Protein AF-A0A183CXJ6-F1 (afdb_monomer_lite)

Secondary structure (DSSP, 8-state):
--SSTTS-GGGGGGT--TT-PPPHHHHHHHHHTTHHHHHHHHHHHHH---HHHHHHHHHHHHHHHHTT--HHHH-TTSHHHHHHHHHHHHHHHS-----TTHHHHHHHHHHHHHHHHT-EETTEESS-HHHHHHHHHHHHHHTTT-GGGHHHHHHHHHHHHHIIIIIS----HHHHHHHHHGGGGGGT-HHHHHHHHHHHHHHHHHHHSTTTT-TT------HHHHHHHHHHHHTT---TT--HHHHHHHHHHHHHS-GGGGSSHHHHHHHHHHHHS--S-HHHHHHHHHHHHHHHHHTS-HHHHHHHHHHHSTTHHHHHHHHHHHHHHHHHHHHHT--SS-HHHHHHHHHHHHHHHHHHHHHHHHT-SHHHHTTHHHH--GGG--HHHHHHH-HHHHHHHHHHHHHHT-TTSGGGTTTS--

InterPro domains:
  IPR024613 Huntingtin, N-terminal, HEAT repeats 2 [PF12372] (23-142)
  IPR028426 Huntingtin family [PTHR10170] (24-145)

Foldseek 3Di:
DPPPVVLPCVVVPPDDPVPDDPDDPVVVVVVVVCLVVLVVLLVCLLVDPDLVSVLVNLVVVLVCLVVVNAVCSNPVPCPSVVSLLVVLVCVLPDPPPCDPRPLVSLLSSLSSLLSQQPGDHPNHRRHPVVVLLVSLLSLLVSCVVPVVSLSSSLSSLQSSLCCCLPPVLFDAPSNLVSLLSSLVNCVPVVLSSLVSLQSNLVSLVVSLVVPPPDPPDPGHDHSQVSLLSVLVSLLVHDLQPFFLSNLVSLLSNNVSGDPCNCVVVVSLVVSLLCLLPDPDQLLSSLSSNNSSLLCQQPPDAQPVNVVVVVVVDPPSLLSVLQSLQVSLLRLLVCLLVDDPPDPVRNVRSLVSSLSSLVSLLNSLVVVGNVSNNLCNLVNHDCPSHPLVSCCVPPVSSSVSVVSSCVSNVVVPDCVPPPPPDD

pLDDT: mean 81.3, std 17.07, range [23.38, 96.5]

Structure (mmCIF, N/CA/C/O backbone):
data_AF-A0A183CXJ6-F1
#
_entry.id   AF-A0A183CXJ6-F1
#
loop_
_atom_site.group_PDB
_atom_site.id
_atom_site.type_symbol
_atom_site.label_atom_id
_atom_site.label_alt_id
_atom_site.label_comp_id
_atom_site.label_asym_id
_atom_site.label_entity_id
_atom_site.label_seq_id
_atom_site.pdbx_PDB_ins_code
_atom_site.Cartn_x
_atom_site.Cartn_y
_atom_site.Cartn_z
_atom_site.occupancy
_atom_site.B_iso_or_equiv
_atom_site.auth_seq_id
_atom_site.auth_comp_id
_atom_site.auth_asym_id
_atom_site.auth_atom_id
_atom_site.pdbx_PDB_model_num
ATOM 1 N N . MET A 1 1 ? -5.838 -0.752 -7.926 1.00 30.66 1 MET A N 1
ATOM 2 C CA . MET A 1 1 ? -5.086 -2.028 -8.026 1.00 30.66 1 MET A CA 1
ATOM 3 C C . MET A 1 1 ? -5.225 -2.780 -9.366 1.00 30.66 1 MET A C 1
ATOM 5 O O . MET A 1 1 ? -4.453 -3.702 -9.573 1.00 30.66 1 MET A O 1
ATOM 9 N N . ASN A 1 2 ? -6.085 -2.387 -10.325 1.00 23.38 2 ASN A N 1
ATOM 10 C CA . ASN A 1 2 ? -6.391 -3.229 -11.506 1.00 23.38 2 ASN A CA 1
ATOM 11 C C . ASN A 1 2 ? -5.617 -2.969 -12.820 1.00 23.38 2 ASN A C 1
ATOM 13 O O . ASN A 1 2 ? -5.910 -3.633 -13.809 1.00 23.38 2 ASN A O 1
ATOM 17 N N . TYR A 1 3 ? -4.612 -2.085 -12.858 1.00 27.17 3 TYR A N 1
ATOM 18 C CA . TYR A 1 3 ? -3.856 -1.824 -14.102 1.00 27.17 3 TYR A CA 1
ATOM 19 C C . TYR A 1 3 ? -2.351 -2.142 -14.049 1.00 27.17 3 TYR A C 1
ATOM 21 O O . TYR A 1 3 ? -1.728 -2.213 -15.101 1.00 27.17 3 TYR A O 1
ATOM 29 N N . SER A 1 4 ? -1.770 -2.423 -12.874 1.00 34.12 4 SER A N 1
ATOM 30 C CA . SER A 1 4 ? -0.314 -2.656 -12.749 1.00 34.12 4 SER A CA 1
ATOM 31 C C . SER A 1 4 ? 0.100 -4.128 -12.912 1.00 34.12 4 SER A C 1
ATOM 33 O O . SER A 1 4 ? 1.189 -4.433 -13.386 1.00 34.12 4 SER A O 1
ATOM 35 N N . PHE A 1 5 ? -0.793 -5.077 -12.611 1.00 33.81 5 PHE A N 1
ATOM 36 C CA . PHE A 1 5 ? -0.463 -6.512 -12.633 1.00 33.81 5 PHE A CA 1
ATOM 37 C C . PHE A 1 5 ? -0.331 -7.132 -14.035 1.00 33.81 5 PHE A C 1
ATOM 39 O O . PHE A 1 5 ? 0.069 -8.287 -14.151 1.00 33.81 5 PHE A O 1
ATOM 46 N N . ARG A 1 6 ? -0.627 -6.398 -15.118 1.00 33.47 6 ARG A N 1
ATOM 47 C CA . ARG A 1 6 ? -0.445 -6.914 -16.491 1.00 33.47 6 ARG A CA 1
ATOM 48 C C . ARG A 1 6 ? 0.987 -6.791 -17.024 1.00 33.47 6 ARG A C 1
ATOM 50 O O . ARG A 1 6 ? 1.277 -7.408 -18.044 1.00 33.47 6 ARG A O 1
ATOM 57 N N . PHE A 1 7 ? 1.871 -6.054 -16.349 1.00 37.66 7 PHE A N 1
ATOM 58 C CA . PHE A 1 7 ? 3.219 -5.759 -16.857 1.00 37.66 7 PHE A CA 1
ATOM 59 C C . PHE A 1 7 ? 4.331 -6.648 -16.289 1.00 37.66 7 PHE A C 1
ATOM 61 O O . PHE A 1 7 ? 5.411 -6.720 -16.873 1.00 37.66 7 PHE A O 1
ATOM 68 N N . ALA A 1 8 ? 4.060 -7.438 -15.245 1.00 38.59 8 ALA A N 1
ATOM 69 C CA . ALA A 1 8 ? 4.977 -8.476 -14.779 1.00 38.59 8 ALA A CA 1
ATOM 70 C C . ALA A 1 8 ? 4.941 -9.701 -15.720 1.00 38.59 8 ALA A C 1
ATOM 72 O O . ALA A 1 8 ? 4.511 -10.796 -15.366 1.00 38.59 8 ALA A O 1
ATOM 73 N N . GLY A 1 9 ? 5.430 -9.532 -16.952 1.00 37.53 9 GLY A N 1
ATOM 74 C CA . GLY A 1 9 ? 5.619 -10.600 -17.945 1.00 37.53 9 GLY A CA 1
ATOM 75 C C . GLY A 1 9 ? 6.632 -11.680 -17.535 1.00 37.53 9 GLY A C 1
ATOM 76 O O . GLY A 1 9 ? 6.915 -12.589 -18.313 1.00 37.53 9 GLY A O 1
ATOM 77 N N . TRP A 1 10 ? 7.163 -11.614 -16.314 1.00 44.56 10 TRP A N 1
ATOM 78 C CA . TRP A 1 10 ? 8.144 -12.538 -15.751 1.00 44.56 10 TRP A CA 1
ATOM 79 C C . TRP A 1 10 ? 7.581 -13.938 -15.483 1.00 44.56 10 TRP A C 1
ATOM 81 O O . TRP A 1 10 ? 8.326 -14.919 -15.528 1.00 44.56 10 TRP A O 1
ATOM 91 N N . SER A 1 11 ? 6.260 -14.078 -15.325 1.00 37.28 11 SER A N 1
ATOM 92 C CA . SER A 1 11 ? 5.596 -15.387 -15.210 1.00 37.28 11 SER A CA 1
ATOM 93 C C . SER A 1 11 ? 5.594 -16.186 -16.524 1.00 37.28 11 SER A C 1
ATOM 95 O O . SER A 1 11 ? 5.243 -17.364 -16.526 1.00 37.28 11 SER A O 1
ATOM 97 N N . ARG A 1 12 ? 6.021 -15.599 -17.657 1.00 39.34 12 ARG A N 1
ATOM 98 C CA . ARG A 1 12 ? 6.143 -16.312 -18.945 1.00 39.34 12 ARG A CA 1
ATOM 99 C C . ARG A 1 12 ? 7.376 -17.210 -19.059 1.00 39.34 12 ARG A C 1
ATOM 101 O O . ARG A 1 12 ? 7.552 -17.832 -20.104 1.00 39.34 12 ARG A O 1
ATOM 108 N N . LYS A 1 13 ? 8.174 -17.372 -17.995 1.00 36.81 13 LYS A N 1
ATOM 109 C CA . LYS A 1 13 ? 9.267 -18.365 -17.953 1.00 36.81 13 LYS A CA 1
ATOM 110 C C . LYS A 1 13 ? 8.814 -19.827 -18.170 1.00 36.81 13 LYS A C 1
ATOM 112 O O . LYS A 1 13 ? 9.676 -20.687 -18.274 1.00 36.81 13 LYS A O 1
ATOM 117 N N . TYR A 1 14 ? 7.511 -20.109 -18.305 1.00 34.75 14 TYR A N 1
ATOM 118 C CA . TYR A 1 14 ? 6.981 -21.468 -18.491 1.00 34.75 14 TYR A CA 1
ATOM 119 C C . TYR A 1 14 ? 6.101 -21.726 -19.733 1.00 34.75 14 TYR A C 1
ATOM 121 O O . TYR A 1 14 ? 5.589 -22.834 -19.848 1.00 34.75 14 TYR A O 1
ATOM 129 N N . ILE A 1 15 ? 5.914 -20.789 -20.680 1.00 37.69 15 ILE A N 1
ATOM 130 C CA . ILE A 1 15 ? 4.986 -21.032 -21.822 1.00 37.69 15 ILE A CA 1
ATOM 131 C C . ILE A 1 15 ? 5.678 -21.408 -23.144 1.00 37.69 15 ILE A C 1
ATOM 133 O O . ILE A 1 15 ? 5.046 -22.013 -24.003 1.00 37.69 15 ILE A O 1
ATOM 137 N N . PHE A 1 16 ? 6.980 -21.174 -23.308 1.00 37.72 16 PHE A N 1
ATOM 138 C CA . PHE A 1 16 ? 7.700 -21.723 -24.462 1.00 37.72 16 PHE A CA 1
ATOM 139 C C . PHE A 1 16 ? 8.425 -23.004 -24.060 1.00 37.72 16 PHE A C 1
ATOM 141 O O . PHE A 1 16 ? 9.624 -23.007 -23.781 1.00 37.72 16 PHE A O 1
ATOM 148 N N . SER A 1 17 ? 7.671 -24.107 -24.029 1.00 36.44 17 SER A N 1
ATOM 149 C CA . SER A 1 17 ? 8.263 -25.426 -24.229 1.00 36.44 17 SER A CA 1
ATOM 150 C C . SER A 1 17 ? 9.048 -25.375 -25.541 1.00 36.44 17 SER A C 1
ATOM 152 O O . SER A 1 17 ? 8.557 -24.954 -26.588 1.00 36.44 17 SER A O 1
ATOM 154 N N . LYS A 1 18 ? 10.326 -25.732 -25.462 1.00 40.91 18 LYS A N 1
ATOM 155 C CA . LYS A 1 18 ? 11.325 -25.610 -26.532 1.00 40.91 18 LYS A CA 1
ATOM 156 C C . LYS A 1 18 ? 11.123 -26.649 -27.650 1.00 40.91 18 LYS A C 1
ATOM 158 O O . LYS A 1 18 ? 12.092 -27.061 -28.275 1.00 40.91 18 LYS A O 1
ATOM 163 N N . GLU A 1 19 ? 9.893 -27.115 -27.861 1.00 38.19 19 GLU A N 1
ATOM 164 C CA . GLU A 1 19 ? 9.610 -28.332 -28.633 1.00 38.19 19 GLU A CA 1
ATOM 165 C C . GLU A 1 19 ? 8.898 -28.087 -29.970 1.00 38.19 19 GLU A C 1
ATOM 167 O O . GLU A 1 19 ? 8.790 -29.013 -30.765 1.00 38.19 19 GLU A O 1
ATOM 172 N N . THR A 1 20 ? 8.504 -26.850 -30.302 1.00 41.97 20 THR A N 1
ATOM 173 C CA . THR A 1 20 ? 7.915 -26.541 -31.623 1.00 41.97 20 THR A CA 1
ATOM 174 C C . THR A 1 20 ? 8.312 -25.162 -32.169 1.00 41.97 20 THR A C 1
ATOM 176 O O . THR A 1 20 ? 7.456 -24.380 -32.580 1.00 41.97 20 THR A O 1
ATOM 179 N N . THR A 1 21 ? 9.602 -24.815 -32.174 1.00 48.25 21 THR A N 1
ATOM 180 C CA . THR A 1 21 ? 10.087 -23.634 -32.918 1.00 48.25 21 THR A CA 1
ATOM 181 C C . THR A 1 21 ? 10.350 -24.000 -34.386 1.00 48.25 21 THR A C 1
ATOM 183 O O . THR A 1 21 ? 11.164 -24.897 -34.623 1.00 48.25 21 THR A O 1
ATOM 186 N N . PRO A 1 22 ? 9.714 -23.335 -35.372 1.00 46.97 22 PRO A N 1
ATOM 187 C CA . PRO A 1 22 ? 10.032 -23.532 -36.783 1.00 46.97 22 PRO A CA 1
ATOM 188 C C . PRO A 1 22 ? 11.468 -23.083 -37.095 1.00 46.97 22 PRO A C 1
ATOM 190 O O . PRO A 1 22 ? 12.089 -22.333 -36.341 1.00 46.97 22 PRO A O 1
ATOM 193 N N . THR A 1 23 ? 12.021 -23.603 -38.189 1.00 49.72 23 THR A N 1
ATOM 194 C CA . THR A 1 23 ? 13.438 -23.499 -38.561 1.00 49.72 23 THR A CA 1
ATOM 195 C C . THR A 1 23 ? 13.979 -22.064 -38.556 1.00 49.72 23 THR A C 1
ATOM 197 O O . THR A 1 23 ? 13.422 -21.156 -39.165 1.00 49.72 23 THR A O 1
ATOM 200 N N . SER A 1 24 ? 15.135 -21.912 -37.906 1.00 61.81 24 SER A N 1
ATOM 201 C CA . SER A 1 24 ? 15.866 -20.679 -37.576 1.00 61.81 24 SER A CA 1
ATOM 202 C C . SER A 1 24 ? 16.000 -19.611 -38.673 1.00 61.81 24 SER A C 1
ATOM 204 O O . SER A 1 24 ? 16.150 -18.448 -38.323 1.00 61.81 24 SER A O 1
ATOM 206 N N . ASN A 1 25 ? 15.981 -19.944 -39.967 1.00 57.50 25 ASN A N 1
ATOM 207 C CA . ASN A 1 25 ? 16.341 -18.985 -41.025 1.00 57.50 25 ASN A CA 1
ATOM 208 C C . ASN A 1 25 ? 15.183 -18.088 -41.486 1.00 57.50 25 ASN A C 1
ATOM 210 O O . ASN A 1 25 ? 15.415 -16.940 -41.861 1.00 57.50 25 ASN A O 1
ATOM 214 N N . GLU A 1 26 ? 13.943 -18.575 -41.447 1.00 59.09 26 GLU A N 1
ATOM 215 C CA . GLU A 1 26 ? 12.781 -17.790 -41.886 1.00 59.09 26 GLU A CA 1
ATOM 216 C C . GLU A 1 26 ? 12.464 -16.692 -40.866 1.00 59.09 26 GLU A C 1
ATOM 218 O O . GLU A 1 26 ? 12.281 -15.534 -41.232 1.00 59.09 26 GLU A O 1
ATOM 223 N N . ILE A 1 27 ? 12.526 -17.021 -39.571 1.00 62.69 27 ILE A N 1
ATOM 224 C CA . ILE A 1 27 ? 12.312 -16.071 -38.469 1.00 62.69 27 ILE A CA 1
ATOM 225 C C . ILE A 1 27 ? 13.356 -14.946 -38.494 1.00 62.69 27 ILE A C 1
ATOM 227 O O . ILE A 1 27 ? 13.002 -13.787 -38.292 1.00 62.69 27 ILE A O 1
ATOM 231 N N . THR A 1 28 ? 14.627 -15.249 -38.782 1.00 64.56 28 THR A N 1
ATOM 232 C CA . THR A 1 28 ? 15.692 -14.234 -38.836 1.00 64.56 28 THR A CA 1
ATOM 233 C C . THR A 1 28 ? 15.419 -13.160 -39.889 1.00 64.56 28 THR A C 1
ATOM 235 O O . THR A 1 28 ? 15.617 -11.980 -39.608 1.00 64.56 28 THR A O 1
ATOM 238 N N . LEU A 1 29 ? 14.905 -13.530 -41.068 1.00 65.31 29 LEU A N 1
ATOM 239 C CA . LEU A 1 29 ? 14.535 -12.562 -42.107 1.00 65.31 29 LEU A CA 1
ATOM 240 C C . LEU A 1 29 ? 13.390 -11.648 -41.650 1.00 65.31 29 LEU A C 1
ATOM 242 O O . LEU A 1 29 ? 13.446 -10.439 -41.873 1.00 65.31 29 LEU A O 1
ATOM 246 N N . TYR A 1 30 ? 12.390 -12.199 -40.954 1.00 69.62 30 TYR A N 1
ATOM 247 C CA . TYR A 1 30 ? 11.306 -11.400 -40.379 1.00 69.62 30 TYR A CA 1
ATOM 248 C C . TYR A 1 30 ? 11.796 -10.456 -39.274 1.00 69.62 30 TYR A C 1
ATOM 250 O O . TYR A 1 30 ? 11.349 -9.315 -39.229 1.00 69.62 30 TYR A O 1
ATOM 258 N N . VAL A 1 31 ? 12.740 -10.879 -38.426 1.00 70.31 31 VAL A N 1
ATOM 259 C CA . VAL A 1 31 ? 13.331 -10.032 -37.372 1.00 70.31 31 VAL A CA 1
ATOM 260 C C . VAL A 1 31 ? 14.114 -8.856 -37.966 1.00 70.31 31 VAL A C 1
ATOM 262 O O . VAL A 1 31 ? 13.960 -7.731 -37.495 1.00 70.31 31 VAL A O 1
ATOM 265 N N . ILE A 1 32 ? 14.892 -9.080 -39.030 1.00 75.69 32 ILE A N 1
ATOM 266 C CA . ILE A 1 32 ? 15.661 -8.018 -39.707 1.00 75.69 32 ILE A CA 1
ATOM 267 C C . ILE A 1 32 ? 14.733 -6.945 -40.297 1.00 75.69 32 ILE A C 1
ATOM 269 O O . ILE A 1 32 ? 15.050 -5.758 -40.248 1.00 75.69 32 ILE A O 1
ATOM 273 N N . MET A 1 33 ? 13.544 -7.318 -40.787 1.00 79.31 33 MET A N 1
ATOM 274 C CA . MET A 1 33 ? 12.576 -6.341 -41.308 1.00 79.31 33 MET A CA 1
ATOM 275 C C . MET A 1 33 ? 12.084 -5.332 -40.257 1.00 79.31 33 MET A C 1
ATOM 277 O O . MET A 1 33 ? 11.619 -4.254 -40.630 1.00 79.31 33 MET A O 1
ATOM 281 N N . PHE A 1 34 ? 12.206 -5.632 -38.959 1.00 83.31 34 PHE A N 1
ATOM 282 C CA . PHE A 1 34 ? 11.836 -4.699 -37.892 1.00 83.31 34 PHE A CA 1
ATOM 283 C C . PHE A 1 34 ? 12.933 -3.682 -37.556 1.00 83.31 34 PHE A C 1
ATOM 285 O O . PHE A 1 34 ? 12.629 -2.663 -36.937 1.00 83.31 34 PHE A O 1
ATOM 292 N N . GLU A 1 35 ? 14.183 -3.891 -37.977 1.00 85.44 35 GLU A N 1
ATOM 293 C CA . GLU A 1 35 ? 15.308 -3.015 -37.624 1.00 85.44 35 GLU A CA 1
ATOM 294 C C . GLU A 1 35 ? 15.076 -1.535 -38.008 1.00 85.44 35 GLU A C 1
ATOM 296 O O . GLU A 1 35 ? 15.230 -0.668 -37.138 1.00 85.44 35 GLU A O 1
ATOM 301 N N . PRO A 1 36 ? 14.609 -1.192 -39.232 1.00 88.56 36 PRO A N 1
ATOM 302 C CA . PRO A 1 36 ? 14.342 0.203 -39.592 1.00 88.56 36 PRO A CA 1
ATOM 303 C C . PRO A 1 36 ? 13.238 0.835 -38.738 1.00 88.56 36 PRO A C 1
ATOM 305 O O . PRO A 1 36 ? 13.330 2.009 -38.373 1.00 88.56 36 PRO A O 1
ATOM 308 N N . PHE A 1 37 ? 12.207 0.055 -38.398 1.00 89.56 37 PHE A N 1
ATOM 309 C CA . PHE A 1 37 ? 11.091 0.503 -37.568 1.00 89.56 37 PHE A CA 1
ATOM 310 C C . PHE A 1 37 ? 11.536 0.776 -36.128 1.00 89.56 37 PHE A C 1
ATOM 312 O O . PHE A 1 37 ? 11.195 1.816 -35.561 1.00 89.56 37 PHE A O 1
ATOM 319 N N . VAL A 1 38 ? 12.344 -0.115 -35.550 1.00 90.06 38 VAL A N 1
ATOM 320 C CA . VAL A 1 38 ? 12.893 0.047 -34.197 1.00 90.06 38 VAL A CA 1
ATOM 321 C C . VAL A 1 38 ? 13.832 1.251 -34.142 1.00 90.06 38 VAL A C 1
ATOM 323 O O . VAL A 1 38 ? 13.689 2.102 -33.267 1.00 90.06 38 VAL A O 1
ATOM 326 N N . SER A 1 39 ? 14.719 1.397 -35.129 1.00 89.56 39 SER A N 1
ATOM 327 C CA . SER A 1 39 ? 15.610 2.557 -35.246 1.00 89.56 39 SER A CA 1
ATOM 328 C C . SER A 1 39 ? 14.833 3.879 -35.347 1.00 89.56 39 SER A C 1
ATOM 330 O O . SER A 1 39 ? 15.182 4.868 -34.698 1.00 89.56 39 SER A O 1
ATOM 332 N N . LEU A 1 40 ? 13.747 3.908 -36.130 1.00 92.19 40 LEU A N 1
ATOM 333 C CA . LEU A 1 40 ? 12.874 5.078 -36.234 1.00 92.19 40 LEU A CA 1
ATOM 334 C C . LEU A 1 40 ? 12.139 5.363 -34.919 1.00 92.19 40 LEU A C 1
ATOM 336 O O . LEU A 1 40 ? 12.040 6.523 -34.528 1.00 92.19 40 LEU A O 1
ATOM 340 N N . SER A 1 41 ? 11.675 4.322 -34.228 1.00 93.38 41 SER A N 1
ATOM 341 C CA . SER A 1 41 ? 10.989 4.438 -32.938 1.00 93.38 41 SER A CA 1
ATOM 342 C C . SER A 1 41 ? 11.906 5.036 -31.869 1.00 93.38 41 SER A C 1
ATOM 344 O O . SER A 1 41 ? 11.506 5.956 -31.164 1.00 93.38 41 SER A O 1
ATOM 346 N N . ILE A 1 42 ? 13.168 4.603 -31.803 1.00 93.00 42 ILE A N 1
ATOM 347 C CA . ILE A 1 42 ? 14.166 5.166 -30.878 1.00 93.00 42 ILE A CA 1
ATOM 348 C C . ILE A 1 42 ? 14.410 6.654 -31.165 1.00 93.00 42 ILE A C 1
ATOM 350 O O . ILE A 1 42 ? 14.411 7.470 -30.244 1.00 93.00 42 ILE A O 1
ATOM 354 N N . ARG A 1 43 ? 14.549 7.040 -32.442 1.00 93.00 43 ARG A N 1
ATOM 355 C CA . ARG A 1 43 ? 14.669 8.462 -32.813 1.00 93.00 43 ARG A CA 1
ATOM 356 C C . ARG A 1 43 ? 13.420 9.256 -32.431 1.00 93.00 43 ARG A C 1
ATOM 358 O O . ARG A 1 43 ? 13.538 10.359 -31.904 1.00 93.00 43 ARG A O 1
ATOM 365 N N . LEU A 1 44 ? 12.235 8.686 -32.659 1.00 93.38 44 LEU A N 1
ATOM 366 C CA . LEU A 1 44 ? 10.965 9.317 -32.310 1.00 93.38 44 LEU A CA 1
ATOM 367 C C . LEU A 1 44 ? 10.859 9.568 -30.802 1.00 93.38 44 LEU A C 1
ATOM 369 O O . LEU A 1 44 ? 10.431 10.655 -30.418 1.00 93.38 44 LEU A O 1
ATOM 373 N N . TYR A 1 45 ? 11.305 8.620 -29.966 1.00 94.62 45 TYR A N 1
ATOM 374 C CA . TYR A 1 45 ? 11.347 8.770 -28.505 1.00 94.62 45 TYR A CA 1
ATOM 375 C C . TYR A 1 45 ? 12.120 10.023 -28.079 1.00 94.62 45 TYR A C 1
ATOM 377 O O . TYR A 1 45 ? 11.668 10.766 -27.206 1.00 94.62 45 TYR A O 1
ATOM 385 N N . GLN A 1 46 ? 13.270 10.261 -28.718 1.00 91.56 46 GLN A N 1
ATOM 386 C CA . GLN A 1 46 ? 14.161 11.382 -28.414 1.00 91.56 46 GLN A CA 1
ATOM 387 C C . GLN A 1 46 ? 13.634 12.726 -28.936 1.00 91.56 46 GLN A C 1
ATOM 389 O O . GLN A 1 46 ? 13.944 13.765 -28.361 1.00 91.56 46 GLN A O 1
ATOM 394 N N . SER A 1 47 ? 12.838 12.723 -30.011 1.00 91.56 47 SER A N 1
ATOM 395 C CA . SER A 1 47 ? 12.307 13.952 -30.620 1.00 91.56 47 SER A CA 1
ATOM 396 C C . SER A 1 47 ? 10.919 14.368 -30.122 1.00 91.56 47 SER A C 1
ATOM 398 O O . SER A 1 47 ? 10.525 15.516 -30.310 1.00 91.56 47 SER A O 1
ATOM 400 N N . THR A 1 48 ? 10.145 13.444 -29.545 1.00 89.69 48 THR A N 1
ATOM 401 C CA . THR A 1 48 ? 8.761 13.704 -29.124 1.00 89.69 48 THR A CA 1
ATOM 402 C C . THR A 1 48 ? 8.664 14.121 -27.657 1.00 89.69 48 THR A C 1
ATOM 404 O O . THR A 1 48 ? 9.438 13.677 -26.815 1.00 89.69 48 THR A O 1
ATOM 407 N N . ASN A 1 49 ? 7.653 14.932 -27.341 1.00 85.88 49 ASN A N 1
ATOM 408 C CA . ASN A 1 49 ? 7.260 15.261 -25.966 1.00 85.88 49 ASN A CA 1
ATOM 409 C C . ASN A 1 49 ? 5.963 14.559 -25.532 1.00 85.88 49 ASN A C 1
ATOM 411 O O . ASN A 1 49 ? 5.509 14.772 -24.407 1.00 85.88 49 ASN A O 1
ATOM 415 N N . ALA A 1 50 ? 5.351 13.761 -26.412 1.00 88.94 50 ALA A N 1
ATOM 416 C CA . ALA A 1 50 ? 4.112 13.051 -26.120 1.00 88.94 50 ALA A CA 1
ATOM 417 C C . ALA A 1 50 ? 4.392 11.818 -25.248 1.00 88.94 50 ALA A C 1
ATOM 419 O O . ALA A 1 50 ? 4.986 10.846 -25.721 1.00 88.94 50 ALA A O 1
ATOM 420 N N . ALA A 1 51 ? 3.923 11.851 -23.996 1.00 89.12 51 ALA A N 1
ATOM 421 C CA . ALA A 1 51 ? 4.144 10.783 -23.024 1.00 89.12 51 ALA A CA 1
ATOM 422 C C . ALA A 1 51 ? 3.611 9.429 -23.517 1.00 89.12 51 ALA A C 1
ATOM 424 O O . ALA A 1 51 ? 4.319 8.437 -23.420 1.00 89.12 51 ALA A O 1
ATOM 425 N N . ASP A 1 52 ? 2.423 9.381 -24.130 1.00 90.50 52 ASP A N 1
ATOM 426 C CA . ASP A 1 52 ? 1.839 8.128 -24.635 1.00 90.50 52 ASP A CA 1
ATOM 427 C C . ASP A 1 52 ? 2.707 7.450 -25.710 1.00 90.50 52 ASP A C 1
ATOM 429 O O . ASP A 1 52 ? 2.856 6.225 -25.727 1.00 90.50 52 ASP A O 1
ATOM 433 N N . VAL A 1 53 ? 3.317 8.251 -26.592 1.00 92.81 53 VAL A N 1
ATOM 434 C CA . VAL A 1 53 ? 4.230 7.755 -27.632 1.00 92.81 53 VAL A CA 1
ATOM 435 C C . VAL A 1 53 ? 5.514 7.240 -26.989 1.00 92.81 53 VAL A C 1
ATOM 437 O O . VAL A 1 53 ? 5.975 6.155 -27.333 1.00 92.81 53 VAL A O 1
ATOM 440 N N . GLN A 1 54 ? 6.064 7.981 -26.024 1.00 94.25 54 GLN A N 1
ATOM 441 C CA . GLN A 1 54 ? 7.254 7.563 -25.286 1.00 94.25 54 GLN A CA 1
ATOM 442 C C . GLN A 1 54 ? 7.016 6.259 -24.512 1.00 94.25 54 GLN A C 1
ATOM 444 O O . GLN A 1 54 ? 7.822 5.341 -24.642 1.00 94.25 54 GLN A O 1
ATOM 449 N N . CYS A 1 55 ? 5.889 6.126 -23.805 1.00 94.00 55 CYS A N 1
ATOM 450 C CA . CYS A 1 55 ? 5.490 4.888 -23.130 1.00 94.00 55 CYS A CA 1
ATOM 451 C C . CYS A 1 55 ? 5.400 3.714 -24.112 1.00 94.00 55 CYS A C 1
ATOM 453 O O . CYS A 1 55 ? 6.005 2.676 -23.880 1.00 94.00 55 CYS A O 1
ATOM 455 N N . SER A 1 56 ? 4.721 3.900 -25.250 1.00 94.44 56 SER A N 1
ATOM 456 C CA . SER A 1 56 ? 4.556 2.838 -26.255 1.00 94.44 56 SER A CA 1
ATOM 457 C C . SER A 1 56 ? 5.893 2.362 -26.834 1.00 94.44 56 SER A C 1
ATOM 459 O O . SER A 1 56 ? 6.066 1.181 -27.134 1.00 94.44 56 SER A O 1
ATOM 461 N N . ILE A 1 57 ? 6.856 3.276 -26.996 1.00 95.75 57 ILE A N 1
ATOM 462 C CA . ILE A 1 57 ? 8.202 2.932 -27.464 1.00 95.75 57 ILE A CA 1
ATOM 463 C C . ILE A 1 57 ? 8.982 2.192 -26.369 1.00 95.75 57 ILE A C 1
ATOM 465 O O . ILE A 1 57 ? 9.646 1.207 -26.679 1.00 95.75 57 ILE A O 1
ATOM 469 N N . LEU A 1 58 ? 8.884 2.607 -25.102 1.00 96.25 58 LEU A N 1
ATOM 470 C CA . LEU A 1 58 ? 9.496 1.874 -23.985 1.00 96.25 58 LEU A CA 1
ATOM 471 C C . LEU A 1 58 ? 8.919 0.460 -23.866 1.00 96.25 58 LEU A C 1
ATOM 473 O O . LEU A 1 58 ? 9.686 -0.494 -23.759 1.00 96.25 58 LEU A O 1
ATOM 477 N N . ASP A 1 59 ? 7.601 0.306 -23.992 1.00 93.75 59 ASP A N 1
ATOM 478 C CA . ASP A 1 59 ? 6.931 -0.996 -23.999 1.00 93.75 59 ASP A CA 1
ATOM 479 C C . ASP A 1 59 ? 7.437 -1.887 -25.142 1.00 93.75 59 ASP A C 1
ATOM 481 O O . ASP A 1 59 ? 7.748 -3.063 -24.929 1.00 93.75 59 ASP A O 1
ATOM 485 N N . LEU A 1 60 ? 7.582 -1.327 -26.351 1.00 93.88 60 LEU A N 1
ATOM 486 C CA . LEU A 1 60 ? 8.175 -2.026 -27.493 1.00 93.88 60 LEU A CA 1
ATOM 487 C C . LEU A 1 60 ? 9.595 -2.511 -27.169 1.00 93.88 60 LEU A C 1
ATOM 489 O O . LEU A 1 60 ? 9.913 -3.677 -27.407 1.00 93.88 60 LEU A O 1
ATOM 493 N N . LEU A 1 61 ? 10.444 -1.646 -26.609 1.00 94.12 61 LEU A N 1
ATOM 494 C CA . LEU A 1 61 ? 11.815 -2.005 -26.238 1.00 94.12 61 LEU A CA 1
ATOM 495 C C . LEU A 1 61 ? 11.836 -3.098 -25.164 1.00 94.12 61 LEU A C 1
ATOM 497 O O . LEU A 1 61 ? 12.567 -4.077 -25.311 1.00 94.12 61 LEU A O 1
ATOM 501 N N . CYS A 1 62 ? 10.988 -2.994 -24.139 1.00 92.69 62 CYS A N 1
ATOM 502 C CA . CYS A 1 62 ? 10.820 -4.028 -23.121 1.00 92.69 62 CYS A CA 1
ATOM 503 C C . CYS A 1 62 ? 10.440 -5.379 -23.739 1.00 92.69 62 CYS A C 1
ATOM 505 O O . CYS A 1 62 ? 10.995 -6.408 -23.351 1.00 92.69 62 CYS A O 1
ATOM 507 N N . VAL A 1 63 ? 9.516 -5.402 -24.708 1.00 90.69 63 VAL A N 1
ATOM 508 C CA . VAL A 1 63 ? 9.113 -6.630 -25.413 1.00 90.69 63 VAL A CA 1
ATOM 509 C C . VAL A 1 63 ? 10.273 -7.220 -26.215 1.00 90.69 63 VAL A C 1
ATOM 511 O O . VAL A 1 63 ? 10.493 -8.428 -26.142 1.00 90.69 63 VAL A O 1
ATOM 514 N N . LEU A 1 64 ? 11.037 -6.396 -26.938 1.00 89.88 64 LEU A N 1
ATOM 515 C CA . LEU A 1 64 ? 12.188 -6.855 -27.723 1.00 89.88 64 LEU A CA 1
ATOM 516 C C . LEU A 1 64 ? 13.280 -7.456 -26.830 1.00 89.88 64 LEU A C 1
ATOM 518 O O . LEU A 1 64 ? 13.776 -8.547 -27.113 1.00 89.88 64 LEU A O 1
ATOM 522 N N . ILE A 1 65 ? 13.609 -6.783 -25.725 1.00 89.94 65 ILE A N 1
ATOM 523 C CA . ILE A 1 65 ? 14.627 -7.241 -24.772 1.00 89.94 65 ILE A CA 1
ATOM 524 C C . ILE A 1 65 ? 14.178 -8.540 -24.093 1.00 89.94 65 ILE A C 1
ATOM 526 O O . ILE A 1 65 ? 14.916 -9.525 -24.089 1.00 89.94 65 ILE A O 1
ATOM 530 N N . ARG A 1 66 ? 12.932 -8.599 -23.596 1.00 86.31 66 ARG A N 1
ATOM 531 C CA . ARG A 1 66 ? 12.341 -9.830 -23.033 1.00 86.31 66 ARG A CA 1
ATOM 532 C C . ARG A 1 66 ? 12.266 -10.962 -24.072 1.00 86.31 66 ARG A C 1
ATOM 534 O O . ARG A 1 66 ? 12.322 -12.130 -23.700 1.00 86.31 66 ARG A O 1
ATOM 541 N N . GLY A 1 67 ? 12.157 -10.623 -25.358 1.00 83.88 67 GLY A N 1
ATOM 542 C CA . GLY A 1 67 ? 12.203 -11.544 -26.496 1.00 83.88 67 GLY A CA 1
ATOM 543 C C . GLY A 1 67 ? 13.600 -12.075 -26.843 1.00 83.88 67 GLY A C 1
ATOM 544 O O . GLY A 1 67 ? 13.719 -12.891 -27.754 1.00 83.88 67 GLY A O 1
ATOM 545 N N . GLY A 1 68 ? 14.647 -11.648 -26.129 1.00 82.44 68 GLY A N 1
ATOM 546 C CA . GLY A 1 68 ? 16.021 -12.117 -26.318 1.00 82.44 68 GLY A CA 1
ATOM 547 C C . GLY A 1 68 ? 16.832 -11.328 -27.348 1.00 82.44 68 GLY A C 1
ATOM 548 O O . GLY A 1 68 ? 17.933 -11.754 -27.699 1.00 82.44 68 GLY A O 1
ATOM 549 N N . ILE A 1 69 ? 16.329 -10.185 -27.834 1.00 85.94 69 ILE A N 1
ATOM 550 C CA . ILE A 1 69 ? 17.126 -9.281 -28.671 1.00 85.94 69 ILE A CA 1
ATOM 551 C C . ILE A 1 69 ? 18.247 -8.681 -27.821 1.00 85.94 69 ILE A C 1
ATOM 553 O O . ILE A 1 69 ? 18.006 -8.099 -26.763 1.00 85.94 69 ILE A O 1
ATOM 557 N N . ASN A 1 70 ? 19.486 -8.812 -28.297 1.00 85.50 70 ASN A N 1
ATOM 558 C CA . ASN A 1 70 ? 20.645 -8.278 -27.597 1.00 85.50 70 ASN A CA 1
ATOM 559 C C . ASN A 1 70 ? 20.574 -6.745 -27.542 1.00 85.50 70 ASN A C 1
ATOM 561 O O . ASN A 1 70 ? 20.515 -6.081 -28.577 1.00 85.50 70 ASN A O 1
ATOM 565 N N . TYR A 1 71 ? 20.656 -6.183 -26.337 1.00 88.50 71 TYR A N 1
ATOM 566 C CA . TYR A 1 71 ? 20.601 -4.741 -26.116 1.00 88.50 71 TYR A CA 1
ATOM 567 C C . TYR A 1 71 ? 21.642 -3.956 -26.922 1.00 88.50 71 TYR A C 1
ATOM 569 O O . TYR A 1 71 ? 21.350 -2.862 -27.398 1.00 88.50 71 TYR A O 1
ATOM 577 N N . SER A 1 72 ? 22.832 -4.522 -27.162 1.00 86.88 72 SER A N 1
ATOM 578 C CA . SER A 1 72 ? 23.858 -3.840 -27.963 1.00 86.88 72 SER A CA 1
ATOM 579 C C . SER A 1 72 ? 23.467 -3.647 -29.432 1.00 86.88 72 SER A C 1
ATOM 581 O O . SER A 1 72 ? 24.136 -2.894 -30.127 1.00 86.88 72 SER A O 1
ATOM 583 N N . MET A 1 73 ? 22.438 -4.346 -29.924 1.00 86.50 73 MET A N 1
ATOM 584 C CA . MET A 1 73 ? 21.868 -4.113 -31.258 1.00 86.50 73 MET A CA 1
ATOM 585 C C . MET A 1 73 ? 20.872 -2.949 -31.259 1.00 86.50 73 MET A C 1
ATOM 587 O O . MET A 1 73 ? 20.721 -2.281 -32.275 1.00 86.50 73 MET A O 1
ATOM 591 N N . LEU A 1 74 ? 20.203 -2.703 -30.129 1.00 87.88 74 LEU A N 1
ATOM 592 C CA . LEU A 1 74 ? 19.226 -1.624 -29.978 1.00 87.88 74 LEU A CA 1
ATOM 593 C C . LEU A 1 74 ? 19.916 -0.286 -29.686 1.00 87.88 74 LEU A C 1
ATOM 595 O O . LEU A 1 74 ? 19.572 0.732 -30.278 1.00 87.88 74 LEU A O 1
ATOM 599 N N . ASP A 1 75 ? 20.895 -0.298 -28.782 1.00 89.06 75 ASP A N 1
ATOM 600 C CA . ASP A 1 75 ? 21.582 0.899 -28.293 1.00 89.06 75 ASP A CA 1
ATOM 601 C C . ASP A 1 75 ? 23.083 0.613 -28.071 1.00 89.06 75 ASP A C 1
ATOM 603 O O . ASP A 1 75 ? 23.541 0.462 -26.933 1.00 89.06 75 ASP A O 1
ATOM 607 N N . PRO A 1 76 ? 23.873 0.492 -29.157 1.00 85.12 76 PRO A N 1
ATOM 608 C CA . PRO A 1 76 ? 25.278 0.075 -29.096 1.00 85.12 76 PRO A CA 1
ATOM 609 C C . PRO A 1 76 ? 26.171 1.018 -28.281 1.00 85.12 76 PRO A C 1
ATOM 611 O O . PRO A 1 76 ? 27.180 0.579 -27.730 1.00 85.12 76 PRO A O 1
ATOM 614 N N . GLU A 1 77 ? 25.807 2.298 -28.207 1.00 85.75 77 GLU A N 1
ATOM 615 C CA . GLU A 1 77 ? 26.565 3.351 -27.523 1.00 85.75 77 GLU A CA 1
ATOM 616 C C . GLU A 1 77 ? 25.900 3.833 -26.226 1.00 85.75 77 GLU A C 1
ATOM 618 O O . GLU A 1 77 ? 26.268 4.884 -25.706 1.00 85.75 77 GLU A O 1
ATOM 623 N N . THR A 1 78 ? 24.889 3.108 -25.735 1.00 87.75 78 THR A N 1
ATOM 624 C CA . THR A 1 78 ? 24.101 3.467 -24.542 1.00 87.75 78 THR A CA 1
ATOM 625 C C . THR A 1 78 ? 23.520 4.893 -24.556 1.00 87.75 78 THR A C 1
ATOM 627 O O . THR A 1 78 ? 23.187 5.454 -23.510 1.00 87.75 78 THR A O 1
ATOM 630 N N . ARG A 1 79 ? 23.369 5.506 -25.741 1.00 90.69 79 ARG A N 1
ATOM 631 C CA . ARG A 1 79 ? 22.885 6.887 -25.904 1.00 90.69 79 ARG A CA 1
ATOM 632 C C . ARG A 1 79 ? 21.420 6.999 -25.514 1.00 90.69 79 ARG A C 1
ATOM 634 O O . ARG A 1 79 ? 21.034 7.998 -24.913 1.00 90.69 79 ARG A O 1
ATOM 641 N N . LEU A 1 80 ? 20.612 5.992 -25.850 1.00 92.88 80 LEU A N 1
ATOM 642 C CA . LEU A 1 80 ? 19.208 5.961 -25.456 1.00 92.88 80 LEU A CA 1
ATOM 643 C C . LEU A 1 80 ? 19.082 5.783 -23.942 1.00 92.88 80 LEU A C 1
ATOM 645 O O . LEU A 1 80 ? 18.336 6.528 -23.314 1.00 92.88 80 LEU A O 1
ATOM 649 N N . LEU A 1 81 ? 19.837 4.851 -23.352 1.00 94.06 81 LEU A N 1
ATOM 650 C CA . LEU A 1 81 ? 19.828 4.645 -21.901 1.00 94.06 81 LEU A CA 1
ATOM 651 C C . LEU A 1 81 ? 20.205 5.922 -21.142 1.00 94.06 81 LEU A C 1
ATOM 653 O O . LEU A 1 81 ? 19.478 6.327 -20.238 1.00 94.06 81 LEU A O 1
ATOM 657 N N . ASN A 1 82 ? 21.302 6.575 -21.534 1.00 94.06 82 ASN A N 1
ATOM 658 C CA . ASN A 1 82 ? 21.745 7.817 -20.899 1.00 94.06 82 ASN A CA 1
ATOM 659 C C . ASN A 1 82 ? 20.701 8.930 -21.063 1.00 94.06 82 ASN A C 1
ATOM 661 O O . ASN A 1 82 ? 20.364 9.591 -20.088 1.00 94.06 82 ASN A O 1
ATOM 665 N N . PHE A 1 83 ? 20.100 9.063 -22.250 1.00 93.94 83 PHE A N 1
ATOM 666 C CA . PHE A 1 83 ? 19.017 10.021 -22.485 1.00 93.94 83 PHE A CA 1
ATOM 667 C C . PHE A 1 83 ? 17.794 9.775 -21.582 1.00 93.94 83 PHE A C 1
ATOM 669 O O . PHE A 1 83 ? 17.213 10.722 -21.058 1.00 93.94 83 PHE A O 1
ATOM 676 N N . ILE A 1 84 ? 17.400 8.515 -21.370 1.00 94.81 84 ILE A N 1
ATOM 677 C CA . ILE A 1 84 ? 16.278 8.161 -20.484 1.00 94.81 84 ILE A CA 1
ATOM 678 C C . ILE A 1 84 ? 16.625 8.448 -19.013 1.00 94.81 84 ILE A C 1
ATOM 680 O O . ILE A 1 84 ? 15.783 8.949 -18.269 1.00 94.81 84 ILE A O 1
ATOM 684 N N . ILE A 1 85 ? 17.860 8.172 -18.584 1.00 93.62 85 ILE A N 1
ATOM 685 C CA . ILE A 1 85 ? 18.339 8.527 -17.238 1.00 93.62 85 ILE A CA 1
ATOM 686 C C . ILE A 1 85 ? 18.290 10.049 -17.041 1.00 93.62 85 ILE A C 1
ATOM 688 O O . ILE A 1 85 ? 17.775 10.525 -16.027 1.00 93.62 85 ILE A O 1
ATOM 692 N N . ASP A 1 86 ? 18.753 10.814 -18.029 1.00 91.31 86 ASP A N 1
ATOM 693 C CA . ASP A 1 86 ? 18.714 12.275 -17.996 1.00 91.31 86 ASP A CA 1
ATOM 694 C C . ASP A 1 86 ? 17.277 12.807 -17.953 1.00 91.31 86 ASP A C 1
ATOM 696 O O . ASP A 1 86 ? 17.010 13.753 -17.216 1.00 91.31 86 ASP A O 1
ATOM 700 N N . GLN A 1 87 ? 16.318 12.162 -18.630 1.00 89.75 87 GLN A N 1
ATOM 701 C CA . GLN A 1 87 ? 14.899 12.521 -18.512 1.00 89.75 87 GLN A CA 1
ATOM 702 C C . GLN A 1 87 ? 14.374 12.414 -17.074 1.00 89.75 87 GLN A C 1
ATOM 704 O O . GLN A 1 87 ? 13.620 13.286 -16.644 1.00 89.75 87 GLN A O 1
ATOM 709 N N . VAL A 1 88 ? 14.773 11.394 -16.304 1.00 89.88 88 VAL A N 1
ATOM 710 C CA . VAL A 1 88 ? 14.374 11.274 -14.887 1.00 89.88 88 VAL A CA 1
ATOM 711 C C . VAL A 1 88 ? 14.941 12.436 -14.066 1.00 89.88 88 VAL A C 1
ATOM 713 O O . VAL A 1 88 ? 14.215 13.061 -13.288 1.00 89.88 88 VAL A O 1
ATOM 716 N N . ASN A 1 89 ? 16.211 12.781 -14.292 1.00 86.50 89 ASN A N 1
ATOM 717 C CA . ASN A 1 89 ? 16.868 13.918 -13.640 1.00 86.50 89 ASN A CA 1
ATOM 718 C C . ASN A 1 89 ? 16.216 15.258 -14.030 1.00 86.50 89 ASN A C 1
ATOM 720 O O . ASN A 1 89 ? 16.028 16.152 -13.198 1.00 86.50 89 ASN A O 1
ATOM 724 N N . GLU A 1 90 ? 15.818 15.407 -15.292 1.00 84.31 90 GLU A N 1
ATOM 725 C CA . GLU A 1 90 ? 15.107 16.587 -15.773 1.00 84.31 90 GLU A CA 1
ATOM 726 C C . GLU A 1 90 ? 13.720 16.725 -15.147 1.00 84.31 90 GLU A C 1
ATOM 728 O O . GLU A 1 90 ? 13.330 17.839 -14.811 1.00 84.31 90 GLU A O 1
ATOM 733 N N . ILE A 1 91 ? 12.979 15.633 -14.942 1.00 78.94 91 ILE A N 1
ATOM 734 C CA . ILE A 1 91 ? 11.667 15.701 -14.278 1.00 78.94 91 ILE A CA 1
ATOM 735 C C . ILE A 1 91 ? 11.829 16.115 -12.807 1.00 78.94 91 ILE A C 1
ATOM 737 O O . ILE A 1 91 ? 11.059 16.936 -12.303 1.00 78.94 91 ILE A O 1
ATOM 741 N N . GLY A 1 92 ? 12.887 15.641 -12.140 1.00 67.88 92 GLY A N 1
ATOM 742 C CA . GLY A 1 92 ? 13.236 16.092 -10.791 1.00 67.88 92 GLY A CA 1
ATOM 743 C C . GLY A 1 92 ? 13.566 17.588 -10.718 1.00 67.88 92 GLY A C 1
ATOM 744 O O . GLY A 1 92 ? 13.171 18.264 -9.767 1.00 67.88 92 GLY A O 1
ATOM 745 N N . THR A 1 93 ? 14.202 18.161 -11.746 1.00 69.88 93 THR A N 1
ATOM 746 C CA . THR A 1 93 ? 14.680 19.561 -11.742 1.00 69.88 93 THR A CA 1
ATOM 747 C C . THR A 1 93 ? 13.723 20.566 -12.387 1.00 69.88 93 THR A C 1
ATOM 749 O O . THR A 1 93 ? 13.424 21.598 -11.786 1.00 69.88 93 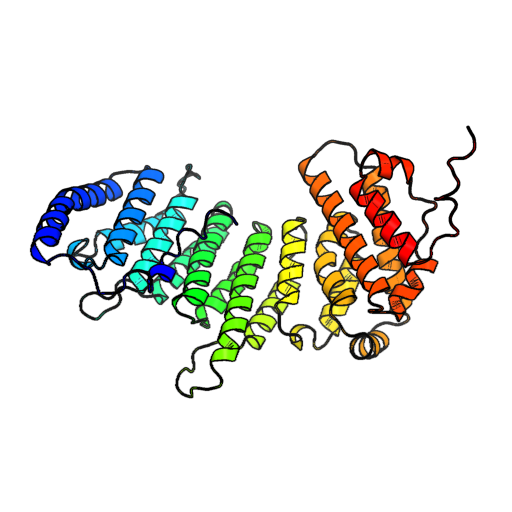THR A O 1
ATOM 752 N N . ARG A 1 94 ? 13.158 20.287 -13.563 1.00 61.62 94 ARG A N 1
ATOM 753 C CA . ARG A 1 94 ? 12.301 21.218 -14.313 1.00 61.62 94 ARG A CA 1
ATOM 754 C C . ARG A 1 94 ? 10.882 21.287 -13.747 1.00 61.62 94 ARG A C 1
ATOM 756 O O . ARG A 1 94 ? 10.322 20.290 -13.300 1.00 61.62 94 ARG A O 1
ATOM 763 N N . ASN A 1 95 ? 10.267 22.468 -13.823 1.00 53.84 95 ASN A N 1
ATOM 764 C CA . ASN A 1 95 ? 8.816 22.640 -13.702 1.00 53.84 95 ASN A CA 1
ATOM 765 C C . ASN A 1 95 ? 8.158 22.191 -15.010 1.00 53.84 95 ASN A C 1
ATOM 767 O O . ASN A 1 95 ? 7.522 22.991 -15.696 1.00 53.84 95 ASN A O 1
ATOM 771 N N . ARG A 1 96 ? 8.342 20.924 -15.402 1.00 52.62 96 ARG A N 1
ATOM 772 C CA . ARG A 1 96 ? 7.413 20.333 -16.359 1.00 52.62 96 ARG A CA 1
ATOM 773 C C . ARG A 1 96 ? 6.105 20.276 -15.584 1.00 52.62 96 ARG A C 1
ATOM 775 O O . ARG A 1 96 ? 5.949 19.439 -14.701 1.00 52.62 96 ARG A O 1
ATOM 782 N N . THR A 1 97 ? 5.254 21.281 -15.798 1.00 46.50 97 THR A N 1
ATOM 783 C CA . THR A 1 97 ? 3.898 21.314 -15.248 1.00 46.50 97 THR A CA 1
ATOM 784 C C . THR A 1 97 ? 3.308 19.943 -15.488 1.00 46.50 97 THR A C 1
ATOM 786 O O . THR A 1 97 ? 3.579 19.388 -16.551 1.00 46.50 97 THR A O 1
ATOM 789 N N . ALA A 1 98 ? 2.614 19.392 -14.489 1.00 49.84 98 ALA A N 1
ATOM 790 C CA . ALA A 1 98 ? 1.971 18.084 -14.516 1.00 49.84 98 ALA A CA 1
ATOM 791 C C . ALA A 1 98 ? 1.181 17.897 -15.822 1.00 49.84 98 ALA A C 1
ATOM 793 O O . ALA A 1 98 ? -0.009 18.185 -15.907 1.00 49.84 98 ALA A O 1
ATOM 794 N N . SER A 1 99 ? 1.885 17.518 -16.884 1.00 53.28 99 SER A N 1
ATOM 795 C CA . SER A 1 99 ? 1.322 17.332 -18.200 1.00 53.28 99 SER A CA 1
ATOM 796 C C . SER A 1 99 ? 0.749 15.941 -18.162 1.00 53.28 99 SER A C 1
ATOM 798 O O . SER A 1 99 ? 1.408 15.021 -17.665 1.00 53.28 99 SER A O 1
ATOM 800 N N . ASP A 1 100 ? -0.458 15.804 -18.683 1.00 57.88 100 ASP A N 1
ATOM 801 C CA . ASP A 1 100 ? -1.152 14.533 -18.767 1.00 57.88 100 ASP A CA 1
ATOM 802 C C . ASP A 1 100 ? -0.190 13.433 -19.266 1.00 57.88 100 ASP A C 1
ATOM 804 O O . ASP A 1 100 ? 0.382 13.526 -20.355 1.00 57.88 100 ASP A O 1
ATOM 808 N N . GLY A 1 101 ? 0.104 12.454 -18.403 1.00 72.44 101 GLY A N 1
ATOM 809 C CA . GLY A 1 101 ? 0.972 11.315 -18.716 1.00 72.44 101 GLY A CA 1
ATOM 810 C C . GLY A 1 101 ? 2.410 11.298 -18.170 1.00 72.44 101 GLY A C 1
ATOM 811 O O . GLY A 1 101 ? 3.053 10.265 -18.348 1.00 72.44 101 GLY A O 1
ATOM 812 N N . VAL A 1 102 ? 2.927 12.323 -17.471 1.00 80.69 102 VAL A N 1
ATOM 813 C CA . VAL A 1 102 ? 4.288 12.247 -16.859 1.00 80.69 102 VAL A CA 1
ATOM 814 C C . VAL A 1 102 ? 4.399 11.079 -15.874 1.00 80.69 102 VAL A C 1
ATOM 816 O O . VAL A 1 102 ? 5.368 10.324 -15.915 1.00 80.69 102 VAL A O 1
ATOM 819 N N . ASP A 1 103 ? 3.370 10.871 -15.054 1.00 83.12 103 ASP A N 1
ATOM 820 C CA . ASP A 1 103 ? 3.283 9.764 -14.099 1.00 83.12 103 ASP A CA 1
ATOM 821 C C . ASP A 1 103 ? 3.429 8.403 -14.792 1.00 83.12 103 ASP A C 1
ATOM 823 O O . ASP A 1 103 ? 4.168 7.528 -14.334 1.00 83.12 103 ASP A O 1
ATOM 827 N N . ARG A 1 104 ? 2.735 8.237 -15.927 1.00 87.31 104 ARG A N 1
ATOM 828 C CA . ARG A 1 104 ? 2.756 7.011 -16.735 1.00 87.31 104 ARG A CA 1
ATOM 829 C C . ARG A 1 104 ? 4.114 6.815 -17.401 1.00 87.31 104 ARG A C 1
ATOM 831 O O . ARG A 1 104 ? 4.620 5.694 -17.419 1.00 87.31 104 ARG A O 1
ATOM 838 N N . LEU A 1 105 ? 4.716 7.897 -17.891 1.00 90.81 105 LEU A N 1
ATOM 839 C CA . LEU A 1 105 ? 6.043 7.871 -18.494 1.00 90.81 105 LEU A CA 1
ATOM 840 C C . LEU A 1 105 ? 7.105 7.438 -17.485 1.00 90.81 105 LEU A C 1
ATOM 842 O O . LEU A 1 105 ? 7.859 6.518 -17.779 1.00 90.81 105 LEU A O 1
ATOM 846 N N . ILE A 1 106 ? 7.131 8.023 -16.284 1.00 91.50 106 ILE A N 1
ATOM 847 C CA . ILE A 1 106 ? 8.102 7.626 -15.255 1.00 91.50 106 ILE A CA 1
ATOM 848 C C . ILE A 1 106 ? 7.926 6.150 -14.887 1.00 91.50 106 ILE A C 1
ATOM 850 O O . ILE A 1 106 ? 8.910 5.416 -14.843 1.00 91.50 106 ILE A O 1
ATOM 854 N N . CYS A 1 107 ? 6.692 5.682 -14.685 1.00 90.69 107 CYS A N 1
ATOM 855 C CA . CYS A 1 107 ? 6.454 4.263 -14.406 1.00 90.69 107 CYS A CA 1
ATOM 856 C C . CYS A 1 107 ? 6.976 3.360 -15.540 1.00 90.69 107 CYS A C 1
ATOM 858 O O . CYS A 1 107 ? 7.611 2.344 -15.267 1.00 90.69 107 CYS A O 1
ATOM 860 N N . SER A 1 108 ? 6.770 3.758 -16.800 1.00 93.50 108 SER A N 1
ATOM 861 C CA . SER A 1 108 ? 7.267 3.024 -17.977 1.00 93.50 108 SER A CA 1
ATOM 862 C C . SER A 1 108 ? 8.798 3.029 -18.055 1.00 93.50 108 SER A C 1
ATOM 864 O O . SER A 1 108 ? 9.408 2.018 -18.393 1.00 93.50 108 SER A O 1
ATOM 866 N N . ILE A 1 109 ? 9.438 4.144 -17.684 1.00 95.62 109 ILE A N 1
ATOM 867 C CA . ILE A 1 109 ? 10.899 4.252 -17.580 1.00 95.62 109 ILE A CA 1
ATOM 868 C C . ILE A 1 109 ? 11.439 3.292 -16.510 1.00 95.62 109 ILE A C 1
ATOM 870 O O . ILE A 1 109 ? 12.431 2.605 -16.751 1.00 95.62 109 ILE A O 1
ATOM 874 N N . PHE A 1 110 ? 10.788 3.199 -15.346 1.00 95.31 110 PHE A N 1
ATOM 875 C CA . PHE A 1 110 ? 11.205 2.256 -14.307 1.00 95.31 110 PHE A CA 1
ATOM 876 C C . PHE A 1 110 ? 10.973 0.793 -14.700 1.00 95.31 110 PHE A C 1
ATOM 878 O O . PHE A 1 110 ? 11.850 -0.019 -14.416 1.00 95.31 110 PHE A O 1
ATOM 885 N N . ASP A 1 111 ? 9.883 0.442 -15.398 1.00 93.31 111 ASP A N 1
ATOM 886 C CA . ASP A 1 111 ? 9.731 -0.917 -15.959 1.00 93.31 111 ASP A CA 1
ATOM 887 C C . ASP A 1 111 ? 10.873 -1.234 -16.935 1.00 93.31 111 ASP A C 1
ATOM 889 O O . ASP A 1 111 ? 11.500 -2.290 -16.841 1.00 93.31 111 ASP A O 1
ATOM 893 N N . TYR A 1 112 ? 11.220 -0.285 -17.808 1.00 95.62 112 TYR A N 1
ATOM 894 C CA . TYR A 1 112 ? 12.352 -0.419 -18.720 1.00 95.62 112 TYR A CA 1
ATOM 895 C C . TYR A 1 112 ? 13.682 -0.633 -17.984 1.00 95.62 112 TYR A C 1
ATOM 897 O O . TYR A 1 112 ? 14.417 -1.571 -18.299 1.00 95.62 112 TYR A O 1
ATOM 905 N N . PHE A 1 113 ? 13.984 0.167 -16.957 1.00 96.06 113 PHE A N 1
ATOM 906 C CA . PHE A 1 113 ? 15.189 -0.027 -16.146 1.00 96.06 113 PHE A CA 1
ATOM 907 C C . PHE A 1 113 ? 15.217 -1.386 -15.451 1.00 96.06 113 PHE A C 1
ATOM 909 O O . PHE A 1 113 ? 16.266 -2.031 -15.431 1.00 96.06 113 PHE A O 1
ATOM 916 N N . LEU A 1 114 ? 14.083 -1.843 -14.917 1.00 93.69 114 LEU A N 1
ATOM 917 C CA . LEU A 1 114 ? 13.985 -3.158 -14.293 1.00 93.69 114 LEU A CA 1
ATOM 918 C C . LEU A 1 114 ? 14.262 -4.263 -15.316 1.00 93.69 114 LEU A C 1
ATOM 920 O O . LEU A 1 114 ? 15.105 -5.115 -15.053 1.00 93.69 114 LEU A O 1
ATOM 924 N N . VAL A 1 115 ? 13.685 -4.206 -16.521 1.00 92.50 115 VAL A N 1
ATOM 925 C CA . VAL A 1 115 ? 14.006 -5.149 -17.613 1.00 92.50 115 VAL A CA 1
ATOM 926 C C . VAL A 1 115 ? 15.504 -5.182 -17.924 1.00 92.50 115 VAL A C 1
ATOM 928 O O . VAL A 1 115 ? 16.084 -6.265 -18.048 1.00 92.50 115 VAL A O 1
ATOM 931 N N . LEU A 1 116 ? 16.151 -4.018 -18.000 1.00 92.88 116 LEU A N 1
ATOM 932 C CA . LEU A 1 116 ? 17.596 -3.928 -18.221 1.00 92.88 116 LEU A CA 1
ATOM 933 C C . LEU A 1 116 ? 18.423 -4.479 -17.055 1.00 92.88 116 LEU A C 1
ATOM 935 O O . LEU A 1 116 ? 19.517 -4.990 -17.284 1.00 92.88 116 LEU A O 1
ATOM 939 N N . SER A 1 117 ? 17.915 -4.413 -15.824 1.00 91.94 117 SER A N 1
ATOM 940 C CA . SER A 1 117 ? 18.604 -4.945 -14.640 1.00 91.94 117 SER A CA 1
ATOM 941 C C . SER A 1 117 ? 18.681 -6.467 -14.592 1.00 91.94 117 SER A C 1
ATOM 943 O O . SER A 1 117 ? 19.567 -7.031 -13.955 1.00 91.94 117 SER A O 1
ATOM 945 N N . HIS A 1 118 ? 17.801 -7.130 -15.335 1.00 89.00 118 HIS A N 1
ATOM 946 C CA . HIS A 1 118 ? 17.787 -8.581 -15.498 1.00 89.00 118 HIS A CA 1
ATOM 947 C C . HIS A 1 118 ? 18.453 -9.050 -16.792 1.00 89.00 118 HIS A C 1
ATOM 949 O O . HIS A 1 118 ? 18.491 -10.249 -17.070 1.00 89.00 118 HIS A O 1
ATOM 955 N N . THR A 1 119 ? 18.924 -8.113 -17.616 1.00 87.31 119 THR A N 1
ATOM 956 C CA . THR A 1 119 ? 19.480 -8.402 -18.934 1.00 87.31 119 THR A CA 1
ATOM 957 C C . THR A 1 119 ? 20.984 -8.171 -18.922 1.00 87.31 119 THR A C 1
ATOM 959 O O . THR A 1 119 ? 21.472 -7.100 -18.557 1.00 87.31 119 THR A O 1
ATOM 962 N N . GLU A 1 120 ? 21.726 -9.179 -19.369 1.00 85.25 120 GLU A N 1
ATOM 963 C CA . GLU A 1 120 ? 23.169 -9.084 -19.543 1.00 85.25 120 GLU A CA 1
ATOM 964 C C . GLU A 1 120 ? 23.519 -8.761 -20.995 1.00 85.25 120 GLU A C 1
ATOM 966 O O . GLU A 1 120 ? 22.982 -9.339 -21.941 1.00 85.25 120 GLU A O 1
ATOM 971 N N . SER A 1 121 ? 24.474 -7.855 -21.175 1.00 80.94 121 SER A N 1
ATOM 972 C CA . SER A 1 121 ? 25.126 -7.595 -22.451 1.00 80.94 121 SER A CA 1
ATOM 973 C C . SER A 1 121 ? 26.627 -7.722 -22.255 1.00 80.94 121 SER A C 1
ATOM 975 O O . SER A 1 121 ? 27.202 -7.121 -21.351 1.00 80.94 121 SER A O 1
ATOM 977 N N . ARG A 1 122 ? 27.276 -8.547 -23.085 1.00 78.38 122 ARG A N 1
ATOM 978 C CA . ARG A 1 122 ? 28.726 -8.816 -23.007 1.00 78.38 122 ARG A CA 1
ATOM 979 C C . ARG A 1 122 ? 29.192 -9.270 -21.608 1.00 78.38 122 ARG A C 1
ATOM 981 O O . ARG A 1 122 ? 30.296 -8.939 -21.189 1.00 78.38 122 ARG A O 1
ATOM 988 N N . GLY A 1 123 ? 28.354 -10.032 -20.899 1.00 77.56 123 GLY A N 1
ATOM 989 C CA . GLY A 1 123 ? 28.657 -10.572 -19.567 1.00 77.56 123 GLY A CA 1
ATOM 990 C C . GLY A 1 123 ? 28.548 -9.563 -18.418 1.00 77.56 123 GLY A C 1
ATOM 991 O O . GLY A 1 123 ? 29.032 -9.843 -17.325 1.00 77.56 123 GLY A O 1
ATOM 992 N N . GLN A 1 124 ? 27.948 -8.392 -18.650 1.00 84.38 124 GLN A N 1
ATOM 993 C CA . GLN A 1 124 ? 27.645 -7.403 -17.615 1.00 84.38 124 GLN A CA 1
ATOM 994 C C . GLN A 1 124 ? 26.162 -7.039 -17.649 1.00 84.38 124 GLN A C 1
ATOM 996 O O . GLN A 1 124 ? 25.565 -6.933 -18.722 1.00 84.38 124 GLN A O 1
ATOM 1001 N N . VAL A 1 125 ? 25.572 -6.826 -16.474 1.00 86.75 125 VAL A N 1
ATOM 1002 C CA . VAL A 1 125 ? 24.210 -6.294 -16.359 1.00 86.75 125 VAL A CA 1
ATOM 1003 C C . VAL A 1 125 ? 24.178 -4.884 -16.943 1.00 86.75 125 VAL A C 1
ATOM 1005 O O . VAL A 1 125 ? 25.035 -4.059 -16.627 1.00 86.75 125 VAL A O 1
ATOM 1008 N N . ILE A 1 126 ? 23.189 -4.601 -17.793 1.00 89.19 126 ILE A N 1
ATOM 1009 C CA . ILE A 1 126 ? 23.108 -3.317 -18.506 1.00 89.19 126 ILE A CA 1
ATOM 1010 C C . ILE A 1 126 ? 22.793 -2.167 -17.540 1.00 89.19 126 ILE A C 1
ATOM 1012 O O . ILE A 1 126 ? 23.405 -1.101 -17.620 1.00 89.19 126 ILE A O 1
ATOM 1016 N N . MET A 1 127 ? 21.853 -2.384 -16.615 1.00 92.62 127 MET A N 1
ATOM 1017 C CA . MET A 1 127 ? 21.446 -1.399 -15.612 1.00 92.62 127 MET A CA 1
ATOM 1018 C C . MET A 1 127 ? 21.531 -1.994 -14.207 1.00 92.62 127 MET A C 1
ATOM 1020 O O . MET A 1 127 ? 20.680 -2.769 -13.789 1.00 92.62 127 MET A O 1
ATOM 1024 N N . GLU A 1 128 ? 22.557 -1.624 -13.448 1.00 91.38 128 GLU A N 1
ATOM 1025 C CA . GLU A 1 128 ? 22.710 -2.112 -12.077 1.00 91.38 128 GLU A CA 1
ATOM 1026 C C . GLU A 1 128 ? 21.555 -1.654 -11.177 1.00 91.38 128 GLU A C 1
ATOM 1028 O O . GLU A 1 128 ? 21.199 -0.473 -11.141 1.00 91.38 128 GLU A O 1
ATOM 1033 N N . LEU A 1 129 ? 21.042 -2.566 -10.349 1.00 90.31 129 LEU A N 1
ATOM 1034 C CA . LEU A 1 129 ? 19.970 -2.274 -9.393 1.00 90.31 129 LEU A CA 1
ATOM 1035 C C . LEU A 1 129 ? 20.338 -1.137 -8.419 1.00 90.31 129 LEU A C 1
ATOM 1037 O O . LEU A 1 129 ? 19.482 -0.353 -8.021 1.00 90.31 129 LEU A O 1
ATOM 1041 N N . GLY A 1 130 ? 21.627 -0.988 -8.087 1.00 91.19 130 GLY A N 1
ATOM 1042 C CA . GLY A 1 130 ? 22.132 0.134 -7.289 1.00 91.19 130 GLY A CA 1
ATOM 1043 C C . GLY A 1 130 ? 21.866 1.503 -7.926 1.00 91.19 130 GLY A C 1
ATOM 1044 O O . GLY A 1 130 ? 21.504 2.443 -7.220 1.00 91.19 130 GLY A O 1
ATOM 1045 N N . LYS A 1 131 ? 21.969 1.608 -9.258 1.00 93.75 131 LYS A N 1
ATOM 1046 C CA . LYS A 1 131 ? 21.635 2.835 -9.998 1.00 93.75 131 LYS A CA 1
ATOM 1047 C C . LYS A 1 131 ? 20.132 3.090 -9.999 1.00 93.75 131 LYS A C 1
ATOM 1049 O O . LYS A 1 131 ? 19.715 4.231 -9.838 1.00 93.75 131 LYS A O 1
ATOM 1054 N N . ILE A 1 132 ? 19.319 2.037 -10.111 1.00 94.88 132 ILE A N 1
ATOM 1055 C CA . ILE A 1 132 ? 17.855 2.147 -10.027 1.00 94.88 132 ILE A CA 1
ATOM 1056 C C . ILE A 1 132 ? 17.444 2.677 -8.650 1.00 94.88 132 ILE A C 1
ATOM 1058 O O . ILE A 1 132 ? 16.665 3.624 -8.572 1.00 94.88 132 ILE A O 1
ATOM 1062 N N . TYR A 1 133 ? 18.023 2.147 -7.567 1.00 94.06 133 TYR A N 1
ATOM 1063 C CA . TYR A 1 133 ? 17.785 2.665 -6.217 1.00 94.06 133 TYR A CA 1
ATOM 1064 C C . TYR A 1 133 ? 18.169 4.137 -6.075 1.00 94.06 133 TYR A C 1
ATOM 1066 O O . TYR A 1 133 ? 17.409 4.895 -5.480 1.00 94.06 133 TYR A O 1
ATOM 1074 N N . ALA A 1 134 ? 19.304 4.552 -6.641 1.00 94.31 134 ALA A N 1
ATOM 1075 C CA . ALA A 1 134 ? 19.726 5.950 -6.609 1.00 94.31 134 ALA A CA 1
ATOM 1076 C C . ALA A 1 134 ? 18.741 6.876 -7.345 1.00 94.31 134 ALA A C 1
ATOM 1078 O O . ALA A 1 134 ? 18.475 7.977 -6.871 1.00 94.31 134 ALA A O 1
ATOM 1079 N N . LEU A 1 135 ? 18.162 6.427 -8.464 1.00 94.56 135 LEU A N 1
ATOM 1080 C CA . LEU A 1 135 ? 17.157 7.192 -9.210 1.00 94.56 135 LEU A CA 1
ATOM 1081 C C . LEU A 1 135 ? 15.822 7.293 -8.460 1.00 94.56 135 LEU A C 1
ATOM 1083 O O . LEU A 1 135 ? 15.218 8.363 -8.439 1.00 94.56 135 LEU A O 1
ATOM 1087 N N . VAL A 1 136 ? 15.372 6.213 -7.810 1.00 93.81 136 VAL A N 1
ATOM 1088 C CA . VAL A 1 136 ? 14.173 6.263 -6.952 1.00 93.81 136 VAL A CA 1
ATOM 1089 C C . VAL A 1 136 ? 14.397 7.196 -5.762 1.00 93.81 136 VAL A C 1
ATOM 1091 O O . VAL A 1 136 ? 13.557 8.048 -5.490 1.00 93.81 136 VAL A O 1
ATOM 1094 N N . ASP A 1 137 ? 15.537 7.073 -5.079 1.00 93.38 137 ASP A N 1
ATOM 1095 C CA . ASP A 1 137 ? 15.905 7.930 -3.945 1.00 93.38 137 ASP A CA 1
ATOM 1096 C C . ASP A 1 137 ? 16.005 9.408 -4.356 1.00 93.38 137 ASP A C 1
ATOM 1098 O O . ASP A 1 137 ? 15.543 10.293 -3.636 1.00 93.38 137 ASP A O 1
ATOM 1102 N N . TYR A 1 138 ? 16.530 9.684 -5.553 1.00 92.25 138 TYR A N 1
ATOM 1103 C CA . TYR A 1 138 ? 16.537 11.024 -6.134 1.00 92.25 138 TYR A CA 1
ATOM 1104 C C . TYR A 1 138 ? 15.118 11.581 -6.338 1.00 92.25 138 TYR A C 1
ATOM 1106 O O . TYR A 1 138 ? 14.853 12.719 -5.951 1.00 92.25 138 TYR A O 1
ATOM 1114 N N . LEU A 1 139 ? 14.192 10.788 -6.892 1.00 91.31 139 LEU A N 1
ATOM 1115 C CA . LEU A 1 139 ? 12.797 11.209 -7.071 1.00 91.31 139 LEU A CA 1
ATOM 1116 C C . LEU A 1 139 ? 12.077 11.442 -5.741 1.00 91.31 139 LEU A C 1
ATOM 1118 O O . LEU A 1 139 ? 11.307 12.393 -5.631 1.00 91.31 139 LEU A O 1
ATOM 1122 N N . ILE A 1 140 ? 12.340 10.608 -4.732 1.00 92.31 140 ILE A N 1
ATOM 1123 C CA . ILE A 1 140 ? 11.801 10.795 -3.380 1.00 92.31 140 ILE A CA 1
ATOM 1124 C C . ILE A 1 140 ? 12.288 12.132 -2.819 1.00 92.31 140 ILE A C 1
ATOM 1126 O O . ILE A 1 140 ? 11.468 12.976 -2.490 1.00 92.31 140 ILE A O 1
ATOM 1130 N N . LYS A 1 141 ? 13.599 12.395 -2.834 1.00 91.44 141 LYS A N 1
ATOM 1131 C CA . LYS A 1 141 ? 14.168 13.675 -2.368 1.00 91.44 141 LYS A CA 1
ATOM 1132 C C . LYS A 1 141 ? 13.655 14.886 -3.146 1.00 91.44 141 LYS A C 1
ATOM 1134 O O . LYS A 1 141 ? 13.511 15.970 -2.590 1.00 91.44 141 LYS A O 1
ATOM 1139 N N . ALA A 1 142 ? 13.357 14.728 -4.435 1.00 88.94 142 ALA A N 1
ATOM 1140 C CA . ALA A 1 142 ? 12.759 15.800 -5.224 1.00 88.94 142 ALA A CA 1
ATOM 1141 C C . ALA A 1 142 ? 11.351 16.185 -4.725 1.00 88.94 142 ALA A C 1
ATOM 1143 O O . ALA A 1 142 ? 10.936 17.330 -4.929 1.00 88.94 142 ALA A O 1
ATOM 1144 N N . CYS A 1 143 ? 10.640 15.277 -4.043 1.00 89.19 143 CYS A N 1
ATOM 1145 C CA . CYS A 1 143 ? 9.310 15.538 -3.492 1.00 89.19 143 CYS A CA 1
ATOM 1146 C C . CYS A 1 143 ? 9.322 16.606 -2.391 1.00 89.19 143 CYS A C 1
ATOM 1148 O O . CYS A 1 143 ? 8.322 17.308 -2.260 1.00 89.19 143 CYS A O 1
ATOM 1150 N N . ASP A 1 144 ? 10.445 16.808 -1.690 1.00 86.94 144 ASP A N 1
ATOM 1151 C CA . ASP A 1 144 ? 10.587 17.834 -0.641 1.00 86.94 144 ASP A CA 1
ATOM 1152 C C . ASP A 1 144 ? 10.275 19.240 -1.175 1.00 86.94 144 ASP A C 1
ATOM 1154 O O . ASP A 1 144 ? 9.658 20.059 -0.502 1.00 86.94 144 ASP A O 1
ATOM 1158 N N . ASN A 1 145 ? 10.655 19.503 -2.429 1.00 85.88 145 ASN A N 1
ATOM 1159 C CA . ASN A 1 145 ? 10.372 20.766 -3.114 1.00 85.88 145 ASN A CA 1
ATOM 1160 C C . ASN A 1 145 ? 9.149 20.678 -4.045 1.00 85.88 145 ASN A C 1
ATOM 1162 O O . ASN A 1 145 ? 8.678 21.697 -4.554 1.00 85.88 145 ASN A O 1
ATOM 1166 N N . LYS A 1 146 ? 8.668 19.463 -4.339 1.00 85.56 146 LYS A N 1
ATOM 1167 C CA . LYS A 1 146 ? 7.654 19.168 -5.363 1.00 85.56 146 LYS A CA 1
ATOM 1168 C C . LYS A 1 146 ? 6.701 18.053 -4.897 1.00 85.56 146 LYS A C 1
ATOM 1170 O O . LYS A 1 146 ? 6.744 16.947 -5.439 1.00 85.56 146 LYS A O 1
ATOM 1175 N N . PRO A 1 147 ? 5.780 18.329 -3.959 1.00 84.75 147 PRO A N 1
ATOM 1176 C CA . PRO A 1 147 ? 4.921 17.301 -3.357 1.00 84.75 147 PRO A CA 1
ATOM 1177 C C . PRO A 1 147 ? 3.984 16.604 -4.357 1.00 84.75 147 PRO A C 1
ATOM 1179 O O . PRO A 1 147 ? 3.615 15.449 -4.164 1.00 84.75 147 PRO A O 1
ATOM 1182 N N . HIS A 1 148 ? 3.659 17.244 -5.486 1.00 83.31 148 HIS A N 1
ATOM 1183 C CA . HIS A 1 148 ? 2.880 16.623 -6.565 1.00 83.31 148 HIS A CA 1
ATOM 1184 C C . HIS A 1 148 ? 3.563 15.387 -7.186 1.00 83.31 148 HIS A C 1
ATOM 1186 O O . HIS A 1 148 ? 2.882 14.551 -7.775 1.00 83.31 148 HIS A O 1
ATOM 1192 N N . LEU A 1 149 ? 4.886 15.232 -7.034 1.00 86.31 149 LEU A N 1
ATOM 1193 C CA . LEU A 1 149 ? 5.624 14.053 -7.497 1.00 86.31 149 LEU A CA 1
ATOM 1194 C C . LEU A 1 149 ? 5.508 12.851 -6.549 1.00 86.31 149 LEU A C 1
ATOM 1196 O O . LEU A 1 149 ? 5.880 11.747 -6.948 1.00 86.31 149 LEU A O 1
ATOM 1200 N N . ALA A 1 150 ? 4.963 13.015 -5.337 1.00 89.44 150 ALA A N 1
ATOM 1201 C CA . ALA A 1 150 ? 4.899 11.953 -4.328 1.00 89.44 150 ALA A CA 1
ATOM 1202 C C . ALA A 1 150 ? 4.222 10.685 -4.869 1.00 89.44 150 ALA A C 1
ATOM 1204 O O . ALA A 1 150 ? 4.760 9.584 -4.768 1.00 89.44 150 ALA A O 1
ATOM 1205 N N . SER A 1 151 ? 3.078 10.844 -5.539 1.00 88.25 151 SER A N 1
ATOM 1206 C CA . SER A 1 151 ? 2.346 9.741 -6.171 1.00 88.25 151 SER A CA 1
ATOM 1207 C C . SER A 1 151 ? 3.213 8.951 -7.164 1.00 88.25 151 SER A C 1
ATOM 1209 O O . SER A 1 151 ? 3.131 7.721 -7.212 1.00 88.25 151 SER A O 1
ATOM 1211 N N . VAL A 1 152 ? 4.056 9.649 -7.927 1.00 88.12 152 VAL A N 1
ATOM 1212 C CA . VAL A 1 152 ? 4.913 9.084 -8.977 1.00 88.12 152 VAL A CA 1
ATOM 1213 C C . VAL A 1 152 ? 6.145 8.407 -8.392 1.00 88.12 152 VAL A C 1
ATOM 1215 O O . VAL A 1 152 ? 6.475 7.285 -8.783 1.00 88.12 152 VAL A O 1
ATOM 1218 N N . ALA A 1 153 ? 6.799 9.053 -7.427 1.00 91.62 153 ALA A N 1
ATOM 1219 C CA . ALA A 1 153 ? 7.934 8.486 -6.711 1.00 91.62 153 ALA A CA 1
ATOM 1220 C C . ALA A 1 153 ? 7.530 7.184 -5.998 1.00 91.62 153 ALA A C 1
ATOM 1222 O O . ALA A 1 153 ? 8.212 6.167 -6.131 1.00 91.62 153 ALA A O 1
ATOM 1223 N N . LEU A 1 154 ? 6.365 7.175 -5.338 1.00 93.19 154 LEU A N 1
ATOM 1224 C CA . LEU A 1 154 ? 5.830 5.990 -4.663 1.00 93.19 154 LEU A CA 1
ATOM 1225 C C . LEU A 1 154 ? 5.466 4.869 -5.647 1.00 93.19 154 LEU A C 1
ATOM 1227 O O . LEU A 1 154 ? 5.776 3.712 -5.377 1.00 93.19 154 LEU A O 1
ATOM 1231 N N . ASN A 1 155 ? 4.871 5.184 -6.805 1.00 91.88 155 ASN A N 1
ATOM 1232 C CA . ASN A 1 155 ? 4.608 4.179 -7.845 1.00 91.88 155 ASN A CA 1
ATOM 1233 C C . ASN A 1 155 ? 5.911 3.566 -8.388 1.00 91.88 155 ASN A C 1
ATOM 1235 O O . ASN A 1 155 ? 5.994 2.357 -8.591 1.00 91.88 155 ASN A O 1
ATOM 1239 N N . SER A 1 156 ? 6.941 4.390 -8.587 1.00 92.50 156 SER A N 1
ATOM 1240 C CA . SER A 1 156 ? 8.258 3.941 -9.057 1.00 92.50 156 SER A CA 1
ATOM 1241 C C . SER A 1 156 ? 8.917 3.012 -8.036 1.00 92.50 156 SER A C 1
ATOM 1243 O O . SER A 1 156 ? 9.379 1.925 -8.381 1.00 92.50 156 SER A O 1
ATOM 1245 N N . LEU A 1 157 ? 8.877 3.388 -6.754 1.00 94.62 157 LEU A N 1
ATOM 1246 C CA . LEU A 1 157 ? 9.334 2.538 -5.657 1.00 94.62 157 LEU A CA 1
ATOM 1247 C C . LEU A 1 157 ? 8.523 1.239 -5.564 1.00 94.62 157 LEU A C 1
ATOM 1249 O O . LEU A 1 157 ? 9.089 0.190 -5.258 1.00 94.62 157 LEU A O 1
ATOM 1253 N N . GLN A 1 158 ? 7.220 1.278 -5.854 1.00 92.38 158 GLN A N 1
ATOM 1254 C CA . GLN A 1 158 ? 6.371 0.088 -5.861 1.00 92.38 158 GLN A CA 1
ATOM 1255 C C . GLN A 1 158 ? 6.817 -0.906 -6.927 1.00 92.38 158 GLN A C 1
ATOM 1257 O O . GLN A 1 158 ? 6.963 -2.083 -6.610 1.00 92.38 158 GLN A O 1
ATOM 1262 N N . LEU A 1 159 ? 7.082 -0.442 -8.152 1.00 91.94 159 LEU A N 1
ATOM 1263 C CA . LEU A 1 159 ? 7.593 -1.291 -9.233 1.00 91.94 159 LEU A CA 1
ATOM 1264 C C . LEU A 1 159 ? 8.906 -1.966 -8.831 1.00 91.94 159 LEU A C 1
ATOM 1266 O O . LEU A 1 159 ? 9.028 -3.184 -8.934 1.00 91.94 159 LEU A O 1
ATOM 1270 N N . VAL A 1 160 ? 9.850 -1.190 -8.291 1.00 92.50 160 VAL A N 1
ATOM 1271 C CA . VAL A 1 160 ? 11.140 -1.716 -7.823 1.00 92.50 160 VAL A CA 1
ATOM 1272 C C . VAL A 1 160 ? 10.956 -2.711 -6.675 1.00 92.50 160 VAL A C 1
ATOM 1274 O O . VAL A 1 160 ? 11.593 -3.758 -6.655 1.00 92.50 160 VAL A O 1
ATOM 1277 N N . THR A 1 161 ? 10.064 -2.423 -5.725 1.00 90.12 161 THR A N 1
ATOM 1278 C CA . THR A 1 161 ? 9.804 -3.308 -4.580 1.00 90.12 161 THR A CA 1
ATOM 1279 C C . THR A 1 161 ? 9.186 -4.629 -5.029 1.00 90.12 161 THR A C 1
ATOM 1281 O O . THR A 1 161 ? 9.626 -5.686 -4.580 1.00 90.12 161 THR A O 1
ATOM 1284 N N . ILE A 1 162 ? 8.198 -4.580 -5.928 1.00 89.12 162 ILE A N 1
ATOM 1285 C CA . ILE A 1 162 ? 7.558 -5.770 -6.495 1.00 89.12 162 ILE A CA 1
ATOM 1286 C C . ILE A 1 162 ? 8.586 -6.599 -7.262 1.00 89.12 162 ILE A C 1
ATOM 1288 O O . ILE A 1 162 ? 8.674 -7.795 -7.020 1.00 89.12 162 ILE A O 1
ATOM 1292 N N . ASP A 1 163 ? 9.407 -5.995 -8.120 1.00 87.94 163 ASP A N 1
ATOM 1293 C CA . ASP A 1 163 ? 10.425 -6.730 -8.879 1.00 87.94 163 ASP A CA 1
ATOM 1294 C C . ASP A 1 163 ? 11.464 -7.399 -7.960 1.00 87.94 163 ASP A C 1
ATOM 1296 O O . ASP A 1 163 ? 11.747 -8.595 -8.082 1.00 87.94 163 ASP A O 1
ATOM 1300 N N . CYS A 1 164 ? 11.939 -6.679 -6.942 1.00 84.06 164 CYS A N 1
ATOM 1301 C CA . CYS A 1 164 ? 12.841 -7.227 -5.933 1.00 84.06 164 CYS A CA 1
ATOM 1302 C C . CYS A 1 164 ? 12.226 -8.416 -5.176 1.00 84.06 164 CYS A C 1
ATOM 1304 O O . CYS A 1 164 ? 12.888 -9.436 -4.962 1.00 84.06 164 CYS A O 1
ATOM 1306 N N . VAL A 1 165 ? 10.954 -8.314 -4.786 1.00 81.50 165 VAL A N 1
ATOM 1307 C CA . VAL A 1 165 ? 10.244 -9.349 -4.023 1.00 81.50 165 VAL A CA 1
ATOM 1308 C C . VAL A 1 165 ? 9.828 -10.536 -4.897 1.00 81.50 165 VAL A C 1
ATOM 1310 O O . VAL A 1 165 ? 10.019 -11.689 -4.507 1.00 81.50 165 VAL A O 1
ATOM 1313 N N . GLU A 1 166 ? 9.244 -10.293 -6.064 1.00 80.31 166 GLU A N 1
ATOM 1314 C CA . GLU A 1 166 ? 8.643 -11.320 -6.915 1.00 80.31 166 GLU A CA 1
ATOM 1315 C C . GLU A 1 166 ? 9.652 -11.945 -7.877 1.00 80.31 166 GLU A C 1
ATOM 1317 O O . GLU A 1 166 ? 9.682 -13.170 -8.001 1.00 80.31 166 GLU A O 1
ATOM 1322 N N . VAL A 1 167 ? 10.492 -11.138 -8.529 1.00 75.94 167 VAL A N 1
ATOM 1323 C CA . VAL A 1 167 ? 11.379 -11.596 -9.608 1.00 75.94 167 VAL A CA 1
ATOM 1324 C C . VAL A 1 167 ? 12.734 -12.016 -9.056 1.00 75.94 167 VAL A C 1
ATOM 1326 O O . VAL A 1 167 ? 13.130 -13.172 -9.222 1.00 75.94 167 VAL A O 1
ATOM 1329 N N . LEU A 1 168 ? 13.430 -11.111 -8.361 1.00 74.25 168 LEU A N 1
ATOM 1330 C CA . LEU A 1 168 ? 14.753 -11.403 -7.792 1.00 74.25 168 LEU A CA 1
ATOM 1331 C C . LEU A 1 168 ? 14.667 -12.303 -6.561 1.00 74.25 168 LEU A C 1
ATOM 1333 O O . LEU A 1 168 ? 15.616 -13.012 -6.229 1.00 74.25 168 LEU A O 1
ATOM 1337 N N . GLY A 1 169 ? 13.536 -12.250 -5.855 1.00 70.25 169 GLY A N 1
ATOM 1338 C CA . GLY A 1 169 ? 13.393 -12.890 -4.557 1.00 70.25 169 GLY A CA 1
ATOM 1339 C C . GLY A 1 169 ? 14.404 -12.388 -3.531 1.00 70.25 169 GLY A C 1
ATOM 1340 O O . GLY A 1 169 ? 14.826 -13.149 -2.664 1.00 70.25 169 GLY A O 1
ATOM 1341 N N . SER A 1 170 ? 14.804 -11.121 -3.641 1.00 69.19 170 SER A N 1
ATOM 1342 C CA . SER A 1 170 ? 15.820 -10.500 -2.802 1.00 69.19 170 SER A CA 1
ATOM 1343 C C . SER A 1 170 ? 15.295 -9.188 -2.231 1.00 69.19 170 SER A C 1
ATOM 1345 O O . SER A 1 170 ? 14.890 -8.299 -2.974 1.00 69.19 170 SER A O 1
ATOM 1347 N N . PHE A 1 171 ? 15.318 -9.052 -0.907 1.00 74.62 171 PHE A N 1
ATOM 1348 C CA . PHE A 1 171 ? 14.982 -7.812 -0.218 1.00 74.62 171 PHE A CA 1
ATOM 1349 C C . PHE A 1 171 ? 16.189 -7.375 0.608 1.00 74.62 171 PHE A C 1
ATOM 1351 O O . PHE A 1 171 ? 16.570 -8.030 1.584 1.00 74.62 171 PHE A O 1
ATOM 1358 N N . ASN A 1 172 ? 16.828 -6.292 0.168 1.00 75.31 172 ASN A N 1
ATOM 1359 C CA . ASN A 1 172 ? 18.093 -5.830 0.722 1.00 75.31 172 ASN A CA 1
ATOM 1360 C C . ASN A 1 172 ? 17.913 -4.630 1.669 1.00 75.31 172 ASN A C 1
ATOM 1362 O O . ASN A 1 172 ? 16.850 -4.018 1.774 1.00 75.31 172 ASN A O 1
ATOM 1366 N N . GLY A 1 173 ? 18.996 -4.273 2.359 1.00 80.00 173 GLY A N 1
ATOM 1367 C CA . GLY A 1 173 ? 18.988 -3.173 3.322 1.00 80.00 173 GLY A CA 1
ATOM 1368 C C . GLY A 1 173 ? 18.842 -1.790 2.699 1.00 80.00 173 GLY A C 1
ATOM 1369 O O . GLY A 1 173 ? 18.378 -0.877 3.371 1.00 80.00 173 GLY A O 1
ATOM 1370 N N . THR A 1 174 ? 19.230 -1.625 1.435 1.00 87.19 174 THR A N 1
ATOM 1371 C CA . THR A 1 174 ? 19.077 -0.359 0.710 1.00 87.19 174 THR A CA 1
ATOM 1372 C C . THR A 1 174 ? 17.604 -0.062 0.472 1.00 87.19 174 THR A C 1
ATOM 1374 O O . THR A 1 174 ? 17.148 1.028 0.798 1.00 87.19 174 THR A O 1
ATOM 1377 N N . LEU A 1 175 ? 16.844 -1.053 0.002 1.00 87.38 175 LEU A N 1
ATOM 1378 C CA . LEU A 1 175 ? 15.408 -0.924 -0.212 1.00 87.38 175 LEU A CA 1
ATOM 1379 C C . LEU A 1 175 ? 14.667 -0.664 1.105 1.00 87.38 175 LEU A C 1
ATOM 1381 O O . LEU A 1 175 ? 13.802 0.204 1.148 1.00 87.38 175 LEU A O 1
ATOM 1385 N N . LEU A 1 176 ? 15.062 -1.330 2.198 1.00 88.94 176 LEU A N 1
ATOM 1386 C CA . LEU A 1 176 ? 14.509 -1.039 3.526 1.00 88.94 176 LEU A CA 1
ATOM 1387 C C . LEU A 1 176 ? 14.755 0.417 3.950 1.00 88.94 176 LEU A C 1
ATOM 1389 O O . LEU A 1 176 ? 13.838 1.064 4.440 1.00 88.94 176 LEU A O 1
ATOM 1393 N N . LYS A 1 177 ? 15.969 0.944 3.748 1.00 91.12 177 LYS A N 1
ATOM 1394 C CA . LYS A 1 177 ? 16.290 2.342 4.077 1.00 91.12 177 LYS A CA 1
ATOM 1395 C C . LYS A 1 177 ? 15.464 3.328 3.256 1.00 91.12 177 LYS A C 1
ATOM 1397 O O . LYS A 1 177 ? 15.001 4.318 3.806 1.00 91.12 177 LYS A O 1
ATOM 1402 N N . ILE A 1 178 ? 15.260 3.047 1.968 1.00 92.19 178 ILE A N 1
ATOM 1403 C CA . ILE A 1 178 ? 14.406 3.874 1.106 1.00 92.19 178 ILE A CA 1
ATOM 1404 C C . ILE A 1 178 ? 12.952 3.824 1.601 1.00 92.19 178 ILE A C 1
ATOM 1406 O O . ILE A 1 178 ? 12.313 4.863 1.711 1.00 92.19 178 ILE A O 1
ATOM 1410 N N . LEU A 1 179 ? 12.443 2.646 1.982 1.00 91.75 179 LEU A N 1
ATOM 1411 C CA . LEU A 1 179 ? 11.093 2.501 2.544 1.00 91.75 179 LEU A CA 1
ATOM 1412 C C . LEU A 1 179 ? 10.905 3.251 3.872 1.00 91.75 179 LEU A C 1
ATOM 1414 O O . LEU A 1 179 ? 9.840 3.809 4.116 1.00 91.75 179 LEU A O 1
ATOM 1418 N N . GLN A 1 180 ? 11.932 3.298 4.719 1.00 91.56 180 GLN A N 1
ATOM 1419 C CA . GLN A 1 180 ? 11.920 4.125 5.930 1.00 91.56 180 GLN A CA 1
ATOM 1420 C C . GLN A 1 180 ? 11.940 5.618 5.580 1.00 91.56 180 GLN A C 1
ATOM 1422 O O . GLN A 1 180 ? 11.215 6.408 6.175 1.00 91.56 180 GLN A O 1
ATOM 1427 N N . ALA A 1 181 ? 12.729 6.003 4.575 1.00 90.69 181 ALA A N 1
ATOM 1428 C CA . ALA A 1 181 ? 12.835 7.390 4.147 1.00 90.69 181 ALA A CA 1
ATOM 1429 C C . ALA A 1 181 ? 11.530 7.940 3.555 1.00 90.69 181 ALA A C 1
ATOM 1431 O O . ALA A 1 181 ? 11.310 9.134 3.667 1.00 90.69 181 ALA A O 1
ATOM 1432 N N . VAL A 1 182 ? 10.642 7.120 2.977 1.00 91.75 182 VAL A N 1
ATOM 1433 C CA . VAL A 1 182 ? 9.366 7.605 2.403 1.00 91.75 182 VAL A CA 1
ATOM 1434 C C . VAL A 1 182 ? 8.250 7.833 3.426 1.00 91.75 182 VAL A C 1
ATOM 1436 O O . VAL A 1 182 ? 7.146 8.196 3.026 1.00 91.75 182 VAL A O 1
ATOM 1439 N N . ALA A 1 183 ? 8.492 7.641 4.728 1.00 90.38 183 ALA A N 1
ATOM 1440 C CA . ALA A 1 183 ? 7.457 7.798 5.756 1.00 90.38 183 ALA A CA 1
ATOM 1441 C C . ALA A 1 183 ? 6.801 9.193 5.738 1.00 90.38 183 ALA A C 1
ATOM 1443 O O . ALA A 1 183 ? 5.584 9.293 5.864 1.00 90.38 183 ALA A O 1
ATOM 1444 N N . TYR A 1 184 ? 7.571 10.258 5.486 1.00 90.31 184 TYR A N 1
ATOM 1445 C CA . TYR A 1 184 ? 7.038 11.626 5.404 1.00 90.31 184 TYR A CA 1
ATOM 1446 C C . TYR A 1 184 ? 6.077 11.835 4.220 1.00 90.31 184 TYR A C 1
ATOM 1448 O O . TYR A 1 184 ? 5.170 12.657 4.299 1.00 90.31 184 TYR A O 1
ATOM 1456 N N . LEU A 1 185 ? 6.197 11.049 3.141 1.00 91.56 185 LEU A N 1
ATOM 1457 C CA . LEU A 1 185 ? 5.268 11.118 2.004 1.00 91.56 185 LEU A CA 1
ATOM 1458 C C . LEU A 1 185 ? 3.867 10.594 2.351 1.00 91.56 185 LEU A C 1
ATOM 1460 O O . LEU A 1 185 ? 2.938 10.761 1.555 1.00 91.56 185 LEU A O 1
ATOM 1464 N N . ALA A 1 186 ? 3.689 9.985 3.528 1.00 90.38 186 ALA A N 1
ATOM 1465 C CA . ALA A 1 186 ? 2.378 9.601 4.029 1.00 90.38 186 ALA A CA 1
ATOM 1466 C C . ALA A 1 186 ? 1.474 10.813 4.294 1.00 90.38 186 ALA A C 1
ATOM 1468 O O . ALA A 1 186 ? 0.261 10.653 4.267 1.00 90.38 186 ALA A O 1
ATOM 1469 N N . GLU A 1 187 ? 2.032 12.016 4.468 1.00 89.00 187 GLU A N 1
ATOM 1470 C CA . GLU A 1 187 ? 1.243 13.250 4.549 1.00 89.00 187 GLU A CA 1
ATOM 1471 C C . GLU A 1 187 ? 0.413 13.475 3.272 1.00 89.00 187 GLU A C 1
ATOM 1473 O O . GLU A 1 187 ? -0.738 13.897 3.344 1.00 89.00 187 GLU A O 1
ATOM 1478 N N . PHE A 1 188 ? 0.961 13.124 2.102 1.00 88.12 188 PHE A N 1
ATOM 1479 C CA . PHE A 1 188 ? 0.317 13.343 0.802 1.00 88.12 188 PHE A CA 1
ATOM 1480 C C . PHE A 1 188 ? -0.381 12.097 0.247 1.00 88.12 188 PHE A C 1
ATOM 1482 O O . PHE A 1 188 ? -1.365 12.201 -0.483 1.00 88.12 188 PHE A O 1
ATOM 1489 N N . CYS A 1 189 ? 0.170 10.908 0.501 1.00 90.19 189 CYS A N 1
ATOM 1490 C CA . CYS A 1 189 ? -0.271 9.650 -0.107 1.00 90.19 189 CYS A CA 1
ATOM 1491 C C . CYS A 1 189 ? -0.204 8.479 0.899 1.00 90.19 189 CYS A C 1
ATOM 1493 O O . CYS A 1 189 ? 0.502 7.493 0.642 1.00 90.19 189 CYS A O 1
ATOM 1495 N N . PRO A 1 190 ? -0.939 8.534 2.029 1.00 91.62 190 PRO A N 1
ATOM 1496 C CA . PRO A 1 190 ? -0.781 7.579 3.130 1.00 91.62 190 PRO A CA 1
ATOM 1497 C C . PRO A 1 190 ? -1.092 6.141 2.704 1.00 91.62 190 PRO A C 1
ATOM 1499 O O . PRO A 1 1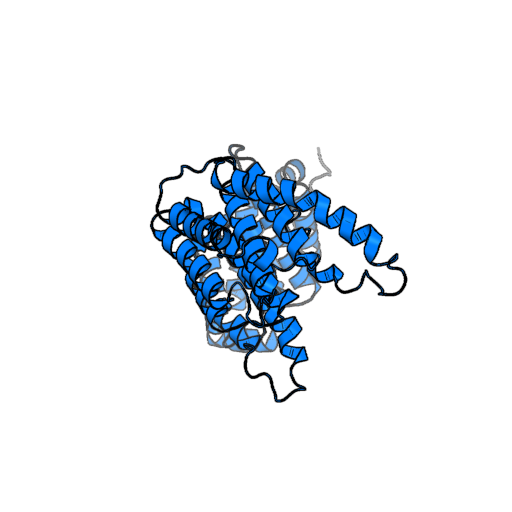90 ? -0.312 5.225 2.973 1.00 91.62 190 PRO A O 1
ATOM 1502 N N . THR A 1 191 ? -2.165 5.936 1.932 1.00 92.25 191 THR A N 1
ATOM 1503 C CA . THR A 1 191 ? -2.548 4.609 1.431 1.00 92.25 191 THR A CA 1
ATOM 1504 C C . THR A 1 191 ? -1.426 3.943 0.632 1.00 92.25 191 THR A C 1
ATOM 1506 O O . THR A 1 191 ? -1.187 2.746 0.785 1.00 92.25 191 THR A O 1
ATOM 1509 N N . LYS A 1 192 ? -0.705 4.699 -0.211 1.00 91.69 192 LYS A N 1
ATOM 1510 C CA . LYS A 1 192 ? 0.385 4.154 -1.036 1.00 91.69 192 LYS A CA 1
ATOM 1511 C C . LYS A 1 192 ? 1.595 3.765 -0.194 1.00 91.69 192 LYS A C 1
ATOM 1513 O O . LYS A 1 192 ? 2.171 2.708 -0.434 1.00 91.69 192 LYS A O 1
ATOM 1518 N N . VAL A 1 193 ? 1.953 4.577 0.801 1.00 93.94 193 VAL A N 1
ATOM 1519 C CA . VAL A 1 193 ? 3.045 4.264 1.739 1.00 93.94 193 VAL A CA 1
ATOM 1520 C C . VAL A 1 193 ? 2.738 2.974 2.504 1.00 93.94 193 VAL A C 1
ATOM 1522 O O . VAL A 1 193 ? 3.573 2.073 2.562 1.00 93.94 193 VAL A O 1
ATOM 1525 N N . ILE A 1 194 ? 1.513 2.827 3.008 1.00 94.25 194 ILE A N 1
ATOM 1526 C CA . ILE A 1 194 ? 1.070 1.610 3.705 1.00 94.25 194 ILE A CA 1
ATOM 1527 C C . ILE A 1 194 ? 1.078 0.390 2.771 1.00 94.25 194 ILE A C 1
ATOM 1529 O O . ILE A 1 194 ? 1.563 -0.677 3.146 1.00 94.25 194 ILE A O 1
ATOM 1533 N N . GLN A 1 195 ? 0.601 0.534 1.533 1.00 92.69 195 GLN A N 1
ATOM 1534 C CA . GLN A 1 195 ? 0.619 -0.551 0.546 1.00 92.69 195 GLN A CA 1
ATOM 1535 C C . GLN A 1 195 ? 2.042 -0.979 0.159 1.00 92.69 195 GLN A C 1
ATOM 1537 O O . GLN A 1 195 ? 2.290 -2.172 -0.013 1.00 92.69 195 GLN A O 1
ATOM 1542 N N . LEU A 1 196 ? 2.990 -0.043 0.061 1.00 93.00 196 LEU A N 1
ATOM 1543 C CA . LEU A 1 196 ? 4.406 -0.352 -0.163 1.00 93.00 196 LEU A CA 1
ATOM 1544 C C . LEU A 1 196 ? 4.985 -1.200 0.970 1.00 93.00 196 LEU A C 1
ATOM 1546 O O . LEU A 1 196 ? 5.614 -2.230 0.716 1.00 93.00 196 LEU A O 1
ATOM 1550 N N . TRP A 1 197 ? 4.718 -0.808 2.217 1.00 93.00 197 TRP A N 1
ATOM 1551 C CA . TRP A 1 197 ? 5.102 -1.598 3.384 1.00 93.00 197 TRP A CA 1
ATOM 1552 C C . TRP A 1 197 ? 4.456 -2.986 3.380 1.00 93.00 197 TRP A C 1
ATOM 1554 O O . TRP A 1 197 ? 5.127 -3.963 3.712 1.00 93.00 197 TRP A O 1
ATOM 1564 N N . ALA A 1 198 ? 3.201 -3.109 2.936 1.00 92.00 198 ALA A N 1
ATOM 1565 C CA . ALA A 1 198 ? 2.529 -4.403 2.814 1.00 92.00 198 ALA A CA 1
ATOM 1566 C C . ALA A 1 198 ? 3.247 -5.339 1.837 1.00 92.00 198 ALA A C 1
ATOM 1568 O O . ALA A 1 198 ? 3.483 -6.500 2.174 1.00 92.00 198 ALA A O 1
ATOM 1569 N N . VAL A 1 199 ? 3.657 -4.836 0.667 1.00 89.12 199 VAL A N 1
ATOM 1570 C CA . VAL A 1 199 ? 4.438 -5.619 -0.306 1.00 89.12 199 VAL A CA 1
ATOM 1571 C C . VAL A 1 199 ? 5.781 -6.046 0.292 1.00 89.12 199 VAL A C 1
ATOM 1573 O O . VAL A 1 199 ? 6.165 -7.209 0.166 1.00 89.12 199 VAL A O 1
ATOM 1576 N N . ALA A 1 200 ? 6.478 -5.143 0.986 1.00 88.88 200 ALA A N 1
ATOM 1577 C CA . ALA A 1 200 ? 7.761 -5.448 1.617 1.00 88.88 200 ALA A CA 1
ATOM 1578 C C . ALA A 1 200 ? 7.638 -6.534 2.703 1.00 88.88 200 ALA A C 1
ATOM 1580 O O . ALA A 1 200 ? 8.419 -7.491 2.717 1.00 88.88 200 ALA A O 1
ATOM 1581 N N . VAL A 1 201 ? 6.633 -6.435 3.580 1.00 89.50 201 VAL A N 1
ATOM 1582 C CA . VAL A 1 201 ? 6.379 -7.438 4.627 1.00 89.50 201 VAL A CA 1
ATOM 1583 C C . VAL A 1 201 ? 5.986 -8.778 4.021 1.00 89.50 201 VAL A C 1
ATOM 1585 O O . VAL A 1 201 ? 6.600 -9.786 4.370 1.00 89.50 201 VAL A O 1
ATOM 1588 N N . LEU A 1 202 ? 5.038 -8.801 3.079 1.00 86.06 202 LEU A N 1
ATOM 1589 C CA . LEU A 1 202 ? 4.627 -10.025 2.381 1.00 86.06 202 LEU A CA 1
ATOM 1590 C C . LEU A 1 202 ? 5.807 -10.712 1.703 1.00 86.06 202 LEU A C 1
ATOM 1592 O O . LEU A 1 202 ? 5.997 -11.919 1.861 1.00 86.06 202 LEU A O 1
ATOM 1596 N N . GLY A 1 203 ? 6.631 -9.938 0.997 1.00 80.94 203 GLY A N 1
ATOM 1597 C CA . GLY A 1 203 ? 7.834 -10.444 0.355 1.00 80.94 203 GLY A CA 1
ATOM 1598 C C . GLY A 1 203 ? 8.813 -11.054 1.345 1.00 80.94 203 GLY A C 1
ATOM 1599 O O . GLY A 1 203 ? 9.343 -12.142 1.107 1.00 80.94 203 GLY A O 1
ATOM 1600 N N . SER A 1 204 ? 9.006 -10.386 2.484 1.00 81.81 204 SER A N 1
ATOM 1601 C CA . SER A 1 204 ? 9.878 -10.884 3.543 1.00 81.81 204 SER A CA 1
ATOM 1602 C C . SER A 1 204 ? 9.339 -12.147 4.231 1.00 81.81 204 SER A C 1
ATOM 1604 O O . SER A 1 204 ? 10.129 -13.013 4.595 1.00 81.81 204 SER A O 1
ATOM 1606 N N . HIS A 1 205 ? 8.016 -12.289 4.354 1.00 81.44 205 HIS A N 1
ATOM 1607 C CA . HIS A 1 205 ? 7.355 -13.453 4.949 1.00 81.44 205 HIS A CA 1
ATOM 1608 C C . HIS A 1 205 ? 7.434 -14.680 4.031 1.00 81.44 205 HIS A C 1
ATOM 1610 O O . HIS A 1 205 ? 7.952 -15.719 4.429 1.00 81.44 205 HIS A O 1
ATOM 1616 N N . ILE A 1 206 ? 6.996 -14.547 2.771 1.00 75.25 206 ILE A N 1
ATOM 1617 C CA . ILE A 1 206 ? 6.941 -15.661 1.806 1.00 75.25 206 ILE A CA 1
ATOM 1618 C C . ILE A 1 206 ? 8.332 -16.260 1.565 1.00 75.25 206 ILE A C 1
ATOM 1620 O O . ILE A 1 206 ? 8.477 -17.476 1.439 1.00 75.25 206 ILE A O 1
ATOM 1624 N N . ARG A 1 207 ? 9.366 -15.416 1.483 1.00 66.94 207 ARG A N 1
ATOM 1625 C CA . ARG A 1 207 ? 10.723 -15.855 1.124 1.00 66.94 207 ARG A CA 1
ATOM 1626 C C . ARG A 1 207 ? 11.667 -16.004 2.311 1.00 66.94 207 ARG A C 1
ATOM 1628 O O . ARG A 1 207 ? 12.626 -16.763 2.201 1.00 66.94 207 ARG A O 1
ATOM 1635 N N . GLY A 1 208 ? 11.381 -15.360 3.444 1.00 57.28 208 GLY A N 1
ATOM 1636 C CA . GLY A 1 208 ? 12.164 -15.507 4.673 1.00 57.28 208 GLY A CA 1
ATOM 1637 C C . GLY A 1 208 ? 12.156 -16.937 5.223 1.00 57.28 208 GLY A C 1
ATOM 1638 O O . GLY A 1 208 ? 13.179 -17.397 5.728 1.00 57.28 208 GLY A O 1
ATOM 1639 N N . ASP A 1 209 ? 11.050 -17.669 5.050 1.00 49.25 209 ASP A N 1
ATOM 1640 C CA . ASP A 1 209 ? 10.926 -19.061 5.507 1.00 49.25 209 ASP A CA 1
ATOM 1641 C C . ASP A 1 209 ? 11.513 -20.091 4.526 1.00 49.25 209 ASP A C 1
ATOM 1643 O O . ASP A 1 209 ? 12.004 -21.142 4.947 1.00 49.25 209 ASP A O 1
ATOM 1647 N N . ALA A 1 210 ? 11.561 -19.782 3.225 1.00 49.12 210 ALA A N 1
ATOM 1648 C CA . ALA A 1 210 ? 12.084 -20.685 2.193 1.00 49.12 210 ALA A CA 1
ATOM 1649 C C . ALA A 1 210 ? 13.612 -20.902 2.268 1.00 49.12 210 ALA A C 1
ATOM 1651 O O . ALA A 1 210 ? 14.145 -21.806 1.625 1.00 49.12 210 ALA A O 1
ATOM 1652 N N . GLN A 1 211 ? 14.331 -20.089 3.049 1.00 50.16 211 GLN A N 1
ATOM 1653 C CA . GLN A 1 211 ? 15.793 -19.985 3.001 1.00 50.16 211 GLN A CA 1
ATOM 1654 C C . GLN A 1 211 ? 16.515 -20.574 4.222 1.00 50.16 211 GLN A C 1
ATOM 1656 O O . GLN A 1 211 ? 17.738 -20.487 4.326 1.00 50.16 211 GLN A O 1
ATOM 1661 N N . ARG A 1 212 ? 15.787 -21.250 5.124 1.00 46.00 212 ARG A N 1
ATOM 1662 C CA . ARG A 1 212 ? 16.359 -21.925 6.306 1.00 46.00 212 ARG A CA 1
ATOM 1663 C C . ARG A 1 212 ? 17.235 -23.148 5.972 1.00 46.00 212 ARG A C 1
ATOM 1665 O O . ARG A 1 212 ? 17.828 -23.722 6.880 1.00 46.00 212 ARG A O 1
ATOM 1672 N N . SER A 1 213 ? 17.325 -23.549 4.699 1.00 41.97 213 SER A N 1
ATOM 1673 C CA . SER A 1 213 ? 17.967 -24.795 4.248 1.00 41.97 213 SER A CA 1
ATOM 1674 C C . SER A 1 213 ? 19.250 -24.633 3.417 1.00 41.97 213 SER A C 1
ATOM 1676 O O . SER A 1 213 ? 19.857 -25.645 3.078 1.00 41.97 213 SER A O 1
ATOM 1678 N N . SER A 1 214 ? 19.721 -23.414 3.112 1.00 39.88 214 SER A N 1
ATOM 1679 C CA . SER A 1 214 ? 20.962 -23.224 2.336 1.00 39.88 214 SER A CA 1
ATOM 1680 C C . SER A 1 214 ? 21.891 -22.175 2.951 1.00 39.88 214 SER A C 1
ATOM 1682 O O . SER A 1 214 ? 21.562 -20.994 3.041 1.00 39.88 214 SER A O 1
ATOM 1684 N N . TRP A 1 215 ? 23.089 -22.612 3.347 1.00 41.84 215 TRP A N 1
ATOM 1685 C CA . TRP A 1 215 ? 24.114 -21.820 4.041 1.00 41.84 215 TRP A CA 1
ATOM 1686 C C . TRP A 1 215 ? 24.755 -20.706 3.183 1.00 41.84 215 TRP A C 1
ATOM 1688 O O . TRP A 1 215 ? 25.609 -19.972 3.678 1.00 41.84 215 TRP A O 1
ATOM 1698 N N . SER A 1 216 ? 24.368 -20.548 1.911 1.00 36.19 216 SER A N 1
ATOM 1699 C CA . SER A 1 216 ? 25.096 -19.719 0.939 1.00 36.19 216 SER A CA 1
ATOM 1700 C C . SER A 1 216 ? 24.435 -18.397 0.521 1.00 36.19 216 SER A C 1
ATOM 1702 O O . SER A 1 216 ? 24.878 -17.815 -0.464 1.00 36.19 216 SER A O 1
ATOM 1704 N N . THR A 1 217 ? 23.428 -17.860 1.227 1.00 41.62 217 THR A N 1
ATOM 1705 C CA . THR A 1 217 ? 22.840 -16.558 0.818 1.00 41.62 217 THR A CA 1
ATOM 1706 C C . THR A 1 217 ? 22.540 -15.630 1.996 1.00 41.62 217 THR A C 1
ATOM 1708 O O . THR A 1 217 ? 21.445 -15.571 2.538 1.00 41.62 217 THR A O 1
ATOM 1711 N N . LYS A 1 218 ? 23.563 -14.868 2.388 1.00 44.69 218 LYS A N 1
ATOM 1712 C CA . LYS A 1 218 ? 23.647 -13.975 3.559 1.00 44.69 218 LYS A CA 1
ATOM 1713 C C . LYS A 1 218 ? 22.915 -12.622 3.395 1.00 44.69 218 LYS A C 1
ATOM 1715 O O . LYS A 1 218 ? 23.282 -11.654 4.053 1.00 44.69 218 LYS A O 1
ATOM 1720 N N . LEU A 1 219 ? 21.949 -12.515 2.478 1.00 49.72 219 LEU A N 1
ATOM 1721 C CA . LEU A 1 219 ? 21.512 -11.231 1.892 1.00 49.72 219 LEU A CA 1
ATOM 1722 C C . LEU A 1 219 ? 20.006 -10.939 1.977 1.00 49.72 219 LEU A C 1
ATOM 1724 O O . LEU A 1 219 ? 19.541 -10.003 1.332 1.00 49.72 219 LEU A O 1
ATOM 1728 N N . PHE A 1 220 ? 19.250 -11.688 2.780 1.00 54.12 220 PHE A N 1
ATOM 1729 C CA . PHE A 1 220 ? 17.823 -11.435 2.986 1.00 54.12 220 PHE A CA 1
ATOM 1730 C C . PHE A 1 220 ? 17.556 -10.928 4.409 1.00 54.12 220 PHE A C 1
ATOM 1732 O O . PHE A 1 220 ? 18.064 -11.489 5.383 1.00 54.12 220 PHE A O 1
ATOM 1739 N N . TYR A 1 221 ? 16.791 -9.842 4.545 1.00 62.91 221 TYR A N 1
ATOM 1740 C CA . TYR A 1 221 ? 16.362 -9.347 5.856 1.00 62.91 221 TYR A CA 1
ATOM 1741 C C . TYR A 1 221 ? 15.278 -10.265 6.424 1.00 62.91 221 TYR A C 1
ATOM 1743 O O . TYR A 1 221 ? 14.350 -10.647 5.715 1.00 62.91 221 TYR A O 1
ATOM 1751 N N . SER A 1 222 ? 15.379 -10.613 7.710 1.00 74.25 222 SER A N 1
ATOM 1752 C CA . SER A 1 222 ? 14.358 -11.437 8.357 1.00 74.25 222 SER A CA 1
ATOM 1753 C C . SER A 1 222 ? 13.014 -10.708 8.379 1.00 74.25 222 SER A C 1
ATOM 1755 O O . SER A 1 222 ? 12.968 -9.502 8.637 1.00 74.25 222 SER A O 1
ATOM 1757 N N . TRP A 1 223 ? 11.923 -11.453 8.165 1.00 82.75 223 TRP A N 1
ATOM 1758 C CA . TRP A 1 223 ? 10.545 -10.961 8.298 1.00 82.75 223 TRP A CA 1
ATOM 1759 C C . TRP A 1 223 ? 10.355 -10.158 9.590 1.00 82.75 223 TRP A C 1
ATOM 1761 O O . TRP A 1 223 ? 9.853 -9.040 9.563 1.00 82.75 223 TRP A O 1
ATOM 1771 N N . THR A 1 224 ? 10.921 -10.652 10.695 1.00 85.81 224 THR A N 1
ATOM 1772 C CA . THR A 1 224 ? 10.941 -9.960 11.988 1.00 85.81 224 THR A CA 1
ATOM 1773 C C . THR A 1 224 ? 11.532 -8.557 11.925 1.00 85.81 224 THR A C 1
ATOM 1775 O O . THR A 1 224 ? 10.960 -7.621 12.472 1.00 85.81 224 THR A O 1
ATOM 1778 N N . LYS A 1 225 ? 12.677 -8.381 11.258 1.00 85.44 225 LYS A N 1
ATOM 1779 C CA . LYS A 1 225 ? 13.345 -7.080 11.183 1.00 85.44 225 LYS A CA 1
ATOM 1780 C C . LYS A 1 225 ? 12.553 -6.091 10.332 1.00 85.44 225 LYS A C 1
ATOM 1782 O O . LYS A 1 225 ? 12.450 -4.930 10.712 1.00 85.44 225 LYS A O 1
ATOM 1787 N N . VAL A 1 226 ? 11.991 -6.553 9.213 1.00 88.50 226 VAL A N 1
ATOM 1788 C CA . VAL A 1 226 ? 11.147 -5.719 8.343 1.00 88.50 226 VAL A CA 1
ATOM 1789 C C . VAL A 1 226 ? 9.878 -5.299 9.082 1.00 88.50 226 VAL A C 1
ATOM 1791 O O . VAL A 1 226 ? 9.559 -4.115 9.092 1.00 88.50 226 VAL A O 1
ATOM 1794 N N . SER A 1 227 ? 9.203 -6.227 9.766 1.00 90.31 227 SER A N 1
ATOM 1795 C CA . SER A 1 227 ? 8.006 -5.927 10.557 1.00 90.31 227 SER A CA 1
ATOM 1796 C C . SER A 1 227 ? 8.276 -4.975 11.725 1.00 90.31 227 SER A C 1
ATOM 1798 O O . SER A 1 227 ? 7.476 -4.074 11.947 1.00 90.31 227 SER A O 1
ATOM 1800 N N . LEU A 1 228 ? 9.395 -5.121 12.446 1.00 89.75 228 LEU A N 1
ATOM 1801 C CA . LEU A 1 228 ? 9.765 -4.183 13.517 1.00 89.75 228 LEU A CA 1
ATOM 1802 C C . LEU A 1 228 ? 10.043 -2.779 12.963 1.00 89.75 228 LEU A C 1
ATOM 1804 O O . LEU A 1 228 ? 9.477 -1.809 13.447 1.00 89.75 228 LEU A O 1
ATOM 1808 N N . SER A 1 229 ? 10.844 -2.677 11.895 1.00 90.19 229 SER A N 1
ATOM 1809 C CA . SER A 1 229 ? 11.135 -1.388 11.252 1.00 90.19 229 SER A CA 1
ATOM 1810 C C . SER A 1 229 ? 9.884 -0.706 10.703 1.00 90.19 229 SER A C 1
ATOM 1812 O O . SER A 1 229 ? 9.772 0.512 10.796 1.00 90.19 229 SER A O 1
ATOM 1814 N N . LEU A 1 230 ? 8.950 -1.474 10.140 1.00 91.62 230 LEU A N 1
ATOM 1815 C CA . LEU A 1 230 ? 7.641 -0.967 9.750 1.00 91.62 230 LEU A CA 1
ATOM 1816 C C . LEU A 1 230 ? 6.921 -0.408 10.974 1.00 91.62 230 LEU A C 1
ATOM 1818 O O . LEU A 1 230 ? 6.496 0.737 10.931 1.00 91.62 230 LEU A O 1
ATOM 1822 N N . PHE A 1 231 ? 6.772 -1.200 12.039 1.00 90.25 231 PHE A N 1
ATOM 1823 C CA . PHE A 1 231 ? 5.958 -0.816 13.190 1.00 90.25 231 PHE A CA 1
ATOM 1824 C C . PHE A 1 231 ? 6.458 0.483 13.833 1.00 90.25 231 PHE A C 1
ATOM 1826 O O . PHE A 1 231 ? 5.648 1.371 14.092 1.00 90.25 231 PHE A O 1
ATOM 1833 N N . ASP A 1 232 ? 7.779 0.651 13.947 1.00 88.69 232 ASP A N 1
ATOM 1834 C CA . ASP A 1 232 ? 8.396 1.899 14.411 1.00 88.69 232 ASP A CA 1
ATOM 1835 C C . ASP A 1 232 ? 8.017 3.105 13.528 1.00 88.69 232 ASP A C 1
ATOM 1837 O O . ASP A 1 232 ? 7.742 4.187 14.040 1.00 88.69 232 ASP A O 1
ATOM 1841 N N . ASN A 1 233 ? 7.977 2.929 12.200 1.00 89.12 233 ASN A N 1
ATOM 1842 C CA . ASN A 1 233 ? 7.557 3.983 11.267 1.00 89.12 233 ASN A CA 1
ATOM 1843 C C . ASN A 1 233 ? 6.044 4.221 11.324 1.00 89.12 233 ASN A C 1
ATOM 1845 O O . ASN A 1 233 ? 5.603 5.363 11.278 1.00 89.12 233 ASN A O 1
ATOM 1849 N N . PHE A 1 234 ? 5.246 3.159 11.440 1.00 89.56 234 PHE A N 1
ATOM 1850 C CA . PHE A 1 234 ? 3.786 3.222 11.470 1.00 89.56 234 PHE A CA 1
ATOM 1851 C C . PHE A 1 234 ? 3.270 4.029 12.657 1.00 89.56 234 PHE A C 1
ATOM 1853 O O . PHE A 1 234 ? 2.368 4.840 12.489 1.00 89.56 234 PHE A O 1
ATOM 1860 N N . GLN A 1 235 ? 3.882 3.859 13.832 1.00 84.56 235 GLN A N 1
ATOM 1861 C CA . GLN A 1 235 ? 3.528 4.617 15.034 1.00 84.56 235 GLN A CA 1
ATOM 1862 C C . GLN A 1 235 ? 3.818 6.122 14.919 1.00 84.56 235 GLN A C 1
ATOM 1864 O O . GLN A 1 235 ? 3.271 6.904 15.692 1.00 84.56 235 GLN A O 1
ATOM 1869 N N . GLN A 1 236 ? 4.677 6.529 13.980 1.00 85.12 236 GLN A N 1
ATOM 1870 C CA . GLN A 1 236 ? 5.038 7.929 13.738 1.00 85.12 236 GLN A CA 1
ATOM 1871 C C . GLN A 1 236 ? 4.175 8.587 12.653 1.00 85.12 236 GLN A C 1
ATOM 1873 O O . GLN A 1 236 ? 4.286 9.793 12.440 1.00 85.12 236 GLN A O 1
ATOM 1878 N N . LEU A 1 237 ? 3.334 7.823 11.947 1.00 85.81 237 LEU A N 1
ATOM 1879 C CA . LEU A 1 237 ? 2.479 8.369 10.897 1.00 85.81 237 LEU A CA 1
ATOM 1880 C C . LEU A 1 237 ? 1.333 9.179 11.510 1.00 85.81 237 LEU A C 1
ATOM 1882 O O . LEU A 1 237 ? 0.584 8.672 12.344 1.00 85.81 237 LEU A O 1
ATOM 1886 N N . SER A 1 238 ? 1.159 10.417 11.044 1.00 82.06 238 SER A N 1
ATOM 1887 C CA . SER A 1 238 ? -0.032 11.209 11.361 1.00 82.06 238 SER A CA 1
ATOM 1888 C C . SER A 1 238 ? -1.258 10.614 10.666 1.00 82.06 238 SER A C 1
ATOM 1890 O O . SER A 1 238 ? -1.218 10.301 9.471 1.00 82.06 238 SER A O 1
ATOM 1892 N N . ALA A 1 239 ? -2.351 10.470 11.417 1.00 80.00 239 ALA A N 1
ATOM 1893 C CA . ALA A 1 239 ? -3.628 9.978 10.910 1.00 80.00 239 ALA A CA 1
ATOM 1894 C C . ALA A 1 239 ? -4.537 11.088 10.344 1.00 80.00 239 ALA A C 1
ATOM 1896 O O . ALA A 1 239 ? -5.654 10.799 9.924 1.00 80.00 239 ALA A O 1
ATOM 1897 N N . GLU A 1 240 ? -4.075 12.345 10.307 1.00 79.44 240 GLU A N 1
ATOM 1898 C CA . GLU A 1 240 ? -4.881 13.510 9.901 1.00 79.44 240 GLU A CA 1
ATOM 1899 C C . GLU A 1 240 ? -5.487 13.377 8.495 1.00 79.44 240 GLU A C 1
ATOM 1901 O O . GLU A 1 240 ? -6.654 13.706 8.296 1.00 79.44 240 GLU A O 1
ATOM 1906 N N . ASN A 1 241 ? -4.724 12.833 7.540 1.00 83.44 241 ASN A N 1
ATOM 1907 C CA . ASN A 1 241 ? -5.130 12.705 6.133 1.00 83.44 241 ASN A CA 1
ATOM 1908 C C . ASN A 1 241 ? -5.584 11.286 5.757 1.00 83.44 241 ASN A C 1
ATOM 1910 O O . ASN A 1 241 ? -5.581 10.914 4.581 1.00 83.44 241 ASN A O 1
ATOM 1914 N N . TRP A 1 242 ? -5.902 10.445 6.741 1.00 89.12 242 TRP A N 1
ATOM 1915 C CA . TRP A 1 242 ? -6.305 9.071 6.467 1.00 89.12 242 TRP A CA 1
ATOM 1916 C C . TRP A 1 242 ? -7.769 9.001 6.031 1.00 89.12 242 TRP A C 1
ATOM 1918 O O . TRP A 1 242 ? -8.654 9.622 6.612 1.00 89.12 242 TRP A O 1
ATOM 1928 N N . ASP A 1 243 ? -8.023 8.166 5.031 1.00 89.50 243 ASP A N 1
ATOM 1929 C CA . ASP A 1 243 ? -9.357 7.758 4.610 1.00 89.50 243 ASP A CA 1
ATOM 1930 C C . ASP A 1 243 ? -9.643 6.305 5.034 1.00 89.50 243 ASP A C 1
ATOM 1932 O O . ASP A 1 243 ? -8.793 5.601 5.597 1.00 89.50 243 ASP A O 1
ATOM 1936 N N . PHE A 1 244 ? -10.845 5.816 4.720 1.00 90.56 244 PHE A N 1
ATOM 1937 C CA . PHE A 1 244 ? -11.205 4.419 4.951 1.00 90.56 244 PHE A CA 1
ATOM 1938 C C . PHE A 1 244 ? -10.222 3.437 4.290 1.00 90.56 244 PHE A C 1
ATOM 1940 O O . PHE A 1 244 ? -9.836 2.445 4.911 1.00 90.56 244 PHE A O 1
ATOM 1947 N N . ASN A 1 245 ? -9.771 3.706 3.057 1.00 91.94 245 ASN A N 1
ATOM 1948 C CA . ASN A 1 245 ? -8.845 2.814 2.350 1.00 91.94 245 ASN A CA 1
ATOM 1949 C C . ASN A 1 245 ? -7.501 2.709 3.066 1.00 91.94 245 ASN A C 1
ATOM 1951 O O . ASN A 1 245 ? -6.897 1.634 3.102 1.00 91.94 245 ASN A O 1
ATOM 1955 N N . THR A 1 246 ? -7.037 3.816 3.636 1.00 92.94 246 THR A N 1
ATOM 1956 C CA . THR A 1 246 ? -5.819 3.891 4.431 1.00 92.94 246 THR A CA 1
ATOM 1957 C C . THR A 1 246 ? -5.969 3.071 5.704 1.00 92.94 246 THR A C 1
ATOM 1959 O O . THR A 1 246 ? -5.172 2.162 5.920 1.00 92.94 246 THR A O 1
ATOM 1962 N N . ALA A 1 247 ? -7.031 3.286 6.484 1.00 92.88 247 ALA A N 1
ATOM 1963 C CA . ALA A 1 247 ? -7.306 2.503 7.691 1.00 92.88 247 ALA A CA 1
ATOM 1964 C C . ALA A 1 247 ? -7.456 0.997 7.403 1.00 92.88 247 ALA A C 1
ATOM 1966 O O . ALA A 1 247 ? -6.898 0.148 8.106 1.00 92.88 247 ALA A O 1
ATOM 1967 N N . PHE A 1 248 ? -8.159 0.641 6.329 1.00 92.81 248 PHE A N 1
ATOM 1968 C CA . PHE A 1 248 ? -8.312 -0.747 5.902 1.00 92.81 248 PHE A CA 1
ATOM 1969 C C . PHE A 1 248 ? -6.972 -1.365 5.472 1.00 92.81 248 PHE A C 1
ATOM 1971 O O . PHE A 1 248 ? -6.621 -2.463 5.910 1.00 92.81 248 PHE A O 1
ATOM 1978 N N . SER A 1 249 ? -6.178 -0.643 4.675 1.00 93.94 249 SER A N 1
ATOM 1979 C CA . SER A 1 249 ? -4.843 -1.094 4.255 1.00 93.94 249 SER A CA 1
ATOM 1980 C C . SER A 1 249 ? -3.906 -1.256 5.456 1.00 93.94 249 SER A C 1
ATOM 1982 O O . SER A 1 249 ? -3.160 -2.231 5.516 1.00 93.94 249 SER A O 1
ATOM 1984 N N . SER A 1 250 ? -3.984 -0.358 6.441 1.00 94.25 250 SER A N 1
ATOM 1985 C CA . SER A 1 250 ? -3.237 -0.435 7.703 1.00 94.25 250 SER A CA 1
ATOM 1986 C C . SER A 1 250 ? -3.632 -1.658 8.525 1.00 94.25 250 SER A C 1
ATOM 1988 O O . SER A 1 250 ? -2.775 -2.340 9.082 1.00 94.25 250 SER A O 1
ATOM 1990 N N . THR A 1 251 ? -4.925 -1.982 8.561 1.00 93.81 251 THR A N 1
ATOM 1991 C CA . THR A 1 251 ? -5.439 -3.180 9.237 1.00 93.81 251 THR A CA 1
ATOM 1992 C C . THR A 1 251 ? -4.859 -4.450 8.616 1.00 93.81 251 THR A C 1
ATOM 1994 O O . THR A 1 251 ? -4.340 -5.319 9.322 1.00 93.81 251 THR A O 1
ATOM 1997 N N . ALA A 1 252 ? -4.889 -4.539 7.283 1.00 92.62 252 ALA A N 1
ATOM 1998 C CA . ALA A 1 252 ? -4.276 -5.644 6.556 1.00 92.62 252 ALA A CA 1
ATOM 1999 C C . ALA A 1 252 ? -2.760 -5.706 6.804 1.00 92.62 252 ALA A C 1
ATOM 2001 O O . ALA A 1 252 ? -2.230 -6.780 7.078 1.00 92.62 252 ALA A O 1
ATOM 2002 N N . LEU A 1 253 ? -2.073 -4.561 6.777 1.00 94.00 253 LEU A N 1
ATOM 2003 C CA . LEU A 1 253 ? -0.636 -4.460 7.013 1.00 94.00 253 LEU A CA 1
ATOM 2004 C C . LEU A 1 253 ? -0.230 -4.996 8.390 1.00 94.00 253 LEU A C 1
ATOM 2006 O O . LEU A 1 253 ? 0.633 -5.868 8.473 1.00 94.00 253 LEU A O 1
ATOM 2010 N N . LEU A 1 254 ? -0.871 -4.523 9.463 1.00 92.94 254 LEU A N 1
ATOM 2011 C CA . LEU A 1 254 ? -0.565 -4.975 10.822 1.00 92.94 254 LEU A CA 1
ATOM 2012 C C . LEU A 1 254 ? -0.810 -6.476 10.995 1.00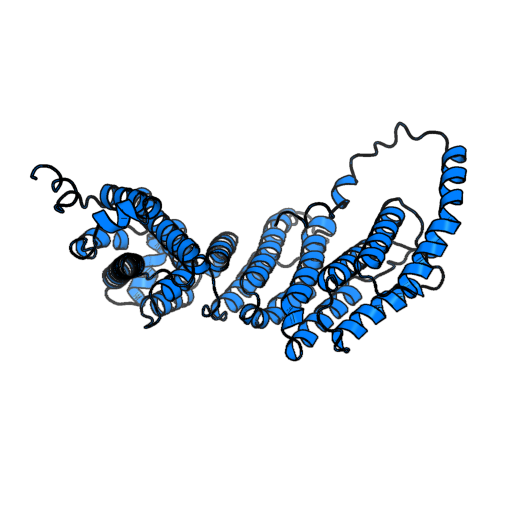 92.94 254 LEU A C 1
ATOM 2014 O O . LEU A 1 254 ? -0.087 -7.133 11.740 1.00 92.94 254 LEU A O 1
ATOM 2018 N N . ARG A 1 255 ? -1.794 -7.041 10.284 1.00 91.06 255 ARG A N 1
ATOM 2019 C CA . ARG A 1 255 ? -2.072 -8.481 10.318 1.00 91.06 255 ARG A CA 1
ATOM 2020 C C . ARG A 1 255 ? -0.992 -9.322 9.632 1.00 91.06 255 ARG A C 1
ATOM 2022 O O . ARG A 1 255 ? -0.832 -10.487 9.985 1.00 91.06 255 ARG A O 1
ATOM 2029 N N . LEU A 1 256 ? -0.282 -8.752 8.661 1.00 90.12 256 LEU A N 1
ATOM 2030 C CA . LEU A 1 256 ? 0.804 -9.410 7.927 1.00 90.12 256 LEU A CA 1
ATOM 2031 C C . LEU A 1 256 ? 2.139 -9.385 8.684 1.00 90.12 256 LEU A C 1
ATOM 2033 O O . LEU A 1 256 ? 3.064 -10.124 8.337 1.00 90.12 256 LEU A O 1
ATOM 2037 N N . CYS A 1 257 ? 2.263 -8.525 9.691 1.00 90.31 257 CYS A N 1
ATOM 2038 C CA . CYS A 1 257 ? 3.459 -8.424 10.513 1.00 90.31 257 CYS A CA 1
ATOM 2039 C C . CYS A 1 257 ? 3.634 -9.625 11.445 1.00 90.31 257 CYS A C 1
ATOM 2041 O O . CYS A 1 257 ? 2.680 -10.303 11.820 1.00 90.31 257 CYS A O 1
ATOM 2043 N N . CYS A 1 258 ? 4.877 -9.863 11.863 1.00 87.62 258 CYS A N 1
ATOM 2044 C CA . CYS A 1 258 ? 5.171 -10.881 12.863 1.00 87.62 258 CYS A CA 1
ATOM 2045 C C . CYS A 1 258 ? 4.673 -10.471 14.258 1.00 87.62 258 CYS A C 1
ATOM 2047 O O . CYS A 1 258 ? 4.851 -9.329 14.671 1.00 87.62 258 CYS A O 1
ATOM 2049 N N . ASP A 1 259 ? 4.167 -11.421 15.050 1.00 85.00 259 ASP A N 1
ATOM 2050 C CA . ASP A 1 259 ? 3.592 -11.155 16.384 1.00 85.00 259 ASP A CA 1
ATOM 2051 C C . ASP A 1 259 ? 4.545 -10.448 17.369 1.00 85.00 259 ASP A C 1
ATOM 2053 O O . ASP A 1 259 ? 4.111 -9.883 18.375 1.00 85.00 259 ASP A O 1
ATOM 2057 N N . SER A 1 260 ? 5.856 -10.475 17.110 1.00 85.69 260 SER A N 1
ATOM 2058 C CA . SER A 1 260 ? 6.845 -9.782 17.937 1.00 85.69 260 SER A CA 1
ATOM 2059 C C . SER A 1 260 ? 6.730 -8.260 17.887 1.00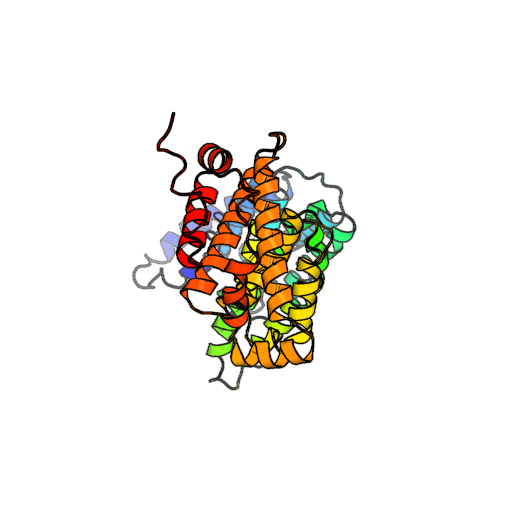 85.69 260 SER A C 1
ATOM 2061 O O . SER A 1 260 ? 7.256 -7.625 18.793 1.00 85.69 260 SER A O 1
ATOM 2063 N N . ILE A 1 261 ? 6.059 -7.669 16.886 1.00 86.94 261 ILE A N 1
ATOM 2064 C CA . ILE A 1 261 ? 5.869 -6.207 16.837 1.00 86.94 261 ILE A CA 1
ATOM 2065 C C . ILE A 1 261 ? 5.030 -5.689 18.009 1.00 86.94 261 ILE A C 1
ATOM 2067 O O . ILE A 1 261 ? 5.185 -4.550 18.426 1.00 86.94 261 ILE A O 1
ATOM 2071 N N . PHE A 1 262 ? 4.185 -6.542 18.591 1.00 84.44 262 PHE A N 1
ATOM 2072 C CA . PHE A 1 262 ? 3.323 -6.189 19.718 1.00 84.44 262 PHE A CA 1
ATOM 2073 C C . PHE A 1 262 ? 3.987 -6.458 21.077 1.00 84.44 262 PHE A C 1
ATOM 2075 O O . PHE A 1 262 ? 3.300 -6.533 22.096 1.00 84.44 262 PHE A O 1
ATOM 2082 N N . ARG A 1 263 ? 5.310 -6.685 21.111 1.00 84.19 263 ARG A N 1
ATOM 2083 C CA . ARG A 1 263 ? 6.064 -6.989 22.335 1.00 84.19 263 ARG A CA 1
ATOM 2084 C C . ARG A 1 263 ? 7.218 -5.991 22.522 1.00 84.19 263 ARG A C 1
ATOM 2086 O O . ARG A 1 263 ? 8.139 -6.009 21.709 1.00 84.19 263 ARG A O 1
ATOM 2093 N N . PRO A 1 264 ? 7.238 -5.206 23.616 1.00 84.31 264 PRO A N 1
ATOM 2094 C CA . PRO A 1 264 ? 6.229 -5.142 24.680 1.00 84.31 264 PRO A CA 1
ATOM 2095 C C . PRO A 1 264 ? 4.914 -4.497 24.204 1.00 84.31 264 PRO A C 1
ATOM 2097 O O . PRO A 1 264 ? 4.922 -3.621 23.343 1.00 84.31 264 PRO A O 1
ATOM 2100 N N . ILE A 1 265 ? 3.783 -4.928 24.776 1.00 87.62 265 ILE A N 1
ATOM 2101 C CA . ILE A 1 265 ? 2.442 -4.445 24.388 1.00 87.62 265 ILE A CA 1
ATOM 2102 C C . ILE A 1 265 ? 2.202 -2.986 24.797 1.00 87.62 265 ILE A C 1
ATOM 2104 O O . ILE A 1 265 ? 1.321 -2.330 24.258 1.00 87.62 265 ILE A O 1
ATOM 2108 N N . ASP A 1 266 ? 3.011 -2.471 25.718 1.00 89.25 266 ASP A N 1
ATOM 2109 C CA . ASP A 1 266 ? 2.932 -1.141 26.313 1.00 89.25 266 ASP A CA 1
ATOM 2110 C C . ASP A 1 266 ? 2.813 -0.025 25.263 1.00 89.25 266 ASP A C 1
ATOM 2112 O O . ASP A 1 266 ? 1.893 0.784 25.323 1.00 89.25 266 ASP A O 1
ATOM 2116 N N . ALA A 1 267 ? 3.707 0.000 24.267 1.00 85.38 267 ALA A N 1
ATOM 2117 C CA . ALA A 1 267 ? 3.716 1.045 23.240 1.00 85.38 267 ALA A CA 1
ATOM 2118 C C . ALA A 1 267 ? 2.474 0.977 22.339 1.00 85.38 267 ALA A C 1
ATOM 2120 O O . ALA A 1 267 ? 1.878 2.004 22.019 1.00 85.38 267 ALA A O 1
ATOM 2121 N N . PHE A 1 268 ? 2.061 -0.237 21.964 1.00 88.94 268 PHE A N 1
ATOM 2122 C CA . PHE A 1 268 ? 0.836 -0.467 21.200 1.00 88.94 268 PHE A CA 1
ATOM 2123 C C . PHE A 1 268 ? -0.398 -0.005 21.987 1.00 88.94 268 PHE A C 1
ATOM 2125 O O . PHE A 1 268 ? -1.247 0.705 21.454 1.00 88.94 268 PHE A O 1
ATOM 2132 N N . PHE A 1 269 ? -0.480 -0.382 23.264 1.00 89.44 269 PHE A N 1
ATOM 2133 C CA . PHE A 1 269 ? -1.616 -0.074 24.122 1.00 89.44 269 PHE A CA 1
ATOM 2134 C C . PHE A 1 269 ? -1.729 1.423 24.419 1.00 89.44 269 PHE A C 1
ATOM 2136 O O . PHE A 1 269 ? -2.807 1.990 24.270 1.00 89.44 269 PHE A O 1
ATOM 2143 N N . ASN A 1 270 ? -0.620 2.080 24.767 1.00 89.38 270 ASN A N 1
ATOM 2144 C CA . ASN A 1 270 ? -0.607 3.517 25.038 1.00 89.38 270 ASN A CA 1
ATOM 2145 C C . ASN A 1 270 ? -1.048 4.325 23.814 1.00 89.38 270 ASN A C 1
ATOM 2147 O O . ASN A 1 270 ? -1.789 5.292 23.962 1.00 89.38 270 ASN A O 1
ATOM 2151 N N . HIS A 1 271 ? -0.641 3.912 22.610 1.00 88.56 271 HIS A N 1
ATOM 2152 C CA . HIS A 1 271 ? -1.079 4.567 21.382 1.00 88.56 271 HIS A CA 1
ATOM 2153 C C . HIS A 1 271 ? -2.570 4.324 21.101 1.00 88.56 271 HIS A C 1
ATOM 2155 O O . HIS A 1 271 ? -3.281 5.264 20.765 1.00 88.56 271 HIS A O 1
ATOM 2161 N N . LEU A 1 272 ? -3.074 3.098 21.302 1.00 91.19 272 LEU A N 1
ATOM 2162 C CA . LEU A 1 272 ? -4.506 2.804 21.173 1.00 91.19 272 LEU A CA 1
ATOM 2163 C C . LEU A 1 272 ? -5.350 3.677 22.115 1.00 91.19 272 LEU A C 1
ATOM 2165 O O . LEU A 1 272 ? -6.336 4.263 21.677 1.00 91.19 272 LEU A O 1
ATOM 2169 N N . VAL A 1 273 ? -4.963 3.775 23.389 1.00 90.75 273 VAL A N 1
ATOM 2170 C CA . VAL A 1 273 ? -5.671 4.609 24.373 1.00 90.75 273 VAL A CA 1
ATOM 2171 C C . VAL A 1 273 ? -5.590 6.084 23.990 1.00 90.75 273 VAL A C 1
ATOM 2173 O O . VAL A 1 273 ? -6.618 6.750 23.990 1.00 90.75 273 VAL A O 1
ATOM 2176 N N . ALA A 1 274 ? -4.415 6.574 23.583 1.00 90.12 274 ALA A N 1
ATOM 2177 C CA . ALA A 1 274 ? -4.246 7.961 23.151 1.00 90.12 274 ALA A CA 1
ATOM 2178 C C . ALA A 1 274 ? -5.178 8.330 21.986 1.00 90.12 274 ALA A C 1
ATOM 2180 O O . ALA A 1 274 ? -5.775 9.397 22.012 1.00 90.12 274 ALA A O 1
ATOM 2181 N N . VAL A 1 275 ? -5.349 7.440 21.003 1.00 89.31 275 VAL A N 1
ATOM 2182 C CA . VAL A 1 275 ? -6.259 7.672 19.868 1.00 89.31 275 VAL A CA 1
ATOM 2183 C C . VAL A 1 275 ? -7.734 7.618 20.289 1.00 89.31 275 VAL A C 1
ATOM 2185 O O . VAL A 1 275 ? -8.558 8.365 19.760 1.00 89.31 275 VAL A O 1
ATOM 2188 N N . LEU A 1 276 ? -8.096 6.731 21.223 1.00 90.19 276 LEU A N 1
ATOM 2189 C CA . LEU A 1 276 ? -9.473 6.622 21.720 1.00 90.19 276 LEU A CA 1
ATOM 2190 C C . LEU A 1 276 ? -9.883 7.838 22.566 1.00 90.19 276 LEU A C 1
ATOM 2192 O O . LEU A 1 276 ? -11.005 8.330 22.415 1.00 90.19 276 LEU A O 1
ATOM 2196 N N . ASP A 1 277 ? -8.971 8.321 23.409 1.00 88.81 277 ASP A N 1
ATOM 2197 C CA . ASP A 1 277 ? -9.184 9.445 24.327 1.00 88.81 277 ASP A CA 1
ATOM 2198 C C . ASP A 1 277 ? -8.946 10.822 23.676 1.00 88.81 277 ASP A C 1
ATOM 2200 O O . ASP A 1 277 ? -9.119 11.841 24.339 1.00 88.81 277 ASP A O 1
ATOM 2204 N N . ASP A 1 278 ? -8.568 10.871 22.394 1.00 86.12 278 ASP A N 1
ATOM 2205 C CA . ASP A 1 278 ? -8.343 12.121 21.663 1.00 86.12 278 ASP A CA 1
ATOM 2206 C C . ASP A 1 278 ? -9.639 12.964 21.550 1.00 86.12 278 ASP A C 1
ATOM 2208 O O . ASP A 1 278 ? -10.758 12.440 21.490 1.00 86.12 278 ASP A O 1
ATOM 2212 N N . ASP A 1 279 ? -9.489 14.285 21.473 1.00 84.38 279 ASP A N 1
ATOM 2213 C CA . ASP A 1 279 ? -10.575 15.256 21.296 1.00 84.38 279 ASP A CA 1
ATOM 2214 C C . ASP A 1 279 ? -10.976 15.433 19.814 1.00 84.38 279 ASP A C 1
ATOM 2216 O O . ASP A 1 279 ? -11.878 16.208 19.480 1.00 84.38 279 ASP A O 1
ATOM 2220 N N . LEU A 1 280 ? -10.328 14.703 18.898 1.00 82.50 280 LEU A N 1
ATOM 2221 C CA . LEU A 1 280 ? -10.643 14.699 17.469 1.00 82.50 280 LEU A CA 1
ATOM 2222 C C . LEU A 1 280 ? -12.096 14.281 17.158 1.00 82.50 280 LEU A C 1
ATOM 2224 O O . LEU A 1 280 ? -12.766 13.541 17.892 1.00 82.50 280 LEU A O 1
ATOM 2228 N N . HIS A 1 281 ? -12.576 14.697 15.980 1.00 88.25 281 HIS A N 1
ATOM 2229 C CA . HIS A 1 281 ? -13.876 14.273 15.461 1.00 88.25 281 HIS A CA 1
ATOM 2230 C C . HIS A 1 281 ? -13.989 12.737 15.420 1.00 88.25 281 HIS A C 1
ATOM 2232 O O . HIS A 1 281 ? -13.027 12.038 15.100 1.00 88.25 281 HIS A O 1
ATOM 2238 N N . CYS A 1 282 ? -15.175 12.196 15.725 1.00 89.62 282 CYS A N 1
ATOM 2239 C CA . CYS A 1 282 ? -15.371 10.755 15.927 1.00 89.62 282 CYS A CA 1
ATOM 2240 C C . CYS A 1 282 ? -14.928 9.887 14.734 1.00 89.62 282 CYS A C 1
ATOM 2242 O O . CYS A 1 282 ? -14.307 8.850 14.946 1.00 89.62 282 CYS A O 1
ATOM 2244 N N . PHE A 1 283 ? -15.168 10.310 13.485 1.00 90.50 283 PHE A N 1
ATOM 2245 C CA . PHE A 1 283 ? -14.695 9.560 12.313 1.00 90.50 283 PHE A CA 1
ATOM 2246 C C . PHE A 1 283 ? -13.179 9.625 12.138 1.00 90.50 283 PHE A C 1
ATOM 2248 O O . PHE A 1 283 ? -12.584 8.607 11.808 1.00 90.50 283 PHE A O 1
ATOM 2255 N N . SER A 1 284 ? -12.541 10.763 12.418 1.00 89.19 284 SER A N 1
ATOM 2256 C CA . SER A 1 284 ? -11.078 10.887 12.372 1.00 89.19 284 SER A CA 1
ATOM 2257 C C . SER A 1 284 ? -10.423 9.968 13.405 1.00 89.19 284 SER A C 1
ATOM 2259 O O . SER A 1 284 ? -9.501 9.223 13.077 1.00 89.19 284 SER A O 1
ATOM 2261 N N . ARG A 1 285 ? -10.977 9.922 14.626 1.00 90.81 285 ARG A N 1
ATOM 2262 C CA . ARG A 1 285 ? -10.559 8.946 15.643 1.00 90.81 285 ARG A CA 1
ATOM 2263 C C . ARG A 1 285 ? -10.787 7.519 15.192 1.00 90.81 285 ARG A C 1
ATOM 2265 O O . ARG A 1 285 ? -9.901 6.688 15.347 1.00 90.81 285 ARG A O 1
ATOM 2272 N N . LEU A 1 286 ? -11.950 7.224 14.615 1.00 92.94 286 LEU A N 1
ATOM 2273 C CA . LEU A 1 286 ? -12.270 5.873 14.178 1.00 92.94 286 LEU A CA 1
ATOM 2274 C C . LEU A 1 286 ? -11.323 5.393 13.072 1.00 92.94 286 LEU A C 1
ATOM 2276 O O . LEU A 1 286 ? -10.852 4.264 13.145 1.00 92.94 286 LEU A O 1
ATOM 2280 N N . VAL A 1 287 ? -10.997 6.241 12.094 1.00 92.50 287 VAL A N 1
ATOM 2281 C CA . VAL A 1 287 ? -10.016 5.950 11.034 1.00 92.50 287 VAL A CA 1
ATOM 2282 C C . VAL A 1 287 ? -8.652 5.593 11.626 1.00 92.50 287 VAL A C 1
ATOM 2284 O O . VAL A 1 287 ? -8.064 4.580 11.243 1.00 92.50 287 VAL A O 1
ATOM 2287 N N . ALA A 1 288 ? -8.167 6.392 12.578 1.00 91.44 288 ALA A N 1
ATOM 2288 C CA . ALA A 1 288 ? -6.887 6.164 13.242 1.00 91.44 288 ALA A CA 1
ATOM 2289 C C . ALA A 1 288 ? -6.907 4.910 14.136 1.00 91.44 288 ALA A C 1
ATOM 2291 O O . ALA A 1 288 ? -5.947 4.141 14.161 1.00 91.44 288 ALA A O 1
ATOM 2292 N N . ALA A 1 289 ? -8.012 4.677 14.849 1.00 93.12 289 ALA A N 1
ATOM 2293 C CA . ALA A 1 289 ? -8.158 3.583 15.804 1.00 93.12 289 ALA A CA 1
ATOM 2294 C C . ALA A 1 289 ? -8.380 2.226 15.126 1.00 93.12 289 ALA A C 1
ATOM 2296 O O . ALA A 1 289 ? -7.951 1.206 15.663 1.00 93.12 289 ALA A O 1
ATOM 2297 N N . LEU A 1 290 ? -9.037 2.185 13.960 1.00 93.88 290 LEU A N 1
ATOM 2298 C CA . LEU A 1 290 ? -9.505 0.949 13.320 1.00 93.88 290 LEU A CA 1
ATOM 2299 C C . LEU A 1 290 ? -8.435 -0.157 13.216 1.00 93.88 290 LEU A C 1
ATOM 2301 O O . LEU A 1 290 ? -8.735 -1.288 13.614 1.00 93.88 290 LEU A O 1
ATOM 2305 N N . PRO A 1 291 ? -7.191 0.119 12.763 1.00 94.12 291 PRO A N 1
ATOM 2306 C CA . PRO A 1 291 ? -6.159 -0.912 12.666 1.00 94.12 291 PRO A CA 1
ATOM 2307 C C . PRO A 1 291 ? -5.789 -1.484 14.036 1.00 94.12 291 PRO A C 1
ATOM 2309 O O . PRO A 1 291 ? -5.658 -2.699 14.190 1.00 94.12 291 PRO A O 1
ATOM 2312 N N . TYR A 1 292 ? -5.670 -0.622 15.047 1.00 93.56 292 TYR A N 1
ATOM 2313 C CA . TYR A 1 292 ? -5.352 -1.024 16.415 1.00 93.56 292 TYR A CA 1
ATOM 2314 C C . TYR A 1 292 ? -6.500 -1.812 17.043 1.00 93.56 292 TYR A C 1
ATOM 2316 O O . TYR A 1 292 ? -6.262 -2.844 17.665 1.00 93.56 292 TYR A O 1
ATOM 2324 N N . LEU A 1 293 ? -7.745 -1.383 16.827 1.00 95.44 293 LEU A N 1
ATOM 2325 C CA . LEU A 1 293 ? -8.942 -2.062 17.319 1.00 95.44 293 LEU A CA 1
ATOM 2326 C C . LEU A 1 293 ? -9.088 -3.461 16.732 1.00 95.44 293 LEU A C 1
ATOM 2328 O O . LEU A 1 293 ? -9.385 -4.402 17.467 1.00 95.44 293 LEU A O 1
ATOM 2332 N N . PHE A 1 294 ? -8.830 -3.625 15.433 1.00 95.44 294 PHE A N 1
ATOM 2333 C CA . PHE A 1 294 ? -8.843 -4.940 14.803 1.00 95.44 294 PHE A CA 1
ATOM 2334 C C . PHE A 1 294 ? -7.797 -5.868 15.427 1.00 95.44 294 PHE A C 1
ATOM 2336 O O . PHE A 1 294 ? -8.119 -6.992 15.810 1.00 95.44 294 PHE A O 1
ATOM 2343 N N . ILE A 1 295 ? -6.552 -5.405 15.576 1.00 94.06 295 ILE A N 1
ATOM 2344 C CA . ILE A 1 295 ? -5.497 -6.217 16.193 1.00 94.06 295 ILE A CA 1
ATOM 2345 C C . ILE A 1 295 ? -5.843 -6.549 17.649 1.00 94.06 295 ILE A C 1
ATOM 2347 O O . ILE A 1 295 ? -5.770 -7.711 18.053 1.00 94.06 295 ILE A O 1
ATOM 2351 N N . PHE A 1 296 ? -6.262 -5.552 18.424 1.00 93.81 296 PHE A N 1
ATOM 2352 C CA . PHE A 1 296 ? -6.575 -5.706 19.838 1.00 93.81 296 PHE A CA 1
ATOM 2353 C C . PHE A 1 296 ? -7.732 -6.681 20.068 1.00 93.81 296 PHE A C 1
ATOM 2355 O O . PHE A 1 296 ? -7.591 -7.619 20.843 1.00 93.81 296 PHE A O 1
ATOM 2362 N N . LEU A 1 297 ? -8.852 -6.501 19.365 1.00 94.00 297 LEU A N 1
ATOM 2363 C CA . LEU A 1 297 ? -10.068 -7.275 19.605 1.00 94.00 297 LEU A CA 1
ATOM 2364 C C . LEU A 1 297 ? -10.112 -8.605 18.847 1.00 94.00 297 LEU A C 1
ATOM 2366 O O . LEU A 1 297 ? -10.755 -9.539 19.316 1.00 94.00 297 LEU A O 1
ATOM 2370 N N . CYS A 1 298 ? -9.466 -8.716 17.682 1.00 92.50 298 CYS A N 1
ATOM 2371 C CA . CYS A 1 298 ? -9.619 -9.886 16.807 1.00 92.50 298 CYS A CA 1
ATOM 2372 C C . CYS A 1 298 ? -8.356 -10.746 16.662 1.00 92.50 298 CYS A C 1
ATOM 2374 O O . CYS A 1 298 ? -8.457 -11.856 16.140 1.00 92.50 298 CYS A O 1
ATOM 2376 N N . VAL A 1 299 ? -7.177 -10.264 17.072 1.00 90.81 299 VAL A N 1
ATOM 2377 C CA . VAL A 1 299 ? -5.901 -10.966 16.831 1.00 90.81 299 VAL A CA 1
ATOM 2378 C C . VAL A 1 299 ? -5.17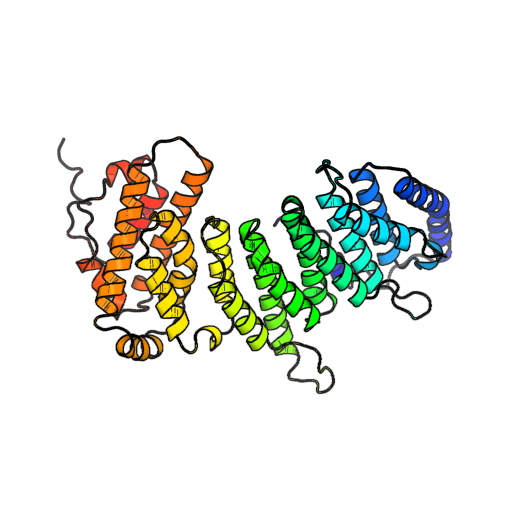0 -11.328 18.120 1.00 90.81 299 VAL A C 1
ATOM 2380 O O . VAL A 1 299 ? -4.674 -12.451 18.243 1.00 90.81 299 VAL A O 1
ATOM 2383 N N . LEU A 1 300 ? -5.069 -10.398 19.069 1.00 90.25 300 LEU A N 1
ATOM 2384 C CA . LEU A 1 300 ? -4.333 -10.621 20.310 1.00 90.25 300 LEU A CA 1
ATOM 2385 C C . LEU A 1 300 ? -5.044 -11.617 21.237 1.00 90.25 300 LEU A C 1
ATOM 2387 O O . LEU A 1 300 ? -6.266 -11.724 21.266 1.00 90.25 300 LEU A O 1
ATOM 2391 N N . LYS A 1 301 ? -4.251 -12.354 22.025 1.00 87.56 301 LYS A N 1
ATOM 2392 C CA . LYS A 1 301 ? -4.759 -13.328 23.000 1.00 87.56 301 LYS A CA 1
ATOM 2393 C C . LYS A 1 301 ? -4.903 -12.680 24.373 1.00 87.56 301 LYS A C 1
ATOM 2395 O O . LYS A 1 301 ? -3.902 -12.301 24.977 1.00 87.56 301 LYS A O 1
ATOM 2400 N N . GLU A 1 302 ? -6.127 -12.675 24.889 1.00 85.94 302 GLU A N 1
ATOM 2401 C CA . GLU A 1 302 ? -6.521 -12.038 26.152 1.00 85.94 302 GLU A CA 1
ATOM 2402 C C . GLU A 1 302 ? -5.557 -12.306 27.316 1.00 85.94 302 GLU A C 1
ATOM 2404 O O . GLU A 1 302 ? -4.986 -11.361 27.847 1.00 85.94 302 GLU A O 1
ATOM 2409 N N . GLY A 1 303 ? -5.281 -13.568 27.666 1.00 82.25 303 GLY A N 1
ATOM 2410 C CA . GLY A 1 303 ? -4.509 -13.887 28.879 1.00 82.25 303 GLY A CA 1
ATOM 2411 C C . GLY A 1 303 ? -3.098 -13.279 28.939 1.00 82.25 303 GLY A C 1
ATOM 2412 O O . GLY A 1 303 ? -2.669 -12.802 29.988 1.00 82.25 303 GLY A O 1
ATOM 2413 N N . ALA A 1 304 ? -2.366 -13.251 27.822 1.00 79.06 304 ALA A N 1
ATOM 2414 C CA . ALA A 1 304 ? -1.020 -12.667 27.790 1.00 79.06 304 ALA A CA 1
ATOM 2415 C C . ALA A 1 304 ? -1.051 -11.134 27.681 1.00 79.06 304 ALA A C 1
ATOM 2417 O O . ALA A 1 304 ? -0.138 -10.457 28.145 1.00 79.06 304 ALA A O 1
ATOM 2418 N N . THR A 1 305 ? -2.092 -10.592 27.051 1.00 84.50 305 THR A N 1
ATOM 2419 C CA . THR A 1 305 ? -2.252 -9.157 26.819 1.00 84.50 305 THR A CA 1
ATOM 2420 C C . THR A 1 305 ? -2.766 -8.441 28.071 1.00 84.50 305 THR A C 1
ATOM 2422 O O . THR A 1 305 ? -2.167 -7.455 28.496 1.00 84.50 305 THR A O 1
ATOM 2425 N N . PHE A 1 306 ? -3.815 -8.958 28.714 1.00 84.31 306 PHE A N 1
ATOM 2426 C CA . PHE A 1 306 ? -4.467 -8.297 29.847 1.00 84.31 306 PHE A CA 1
ATOM 2427 C C . PHE A 1 306 ? -3.645 -8.308 31.129 1.00 84.31 306 PHE A C 1
ATOM 2429 O O . PHE A 1 306 ? -3.616 -7.304 31.831 1.00 84.31 306 PHE A O 1
ATOM 2436 N N . THR A 1 307 ? -2.876 -9.369 31.376 1.00 85.94 307 THR A N 1
ATOM 2437 C CA . THR A 1 307 ? -1.956 -9.426 32.525 1.00 85.94 307 THR A CA 1
ATOM 2438 C C . THR A 1 307 ? -0.933 -8.290 32.519 1.00 85.94 307 THR A C 1
ATOM 2440 O O . THR A 1 307 ? -0.546 -7.808 33.580 1.00 85.94 307 THR A O 1
ATOM 2443 N N . ARG A 1 308 ? -0.502 -7.833 31.335 1.00 88.19 308 ARG A N 1
ATOM 2444 C CA . ARG A 1 308 ? 0.378 -6.666 31.202 1.00 88.19 308 ARG A CA 1
ATOM 2445 C C . ARG A 1 308 ? -0.396 -5.347 31.224 1.00 88.19 308 ARG A C 1
ATOM 2447 O O . ARG A 1 308 ? 0.082 -4.397 31.829 1.00 88.19 308 ARG A O 1
ATOM 2454 N N . ILE A 1 309 ? -1.578 -5.280 30.611 1.00 88.31 309 ILE A N 1
ATOM 2455 C CA . ILE A 1 309 ? -2.408 -4.062 30.602 1.00 88.31 309 ILE A CA 1
ATOM 2456 C C . ILE A 1 309 ? -2.854 -3.671 32.017 1.00 88.31 309 ILE A C 1
ATOM 2458 O O . ILE A 1 309 ? -2.754 -2.501 32.375 1.00 88.31 309 ILE A O 1
ATOM 2462 N N . GLU A 1 310 ? -3.266 -4.632 32.846 1.00 87.19 310 GLU A N 1
ATOM 2463 C CA . GLU A 1 310 ? -3.664 -4.389 34.243 1.00 87.19 310 GLU A CA 1
ATOM 2464 C C . GLU A 1 310 ? -2.512 -3.864 35.111 1.00 87.19 310 GLU A C 1
ATOM 2466 O O . GLU A 1 310 ? -2.749 -3.178 36.097 1.00 87.19 310 GLU A O 1
ATOM 2471 N N . GLN A 1 311 ? -1.256 -4.135 34.736 1.00 87.50 311 GLN A N 1
ATOM 2472 C CA . GLN A 1 311 ? -0.087 -3.563 35.414 1.00 87.50 311 GLN A CA 1
ATOM 2473 C C . GLN A 1 311 ? 0.170 -2.099 35.036 1.00 87.50 311 GLN A C 1
ATOM 2475 O O . GLN A 1 311 ? 0.880 -1.407 35.760 1.00 87.50 311 GLN A O 1
ATOM 2480 N N . ILE A 1 312 ? -0.323 -1.653 33.877 1.00 86.31 312 ILE A N 1
ATOM 2481 C CA . ILE A 1 312 ? -0.034 -0.327 33.310 1.00 86.31 312 ILE A CA 1
ATOM 2482 C C . ILE A 1 312 ? -1.202 0.636 33.542 1.00 86.31 312 ILE A C 1
ATOM 2484 O O . ILE A 1 312 ? -0.987 1.834 33.708 1.00 86.31 312 ILE A O 1
ATOM 2488 N N . CYS A 1 313 ? -2.439 0.135 33.535 1.00 85.69 313 CYS A N 1
ATOM 2489 C CA . CYS A 1 313 ? -3.638 0.956 33.595 1.00 85.69 313 CYS A CA 1
ATOM 2490 C C . CYS A 1 313 ? -4.649 0.406 34.606 1.00 85.69 313 CYS A C 1
ATOM 2492 O O . CYS A 1 313 ? -5.245 -0.655 34.409 1.00 85.69 313 CYS A O 1
ATOM 2494 N N . ASP A 1 314 ? -4.909 1.188 35.654 1.00 84.62 314 ASP A N 1
ATOM 2495 C CA . ASP A 1 314 ? -5.962 0.884 36.619 1.00 84.62 314 ASP A CA 1
ATOM 2496 C C . ASP A 1 314 ? -7.341 0.932 35.952 1.00 84.62 314 ASP A C 1
ATOM 2498 O O . ASP A 1 314 ? -7.668 1.888 35.232 1.00 84.62 314 ASP A O 1
ATOM 2502 N N . ASN A 1 315 ? -8.172 -0.076 36.237 1.00 86.38 315 ASN A N 1
ATOM 2503 C CA . ASN A 1 315 ? -9.510 -0.252 35.664 1.00 86.38 315 ASN A CA 1
ATOM 2504 C C . ASN A 1 315 ? -9.521 -0.242 34.122 1.00 86.38 315 ASN A C 1
ATOM 2506 O O . ASN A 1 315 ? -10.460 0.271 33.510 1.00 86.38 315 ASN A O 1
ATOM 2510 N N . ALA A 1 316 ? -8.480 -0.799 33.489 1.00 88.19 316 ALA A N 1
ATOM 2511 C CA . ALA A 1 316 ? -8.329 -0.815 32.034 1.00 88.19 316 ALA A CA 1
ATOM 2512 C C . ALA A 1 316 ? -9.557 -1.376 31.305 1.00 88.19 316 ALA A C 1
ATOM 2514 O O . ALA A 1 316 ? -10.017 -0.783 30.334 1.00 88.19 316 ALA A O 1
ATOM 2515 N N . VAL A 1 317 ? -10.105 -2.487 31.802 1.00 89.88 317 VAL A N 1
ATOM 2516 C CA . VAL A 1 317 ? -11.267 -3.173 31.219 1.00 89.88 317 VAL A CA 1
ATOM 2517 C C . VAL A 1 317 ? -12.445 -2.214 31.035 1.00 89.88 317 VAL A C 1
ATOM 2519 O O . VAL A 1 317 ? -12.947 -2.041 29.926 1.00 89.88 317 VAL A O 1
ATOM 2522 N N . GLU A 1 318 ? -12.822 -1.529 32.112 1.00 90.44 318 GLU A N 1
ATOM 2523 C CA . GLU A 1 318 ? -13.970 -0.627 32.143 1.00 90.44 318 GLU A CA 1
ATOM 2524 C C . GLU A 1 318 ? -13.714 0.666 31.352 1.00 90.44 318 GLU A C 1
ATOM 2526 O O . GLU A 1 318 ? -14.597 1.167 30.657 1.00 90.44 318 GLU A O 1
ATOM 2531 N N . LYS A 1 319 ? -12.486 1.202 31.399 1.00 90.44 319 LYS A N 1
ATOM 2532 C CA . LYS A 1 319 ? -12.104 2.379 30.601 1.00 90.44 319 LYS A CA 1
ATOM 2533 C C . LYS A 1 319 ? -12.197 2.103 29.102 1.00 90.44 319 LYS A C 1
ATOM 2535 O O . LYS A 1 319 ? -12.811 2.886 28.381 1.00 90.44 319 LYS A O 1
ATOM 2540 N N . ILE A 1 320 ? -11.628 0.986 28.646 1.00 92.38 320 ILE A N 1
ATOM 2541 C CA . ILE A 1 320 ? -11.639 0.602 27.229 1.00 92.38 320 ILE A CA 1
ATOM 2542 C C . ILE A 1 320 ? -13.072 0.311 26.785 1.00 92.38 320 ILE A C 1
ATOM 2544 O O . ILE A 1 320 ? -13.510 0.837 25.765 1.00 92.38 320 ILE A O 1
ATOM 2548 N N . GLY A 1 321 ? -13.821 -0.477 27.562 1.00 92.50 321 GLY A N 1
ATOM 2549 C CA . GLY A 1 321 ? -15.222 -0.789 27.279 1.00 92.50 321 GLY A CA 1
ATOM 2550 C C . GLY A 1 321 ? -16.071 0.461 27.060 1.00 92.50 321 GLY A C 1
ATOM 2551 O O . GLY A 1 321 ? -16.751 0.592 26.037 1.00 92.50 321 GLY A O 1
ATOM 2552 N N . ARG A 1 322 ? -15.951 1.431 27.974 1.00 92.81 322 ARG A N 1
ATOM 2553 C CA . ARG A 1 322 ? -16.626 2.726 27.870 1.00 92.81 322 ARG A CA 1
ATOM 2554 C C . ARG A 1 322 ? -16.181 3.530 26.656 1.00 92.81 322 ARG A C 1
ATOM 2556 O O . ARG A 1 322 ? -17.041 4.032 25.937 1.00 92.81 322 ARG A O 1
ATOM 2563 N N . ALA A 1 323 ? -14.877 3.643 26.406 1.00 93.06 323 ALA A N 1
ATOM 2564 C CA . ALA A 1 323 ? -14.347 4.401 25.272 1.00 93.06 323 ALA A CA 1
ATOM 2565 C C . ALA A 1 323 ? -14.852 3.847 23.929 1.00 93.06 323 ALA A C 1
ATOM 2567 O O . ALA A 1 323 ? -15.305 4.606 23.071 1.00 93.06 323 ALA A O 1
ATOM 2568 N N . LEU A 1 324 ? -14.871 2.519 23.772 1.00 95.00 324 LEU A N 1
ATOM 2569 C CA . LEU A 1 324 ? -15.364 1.859 22.562 1.00 95.00 324 LEU A CA 1
ATOM 2570 C C . LEU A 1 324 ? -16.855 2.126 22.320 1.00 95.00 324 LEU A C 1
ATOM 2572 O O . LEU A 1 324 ? -17.252 2.487 21.206 1.00 95.00 324 LEU A O 1
ATOM 2576 N N . MET A 1 325 ? -17.689 1.977 23.352 1.00 93.81 325 MET A N 1
ATOM 2577 C CA . MET A 1 325 ? -19.134 2.204 23.228 1.00 93.81 325 MET A CA 1
ATOM 2578 C C . MET A 1 325 ? -19.481 3.691 23.072 1.00 93.81 325 MET A C 1
ATOM 2580 O O . MET A 1 325 ? -20.412 4.033 22.334 1.00 93.81 325 MET A O 1
ATOM 2584 N N . ALA A 1 326 ? -18.714 4.585 23.702 1.00 92.19 326 ALA A N 1
ATOM 2585 C CA . ALA A 1 326 ? -18.842 6.026 23.522 1.00 92.19 326 ALA A CA 1
ATOM 2586 C C . ALA A 1 326 ? -18.504 6.438 22.082 1.00 92.19 326 ALA A C 1
ATOM 2588 O O . ALA A 1 326 ? -19.297 7.144 21.459 1.00 92.19 326 ALA A O 1
ATOM 2589 N N . LEU A 1 327 ? -17.394 5.938 21.524 1.00 93.25 327 LEU A N 1
ATOM 2590 C CA . LEU A 1 327 ? -17.012 6.187 20.132 1.00 93.25 327 LEU A CA 1
ATOM 2591 C C . LEU A 1 327 ? -18.087 5.683 19.160 1.00 93.25 327 LEU A C 1
ATOM 2593 O O . LEU A 1 327 ? -18.482 6.413 18.253 1.00 93.25 327 LEU A O 1
ATOM 2597 N N . LEU A 1 328 ? -18.623 4.474 19.384 1.00 93.75 328 LEU A N 1
ATOM 2598 C CA . LEU A 1 328 ? -19.718 3.935 18.569 1.00 93.75 328 LEU A CA 1
ATOM 2599 C C . LEU A 1 328 ? -20.943 4.857 18.606 1.00 93.75 328 LEU A C 1
ATOM 2601 O O . LEU A 1 328 ? -21.492 5.203 17.562 1.00 93.75 328 LEU A O 1
ATOM 2605 N N . SER A 1 329 ? -21.345 5.284 19.803 1.00 91.19 329 SER A N 1
ATOM 2606 C CA . SER A 1 329 ? -22.496 6.173 19.990 1.00 91.19 329 SER A CA 1
ATOM 2607 C C . SER A 1 329 ? -22.290 7.516 19.284 1.00 91.19 329 SER A C 1
ATOM 2609 O O . SER A 1 329 ? -23.186 7.995 18.592 1.00 91.19 329 SER A O 1
ATOM 2611 N N . GLN A 1 330 ? -21.095 8.100 19.400 1.00 90.38 330 GLN A N 1
ATOM 2612 C CA . GLN A 1 330 ? -20.738 9.353 18.735 1.00 90.38 330 GLN A CA 1
ATOM 2613 C C . GLN A 1 330 ? -20.772 9.224 17.209 1.00 90.38 330 GLN A C 1
ATOM 2615 O O . GLN A 1 330 ? -21.347 10.089 16.554 1.00 90.38 330 GLN A O 1
ATOM 2620 N N . CYS A 1 331 ? -20.242 8.136 16.642 1.00 91.44 331 CYS A N 1
ATOM 2621 C CA . CYS A 1 331 ? -20.303 7.887 15.201 1.00 91.44 331 CYS A CA 1
ATOM 2622 C C . CYS A 1 331 ? -21.745 7.732 14.694 1.00 91.44 331 CYS A C 1
ATOM 2624 O O . CYS A 1 331 ? -22.090 8.294 13.657 1.00 91.44 331 CYS A O 1
ATOM 2626 N N . LEU A 1 332 ? -22.608 7.015 15.425 1.00 90.44 332 LEU A N 1
ATOM 2627 C CA . LEU A 1 332 ? -24.020 6.856 15.053 1.00 90.44 332 LEU A CA 1
ATOM 2628 C C . LEU A 1 332 ? -24.782 8.192 15.100 1.00 90.44 332 LEU A C 1
ATOM 2630 O O . LEU A 1 332 ? -25.588 8.474 14.213 1.00 90.44 332 LEU A O 1
ATOM 2634 N N . ILE A 1 333 ? -24.506 9.034 16.102 1.00 87.50 333 ILE A N 1
ATOM 2635 C CA . ILE A 1 333 ? -25.075 10.388 16.197 1.00 87.50 333 ILE A CA 1
ATOM 2636 C C . ILE A 1 333 ? -24.544 11.281 15.065 1.00 87.50 333 ILE A C 1
ATOM 2638 O O . ILE A 1 333 ? -25.315 12.025 14.463 1.00 87.50 333 ILE A O 1
ATOM 2642 N N . ALA A 1 334 ? -23.252 11.199 14.745 1.00 87.62 334 ALA A N 1
ATOM 2643 C CA . ALA A 1 334 ? -22.646 11.993 13.681 1.00 87.62 334 ALA A CA 1
ATOM 2644 C C . ALA A 1 334 ? -23.190 11.624 12.292 1.00 87.62 334 ALA A C 1
ATOM 2646 O O . ALA A 1 334 ? -23.495 12.529 11.520 1.00 87.62 334 ALA A O 1
ATOM 2647 N N . LEU A 1 335 ? -23.397 10.330 12.002 1.00 86.75 335 LEU A N 1
ATOM 2648 C CA . LEU A 1 335 ? -24.072 9.886 10.772 1.00 86.75 335 LEU A CA 1
ATOM 2649 C C . LEU A 1 335 ? -25.481 10.484 10.661 1.00 86.75 335 LEU A C 1
ATOM 2651 O O . LEU A 1 335 ? -25.882 10.937 9.597 1.00 86.75 335 LEU A O 1
ATOM 2655 N N . ARG A 1 336 ? -26.231 10.544 11.768 1.00 79.75 336 ARG A N 1
ATOM 2656 C CA . ARG A 1 336 ? -27.573 11.148 11.780 1.00 79.75 336 ARG A CA 1
ATOM 2657 C C . ARG A 1 336 ? -27.546 12.640 11.444 1.00 79.75 336 ARG A C 1
ATOM 2659 O O . ARG A 1 336 ? -28.433 13.127 10.750 1.00 79.75 336 ARG A O 1
ATOM 2666 N N . CYS A 1 337 ? -26.583 13.372 11.995 1.00 77.38 337 CYS A N 1
ATOM 2667 C CA . CYS A 1 337 ? -26.480 14.819 11.823 1.00 77.38 337 CYS A CA 1
ATOM 2668 C C . CYS A 1 337 ? -25.823 15.228 10.494 1.00 77.38 337 CYS A C 1
ATOM 2670 O O . CYS A 1 337 ? -25.627 16.424 10.273 1.00 77.38 337 CYS A O 1
ATOM 2672 N N . TRP A 1 338 ? -25.470 14.273 9.626 1.00 73.56 338 TRP A N 1
ATOM 2673 C CA . TRP A 1 338 ? -24.752 14.544 8.387 1.00 73.56 338 TRP A CA 1
ATOM 2674 C C . TRP A 1 338 ? -25.632 15.299 7.383 1.00 73.56 338 TRP A C 1
ATOM 2676 O O . TRP A 1 338 ? -26.603 14.774 6.840 1.00 73.56 338 TRP A O 1
ATOM 2686 N N . THR A 1 339 ? -25.300 16.563 7.125 1.00 57.75 339 THR A N 1
ATOM 2687 C CA . THR A 1 339 ? -26.013 17.431 6.180 1.00 57.75 339 THR A CA 1
ATOM 2688 C C . THR A 1 339 ? -25.257 17.533 4.847 1.00 57.75 339 THR A C 1
ATOM 2690 O O . THR A 1 339 ? -24.468 18.441 4.621 1.00 57.75 339 THR A O 1
ATOM 2693 N N . SER A 1 340 ? -25.496 16.550 3.973 1.00 52.19 340 SER A N 1
ATOM 2694 C CA . SER A 1 340 ? -25.424 16.516 2.490 1.00 52.19 340 SER A CA 1
ATOM 2695 C C . SER A 1 340 ? -24.401 17.340 1.662 1.00 52.19 340 SER A C 1
ATOM 2697 O O . SER A 1 340 ? -24.648 17.520 0.468 1.00 52.19 340 SER A O 1
ATOM 2699 N N . LEU A 1 341 ? -23.287 17.861 2.188 1.00 43.78 341 LEU A N 1
ATOM 2700 C CA . LEU A 1 341 ? -22.392 18.746 1.406 1.00 43.78 341 LEU A CA 1
ATOM 2701 C C . LEU A 1 341 ? -21.127 18.095 0.802 1.00 43.78 341 LEU A C 1
ATOM 2703 O O . LEU A 1 341 ? -20.496 18.727 -0.043 1.00 43.78 341 LEU A O 1
ATOM 2707 N N . SER A 1 342 ? -20.808 16.827 1.091 1.00 45.97 342 SER A N 1
ATOM 2708 C CA . SER A 1 342 ? -19.812 16.047 0.325 1.00 45.97 342 SER A CA 1
ATOM 2709 C C . SER A 1 342 ? -20.138 14.543 0.320 1.00 45.97 342 SER A C 1
ATOM 2711 O O . SER A 1 342 ? -19.944 13.830 1.298 1.00 45.97 342 SER A O 1
ATOM 2713 N N . VAL A 1 343 ? -20.635 14.033 -0.814 1.00 50.19 343 VAL A N 1
ATOM 2714 C CA . VAL A 1 343 ? -21.026 12.613 -0.981 1.00 50.19 343 VAL A CA 1
ATOM 2715 C C . VAL A 1 343 ? -19.830 11.654 -0.823 1.00 50.19 343 VAL A C 1
ATOM 2717 O O . VAL A 1 343 ? -19.996 10.518 -0.391 1.00 50.19 343 VAL A O 1
ATOM 2720 N N . THR A 1 344 ? -18.609 12.103 -1.140 1.00 52.91 344 THR A N 1
ATOM 2721 C CA . THR A 1 344 ? -17.387 11.278 -1.095 1.00 52.91 344 THR A CA 1
ATOM 2722 C C . THR A 1 344 ? -16.936 10.916 0.319 1.00 52.91 344 THR A C 1
ATOM 2724 O O . THR A 1 344 ? -16.373 9.842 0.517 1.00 52.91 344 THR A O 1
ATOM 2727 N N . ASP A 1 345 ? -17.208 11.771 1.305 1.00 69.44 345 ASP A N 1
ATOM 2728 C CA . ASP A 1 345 ? -16.835 11.502 2.698 1.00 69.44 345 ASP A CA 1
ATOM 2729 C C . ASP A 1 345 ? -17.889 10.643 3.404 1.00 69.44 345 ASP A C 1
ATOM 2731 O O . ASP A 1 345 ? -17.563 9.859 4.295 1.00 69.44 345 ASP A O 1
ATOM 2735 N N . GLU A 1 346 ? -19.145 10.733 2.965 1.00 78.19 346 GLU A N 1
ATOM 2736 C CA . GLU A 1 346 ? -20.272 10.027 3.569 1.00 78.19 346 GLU A CA 1
ATOM 2737 C C . GLU A 1 346 ? -20.176 8.505 3.387 1.00 78.19 346 GLU A C 1
ATOM 2739 O O . GLU A 1 346 ? -20.284 7.765 4.364 1.00 78.19 346 GLU A O 1
ATOM 2744 N N . GLU A 1 347 ? -19.887 8.018 2.172 1.00 82.88 347 GLU A N 1
ATOM 2745 C CA . GLU A 1 347 ? -19.706 6.577 1.920 1.00 82.88 347 GLU A CA 1
ATOM 2746 C C . GLU A 1 347 ? -18.502 6.014 2.701 1.00 82.88 347 GLU A C 1
ATOM 2748 O O . GLU A 1 347 ? -18.548 4.904 3.240 1.00 82.88 347 GLU A O 1
ATOM 2753 N N . SER A 1 348 ? -17.423 6.796 2.807 1.00 84.94 348 SER A N 1
ATOM 2754 C CA . SER A 1 348 ? -16.245 6.450 3.610 1.00 84.94 348 SER A CA 1
ATOM 2755 C C . SER A 1 348 ? -16.611 6.315 5.096 1.00 84.94 348 SER A C 1
ATOM 2757 O O . SER A 1 348 ? -16.273 5.310 5.727 1.00 84.94 348 SER A O 1
ATOM 2759 N N . CYS A 1 349 ? -17.382 7.263 5.640 1.00 88.44 349 CYS A N 1
ATOM 2760 C CA . CYS A 1 349 ? -17.878 7.233 7.019 1.00 88.44 349 CYS A CA 1
ATOM 2761 C C . CYS A 1 349 ? -18.837 6.064 7.276 1.00 88.44 349 CYS A C 1
ATOM 2763 O O . CYS A 1 349 ? -18.708 5.380 8.294 1.00 88.44 349 CYS A O 1
ATOM 2765 N N . GLU A 1 350 ? -19.752 5.776 6.346 1.00 91.31 350 GLU A N 1
ATOM 2766 C CA . GLU A 1 350 ? -20.640 4.614 6.434 1.00 91.31 350 GLU A CA 1
ATOM 2767 C C . GLU A 1 350 ? -19.822 3.313 6.513 1.00 91.31 350 GLU A C 1
ATOM 2769 O O . GLU A 1 350 ? -20.017 2.492 7.416 1.00 91.31 350 GLU A O 1
ATOM 2774 N N . ASN A 1 351 ? -18.853 3.144 5.606 1.00 92.50 351 ASN A N 1
ATOM 2775 C CA . ASN A 1 351 ? -17.990 1.966 5.564 1.00 92.50 351 ASN A CA 1
ATOM 2776 C C . ASN A 1 351 ? -17.137 1.822 6.836 1.00 92.50 351 ASN A C 1
ATOM 2778 O O . ASN A 1 351 ? -16.960 0.698 7.311 1.00 92.50 351 ASN A O 1
ATOM 2782 N N . LEU A 1 352 ? -16.665 2.926 7.427 1.00 93.00 352 LEU A N 1
ATOM 2783 C CA . LEU A 1 352 ? -15.952 2.919 8.710 1.00 93.00 352 LEU A CA 1
ATOM 2784 C C . LEU A 1 352 ? -16.822 2.378 9.848 1.00 93.00 352 LEU A C 1
ATOM 2786 O O . LEU A 1 352 ? -16.383 1.495 10.586 1.00 93.00 352 LEU A O 1
ATOM 2790 N N . VAL A 1 353 ? -18.061 2.862 9.976 1.00 94.25 353 VAL A N 1
ATOM 2791 C CA . VAL A 1 353 ? -18.980 2.406 11.034 1.00 94.25 353 VAL A CA 1
ATOM 2792 C C . VAL A 1 353 ? -19.362 0.943 10.837 1.00 94.25 353 VAL A C 1
ATOM 2794 O O . VAL A 1 353 ? -19.374 0.179 11.803 1.00 94.25 353 VAL A O 1
ATOM 2797 N N . ILE A 1 354 ? -19.610 0.522 9.594 1.00 95.50 354 ILE A N 1
ATOM 2798 C CA . ILE A 1 354 ? -19.855 -0.886 9.254 1.00 95.50 354 ILE A CA 1
ATOM 2799 C C . ILE A 1 354 ? -18.678 -1.754 9.702 1.00 95.50 354 ILE A C 1
ATOM 2801 O O . ILE A 1 354 ? -18.877 -2.759 10.385 1.00 95.50 354 ILE A O 1
ATOM 2805 N N . TRP A 1 355 ? -17.451 -1.367 9.348 1.00 95.62 355 TRP A N 1
ATOM 2806 C CA . TRP A 1 355 ? -16.253 -2.109 9.731 1.00 95.62 355 TRP A CA 1
ATOM 2807 C C . TRP A 1 355 ? -16.061 -2.166 11.239 1.00 95.62 355 TRP A C 1
ATOM 2809 O O . TRP A 1 355 ? -15.741 -3.225 11.779 1.00 95.62 355 TRP A O 1
ATOM 2819 N N . TYR A 1 356 ? -16.319 -1.063 11.931 1.00 96.50 356 TYR A N 1
ATOM 2820 C CA . TYR A 1 356 ? -16.226 -1.028 13.379 1.00 96.50 356 TYR A CA 1
ATOM 2821 C C . TYR A 1 356 ? -17.229 -1.979 14.046 1.00 96.50 356 TYR A C 1
ATOM 2823 O O . TYR A 1 356 ? -16.848 -2.797 14.883 1.00 96.50 356 TYR A O 1
ATOM 2831 N N . LEU A 1 357 ? -18.491 -1.954 13.610 1.00 96.19 357 LEU A N 1
ATOM 2832 C CA . LEU A 1 357 ? -19.533 -2.867 14.089 1.00 96.19 357 LEU A CA 1
ATOM 2833 C C . LEU A 1 357 ? -19.194 -4.336 13.815 1.00 96.19 357 LEU A C 1
ATOM 2835 O O . LEU A 1 357 ? -19.470 -5.194 14.657 1.00 96.19 357 LEU A O 1
ATOM 2839 N N . LEU A 1 358 ? -18.571 -4.638 12.673 1.00 95.75 358 LEU A N 1
ATOM 2840 C CA . LEU A 1 358 ? -18.103 -5.987 12.350 1.00 95.75 358 LEU A CA 1
ATOM 2841 C C . LEU A 1 358 ? -16.983 -6.444 13.292 1.00 95.75 358 LEU A C 1
ATOM 2843 O O . LEU A 1 358 ? -17.037 -7.577 13.770 1.00 95.75 358 LEU A O 1
ATOM 2847 N N . ILE A 1 359 ? -16.015 -5.575 13.601 1.00 95.88 359 ILE A N 1
ATOM 2848 C CA . ILE A 1 359 ? -14.937 -5.858 14.565 1.00 95.88 359 ILE A CA 1
ATOM 2849 C C . ILE A 1 359 ? -15.527 -6.149 15.947 1.00 95.88 359 ILE A C 1
ATOM 2851 O O . ILE A 1 359 ? -15.226 -7.188 16.537 1.00 95.88 359 ILE A O 1
ATOM 2855 N N . LEU A 1 360 ? -16.405 -5.272 16.443 1.00 96.00 360 LEU A N 1
ATOM 2856 C CA . LEU A 1 360 ? -17.049 -5.437 17.748 1.00 96.00 360 LEU A CA 1
ATOM 2857 C C . LEU A 1 360 ? -17.886 -6.723 17.802 1.00 96.00 360 LEU A C 1
ATOM 2859 O O . LEU A 1 360 ? -17.755 -7.517 18.731 1.00 96.00 360 LEU A O 1
ATOM 2863 N N . SER A 1 361 ? -18.704 -6.975 16.777 1.00 94.94 361 SER A N 1
ATOM 2864 C CA . SER A 1 361 ? -19.539 -8.180 16.696 1.00 94.94 361 SER A CA 1
ATOM 2865 C C . SER A 1 361 ? -18.702 -9.456 16.632 1.00 94.94 361 SER A C 1
ATOM 2867 O O . SER A 1 361 ? -19.047 -10.456 17.261 1.00 94.94 361 SER A O 1
ATOM 2869 N N . HIS A 1 362 ? -17.600 -9.440 15.878 1.00 94.56 362 HIS A N 1
ATOM 2870 C CA . HIS A 1 362 ? -16.678 -10.567 15.803 1.00 94.56 362 HIS A CA 1
ATOM 2871 C C . HIS A 1 362 ? -16.015 -10.837 17.157 1.00 94.56 362 HIS A C 1
ATOM 2873 O O . HIS A 1 362 ? -15.952 -11.995 17.570 1.00 94.56 362 HIS A O 1
ATOM 2879 N N . ALA A 1 363 ? -15.563 -9.799 17.866 1.00 94.00 363 ALA A N 1
ATOM 2880 C CA . ALA A 1 363 ? -14.948 -9.935 19.185 1.00 94.00 363 ALA A CA 1
ATOM 2881 C C . ALA A 1 363 ? -15.884 -10.645 20.174 1.00 94.00 363 ALA A C 1
ATOM 2883 O O . ALA A 1 363 ? -15.506 -11.656 20.766 1.00 94.00 363 ALA A O 1
ATOM 2884 N N . VAL A 1 364 ? -17.147 -10.205 20.245 1.00 93.25 364 VAL A N 1
ATOM 2885 C CA . VAL A 1 364 ? -18.153 -10.818 21.126 1.00 93.25 364 VAL A CA 1
ATOM 2886 C C . VAL A 1 364 ? -18.452 -12.266 20.705 1.00 93.25 364 VAL A C 1
ATOM 2888 O O . VAL A 1 364 ? -18.448 -13.163 21.543 1.00 93.25 364 VAL A O 1
ATOM 2891 N N . ARG A 1 365 ? -18.650 -12.541 19.403 1.00 92.69 365 ARG A N 1
ATOM 2892 C CA . ARG A 1 365 ? -18.954 -13.903 18.904 1.00 92.69 365 ARG A CA 1
ATOM 2893 C C . ARG A 1 365 ? -17.810 -14.890 19.096 1.00 92.69 365 ARG A C 1
ATOM 2895 O O . ARG A 1 365 ? -18.046 -16.050 19.417 1.00 92.69 365 ARG A O 1
ATOM 2902 N N . SER A 1 366 ? -16.582 -14.447 18.848 1.00 91.94 366 SER A N 1
ATOM 2903 C CA . SER A 1 366 ? -15.384 -15.275 19.017 1.00 91.94 366 SER A CA 1
ATOM 2904 C C . SER A 1 366 ? -15.012 -15.456 20.490 1.00 91.94 366 SER A C 1
ATOM 2906 O O . SER A 1 366 ? -14.235 -16.352 20.819 1.00 91.94 366 SER A O 1
ATOM 2908 N N . GLY A 1 367 ? -15.586 -14.640 21.383 1.00 88.12 367 GLY A N 1
ATOM 2909 C CA . GLY A 1 367 ? -15.217 -14.588 22.790 1.00 88.12 367 GLY A CA 1
ATOM 2910 C C . GLY A 1 367 ? -13.771 -14.138 22.972 1.00 88.12 367 GLY A C 1
ATOM 2911 O O . GLY A 1 367 ? -13.086 -14.689 23.830 1.00 88.12 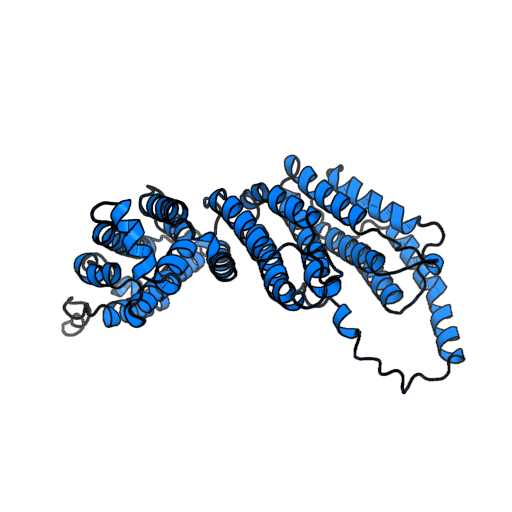367 GLY A O 1
ATOM 2912 N N . SER A 1 368 ? -13.309 -13.220 22.123 1.00 89.38 368 SER A N 1
ATOM 2913 C CA . SER A 1 368 ? -11.996 -12.587 22.203 1.00 89.38 368 SER A CA 1
ATOM 2914 C C . SER A 1 368 ? -12.087 -11.327 23.059 1.00 89.38 368 SER A C 1
ATOM 2916 O O . SER A 1 368 ? -13.019 -10.543 22.888 1.00 89.38 368 SER A O 1
ATOM 2918 N N . MET A 1 369 ? -11.114 -11.123 23.953 1.00 89.75 369 MET A N 1
ATOM 2919 C CA . MET A 1 369 ? -11.100 -10.017 24.921 1.00 89.75 369 MET A CA 1
ATOM 2920 C C . MET A 1 369 ? -12.390 -9.955 25.753 1.00 89.75 369 MET A C 1
ATOM 2922 O O . MET A 1 369 ? -13.010 -8.895 25.867 1.00 89.75 369 MET A O 1
ATOM 2926 N N . ARG A 1 370 ? -12.795 -11.099 26.328 1.00 91.06 370 ARG A N 1
ATOM 2927 C CA . ARG A 1 370 ? -14.077 -11.256 27.036 1.00 91.06 370 ARG A CA 1
ATOM 2928 C C . ARG A 1 370 ? -14.252 -10.240 28.144 1.00 91.06 370 ARG A C 1
ATOM 2930 O O . ARG A 1 370 ? -15.309 -9.623 28.224 1.00 91.06 370 ARG A O 1
ATOM 2937 N N . CYS A 1 371 ? -13.194 -10.013 28.923 1.00 90.44 371 CYS A N 1
ATOM 2938 C CA . CYS A 1 371 ? -13.198 -9.017 29.985 1.00 90.44 371 CYS A CA 1
ATOM 2939 C C . CYS A 1 371 ? -13.727 -7.654 29.505 1.00 90.44 371 CYS A C 1
ATOM 2941 O O . CYS A 1 371 ? -14.556 -7.058 30.183 1.00 90.44 371 CYS A O 1
ATOM 2943 N N . VAL A 1 372 ? -13.327 -7.191 28.315 1.00 91.44 372 VAL A N 1
ATOM 2944 C CA . VAL A 1 372 ? -13.800 -5.930 27.722 1.00 91.44 372 VAL A CA 1
ATOM 2945 C C . VAL A 1 372 ? -15.183 -6.091 27.113 1.00 91.44 372 VAL A C 1
ATOM 2947 O O . VAL A 1 372 ? -16.048 -5.252 27.352 1.00 91.44 372 VAL A O 1
ATOM 2950 N N . THR A 1 373 ? -15.417 -7.139 26.319 1.00 92.25 373 THR A N 1
ATOM 2951 C CA . THR A 1 373 ? -16.688 -7.285 25.595 1.00 92.25 373 THR A CA 1
ATOM 2952 C C . THR A 1 373 ? -17.887 -7.438 26.528 1.00 92.25 373 THR A C 1
ATOM 2954 O O . THR A 1 373 ? -18.981 -6.998 26.179 1.00 92.25 373 THR A O 1
ATOM 2957 N N . ASP A 1 374 ? -17.687 -8.001 27.721 1.00 91.69 374 ASP A N 1
ATOM 2958 C CA . ASP A 1 374 ? -18.740 -8.160 28.729 1.00 91.69 374 ASP A CA 1
ATOM 2959 C C . ASP A 1 374 ? -19.241 -6.801 29.258 1.00 91.69 374 ASP A C 1
ATOM 2961 O O . ASP A 1 374 ? -20.422 -6.651 29.570 1.00 91.69 374 ASP A O 1
ATOM 2965 N N . THR A 1 375 ? -18.389 -5.768 29.246 1.00 92.38 375 THR A N 1
ATOM 2966 C CA . THR A 1 375 ? -18.755 -4.398 29.659 1.00 92.38 375 THR A CA 1
ATOM 2967 C C . THR A 1 375 ? -19.565 -3.631 28.610 1.00 92.38 375 THR A C 1
ATOM 2969 O O . THR A 1 375 ? -20.125 -2.573 28.909 1.00 92.38 375 THR A O 1
ATOM 2972 N N . PHE A 1 376 ? -19.651 -4.123 27.366 1.00 92.19 376 PHE A N 1
ATOM 2973 C CA . PHE A 1 376 ? -20.321 -3.396 26.280 1.00 92.19 376 PHE A CA 1
ATOM 2974 C C . PHE A 1 376 ? -21.801 -3.174 26.561 1.00 92.19 376 PHE A C 1
ATOM 2976 O O . PHE A 1 376 ? -22.337 -2.119 26.231 1.00 92.19 376 PHE A O 1
ATOM 2983 N N . ARG A 1 377 ? -22.459 -4.146 27.200 1.00 86.69 377 ARG A N 1
ATOM 2984 C CA . ARG A 1 377 ? -23.880 -4.047 27.544 1.00 86.69 377 ARG A CA 1
ATOM 2985 C C . ARG A 1 377 ? -24.152 -2.899 28.512 1.00 86.69 377 ARG A C 1
ATOM 2987 O O . ARG A 1 377 ? -25.139 -2.193 28.352 1.00 86.69 377 ARG A O 1
ATOM 2994 N N . GLU A 1 378 ? -23.288 -2.735 29.505 1.00 86.31 378 GLU A N 1
ATOM 2995 C CA . GLU A 1 378 ? -23.440 -1.722 30.551 1.00 86.31 378 GLU A CA 1
ATOM 2996 C C . GLU A 1 378 ? -23.092 -0.323 30.029 1.00 86.31 378 GLU A C 1
ATOM 2998 O O . GLU A 1 378 ? -23.710 0.664 30.424 1.00 86.31 378 GLU A O 1
ATOM 3003 N N . ASN A 1 379 ? -22.145 -0.244 29.090 1.00 86.44 379 ASN A N 1
ATOM 3004 C CA . ASN A 1 379 ? -21.629 1.015 28.559 1.00 86.44 379 ASN A CA 1
ATOM 3005 C C . ASN A 1 379 ? -22.345 1.519 27.291 1.00 86.44 379 ASN A C 1
ATOM 3007 O O . ASN A 1 379 ? -22.172 2.681 26.917 1.00 86.44 379 ASN A O 1
ATOM 3011 N N . PHE A 1 380 ? -23.140 0.689 26.608 1.00 84.25 380 PHE A N 1
ATOM 3012 C CA . PHE A 1 380 ? -23.856 1.093 25.395 1.00 84.25 380 PHE A CA 1
ATOM 3013 C C . PHE A 1 380 ? -25.305 1.496 25.685 1.00 84.25 380 PHE A C 1
ATOM 3015 O O . PHE A 1 380 ? -26.127 0.691 26.123 1.00 84.25 380 PHE A O 1
ATOM 3022 N N . SER A 1 381 ? -25.651 2.746 25.370 1.00 74.19 381 SER A N 1
ATOM 3023 C CA . SER A 1 381 ? -27.022 3.252 25.489 1.00 74.19 381 SER A CA 1
ATOM 3024 C C . SER A 1 381 ? -27.604 3.564 24.109 1.00 74.19 381 SER A C 1
ATOM 3026 O O . SER A 1 381 ? -27.132 4.455 23.409 1.00 74.19 381 SER A O 1
ATOM 3028 N N . THR A 1 382 ? -28.658 2.848 23.704 1.00 63.97 382 THR A N 1
ATOM 3029 C CA . THR A 1 382 ? -29.333 3.091 22.413 1.00 63.97 382 THR A CA 1
ATOM 3030 C C . THR A 1 382 ? -30.364 4.204 22.475 1.00 63.97 382 THR A C 1
ATOM 3032 O O . THR A 1 382 ? -30.875 4.610 21.438 1.00 63.97 382 THR A O 1
ATOM 3035 N N . ASN A 1 383 ? -30.701 4.697 23.670 1.00 61.38 383 ASN A N 1
ATOM 3036 C CA . ASN A 1 383 ? -31.758 5.694 23.862 1.00 61.38 383 ASN A CA 1
ATOM 3037 C C . ASN A 1 383 ? -31.478 7.017 23.121 1.00 61.38 383 ASN A C 1
ATOM 3039 O O . ASN A 1 383 ? -32.394 7.805 22.910 1.00 61.38 383 ASN A O 1
ATOM 3043 N N . SER A 1 384 ? -30.228 7.258 22.718 1.00 55.84 384 SER A N 1
ATOM 3044 C CA . SER A 1 384 ? -29.789 8.416 21.931 1.00 55.84 384 SER A CA 1
ATOM 3045 C C . SER A 1 384 ? -29.806 8.186 20.411 1.00 55.84 384 SER A C 1
ATOM 3047 O O . SER A 1 384 ? -29.656 9.146 19.651 1.00 55.84 384 SER A O 1
ATOM 3049 N N . VAL A 1 385 ? -29.988 6.943 19.950 1.00 62.28 385 VAL A N 1
ATOM 3050 C CA . VAL A 1 385 ? -29.857 6.557 18.541 1.00 62.28 385 VAL A CA 1
ATOM 3051 C C . VAL A 1 385 ? -31.235 6.489 17.881 1.00 62.28 385 VAL A C 1
ATOM 3053 O O . VAL A 1 385 ? -32.055 5.627 18.194 1.00 62.28 385 VAL A O 1
ATOM 3056 N N . ASP A 1 386 ? -31.484 7.384 16.923 1.00 68.75 386 ASP A N 1
ATOM 3057 C CA . ASP A 1 386 ? -32.677 7.361 16.070 1.00 68.75 386 ASP A CA 1
ATOM 3058 C C . ASP A 1 386 ? -32.578 6.214 15.051 1.00 68.75 386 ASP A C 1
ATOM 3060 O O . ASP A 1 386 ? -32.115 6.376 13.918 1.00 68.75 386 ASP A O 1
ATOM 3064 N N . LEU A 1 387 ? -32.986 5.020 15.486 1.00 75.38 387 LEU A N 1
ATOM 3065 C CA . LEU A 1 387 ? -32.974 3.812 14.663 1.00 75.38 387 LEU A CA 1
ATOM 3066 C C . LEU A 1 387 ? -33.792 3.953 13.376 1.00 75.38 387 LEU A C 1
ATOM 3068 O O . LEU A 1 387 ? -33.436 3.351 12.365 1.00 75.38 387 LEU A O 1
ATOM 3072 N N . HIS A 1 388 ? -34.870 4.740 13.400 1.00 76.00 388 HIS A N 1
ATOM 3073 C CA . HIS A 1 388 ? -35.711 4.939 12.227 1.00 76.00 388 HIS A CA 1
ATOM 3074 C C . HIS A 1 388 ? -34.956 5.740 11.162 1.00 76.00 388 HIS A C 1
ATOM 3076 O O . HIS A 1 388 ? -34.910 5.328 10.002 1.00 76.00 388 HIS A O 1
ATOM 3082 N N . GLY A 1 389 ? -34.296 6.834 11.555 1.00 78.19 389 GLY A N 1
ATOM 3083 C CA . GLY A 1 389 ? -33.427 7.602 10.661 1.00 78.19 389 GLY A CA 1
ATOM 3084 C C . GLY A 1 389 ? -32.310 6.747 10.054 1.00 78.19 389 GLY A C 1
ATOM 3085 O O . GLY A 1 389 ? -32.129 6.744 8.837 1.00 78.19 389 GLY A O 1
ATOM 3086 N N . LEU A 1 390 ? -31.626 5.942 10.873 1.00 82.75 390 LEU A N 1
ATOM 3087 C CA . LEU A 1 390 ? -30.592 5.024 10.380 1.00 82.75 390 LEU A CA 1
ATOM 3088 C C . LEU A 1 390 ? -31.147 3.983 9.401 1.00 82.75 390 LEU A C 1
ATOM 3090 O O . LEU A 1 390 ? -30.502 3.699 8.400 1.00 82.75 390 LEU A O 1
ATOM 3094 N N . SER A 1 391 ? -32.339 3.435 9.651 1.00 84.81 391 SER A N 1
ATOM 3095 C CA . SER A 1 391 ? -32.946 2.436 8.762 1.00 84.81 391 SER A CA 1
ATOM 3096 C C . SER A 1 391 ? -33.271 2.984 7.367 1.00 84.81 391 SER A C 1
ATOM 3098 O O . SER A 1 391 ? -33.159 2.254 6.384 1.00 84.81 391 SER A O 1
ATOM 3100 N N . LEU A 1 392 ? -33.641 4.268 7.281 1.00 84.25 392 LEU A N 1
ATOM 3101 C CA . LEU A 1 392 ? -34.004 4.928 6.029 1.00 84.25 392 LEU A CA 1
ATOM 3102 C C . LEU A 1 392 ? -32.784 5.399 5.236 1.00 84.25 392 LEU A C 1
ATOM 3104 O O . LEU A 1 392 ? -32.741 5.198 4.025 1.00 84.25 392 LEU A O 1
ATOM 3108 N N . PHE A 1 393 ? -31.819 6.036 5.905 1.00 84.25 393 PHE A N 1
ATOM 3109 C CA . PHE A 1 393 ? -30.690 6.687 5.232 1.00 84.25 393 PHE A CA 1
ATOM 3110 C C . PHE A 1 393 ? -29.436 5.807 5.160 1.00 84.25 393 PHE A C 1
ATOM 3112 O O . PHE A 1 393 ? -28.712 5.872 4.174 1.00 84.25 393 PHE A O 1
ATOM 3119 N N . TYR A 1 394 ? -29.215 4.932 6.147 1.00 89.25 394 TYR A N 1
ATOM 3120 C CA . TYR A 1 394 ? -28.026 4.074 6.244 1.00 89.25 394 TYR A CA 1
ATOM 3121 C C . TYR A 1 394 ? -28.405 2.612 6.543 1.00 89.25 394 TYR A C 1
ATOM 3123 O O . TYR A 1 394 ? -28.030 2.056 7.585 1.00 89.25 394 TYR A O 1
ATOM 3131 N N . PRO A 1 395 ? -29.148 1.941 5.640 1.00 90.12 395 PRO A N 1
ATOM 3132 C CA . PRO A 1 395 ? -29.679 0.601 5.889 1.00 90.12 395 PRO A CA 1
ATOM 3133 C C . PRO A 1 395 ? -28.581 -0.437 6.160 1.00 90.12 395 PRO A C 1
ATOM 3135 O O . PRO A 1 395 ? -28.793 -1.370 6.936 1.00 90.12 395 PRO A O 1
ATOM 3138 N N . ARG A 1 396 ? -27.383 -0.279 5.576 1.00 93.19 396 ARG A N 1
ATOM 3139 C CA . ARG A 1 396 ? -26.253 -1.193 5.815 1.00 93.19 396 ARG A CA 1
ATOM 3140 C C . ARG A 1 396 ? -25.734 -1.067 7.247 1.00 93.19 396 ARG A C 1
ATOM 3142 O O . ARG A 1 396 ? -25.532 -2.089 7.903 1.00 93.19 396 ARG A O 1
ATOM 3149 N N . VAL A 1 397 ? -25.569 0.161 7.746 1.00 92.25 397 VAL A N 1
ATOM 3150 C CA . VAL A 1 397 ? -25.191 0.430 9.145 1.00 92.25 397 VAL A CA 1
ATOM 3151 C C . VAL A 1 397 ? -26.255 -0.112 10.089 1.00 92.25 397 VAL A C 1
ATOM 3153 O O . VAL A 1 397 ? -25.923 -0.809 11.044 1.00 92.25 397 VAL A O 1
ATOM 3156 N N . TYR A 1 398 ? -27.532 0.142 9.794 1.00 90.62 398 TYR A N 1
ATOM 3157 C CA . TYR A 1 398 ? -28.651 -0.332 10.604 1.00 90.62 398 TYR A CA 1
ATOM 3158 C C . TYR A 1 398 ? -28.659 -1.861 10.757 1.00 90.62 398 TYR A C 1
ATOM 3160 O O . TYR A 1 398 ? -28.749 -2.373 11.873 1.00 90.62 398 TYR A O 1
ATOM 3168 N N . VAL A 1 399 ? -28.485 -2.605 9.658 1.00 91.75 399 VAL A N 1
ATOM 3169 C CA . VAL A 1 399 ? -28.421 -4.076 9.694 1.00 91.75 399 VAL A CA 1
ATOM 3170 C C . VAL A 1 399 ? -27.248 -4.569 10.546 1.00 91.75 399 VAL A C 1
ATOM 3172 O O . VAL A 1 399 ? -27.416 -5.492 11.345 1.00 91.75 399 VAL A O 1
ATOM 3175 N N . GLN A 1 400 ? -26.068 -3.955 10.419 1.00 94.31 400 GLN A N 1
ATOM 3176 C CA . GLN A 1 400 ? -24.908 -4.344 11.229 1.00 94.31 400 GLN A CA 1
ATOM 3177 C C . GLN A 1 400 ? -25.071 -3.970 12.704 1.00 94.31 400 GLN A C 1
ATOM 3179 O O . GLN A 1 400 ? -24.636 -4.719 13.578 1.00 94.31 400 GLN A O 1
ATOM 3184 N N . LEU A 1 401 ? -25.748 -2.861 13.000 1.00 92.00 401 LEU A N 1
ATOM 3185 C CA . LEU A 1 401 ? -26.061 -2.460 14.366 1.00 92.00 401 LEU A CA 1
ATOM 3186 C C . LEU A 1 401 ? -27.018 -3.459 15.026 1.00 92.00 401 LEU A C 1
ATOM 3188 O O . LEU A 1 401 ? -26.773 -3.884 16.152 1.00 92.00 401 LEU A O 1
ATOM 3192 N N . LEU A 1 402 ? -28.062 -3.901 14.318 1.00 89.25 402 LEU A N 1
ATOM 3193 C CA . LEU A 1 402 ? -28.951 -4.961 14.806 1.00 89.25 402 LEU A CA 1
ATOM 3194 C C . LEU A 1 402 ? -28.194 -6.270 15.048 1.00 89.25 402 LEU A C 1
ATOM 3196 O O . LEU A 1 402 ? -28.405 -6.928 16.069 1.00 89.25 402 LEU A O 1
ATOM 3200 N N . ALA A 1 403 ? -27.284 -6.636 14.140 1.00 89.94 403 ALA A N 1
ATOM 3201 C CA . ALA A 1 403 ? -26.438 -7.810 14.317 1.00 89.94 403 ALA A CA 1
ATOM 3202 C C . ALA A 1 403 ? -25.571 -7.691 15.582 1.00 89.94 403 ALA A C 1
ATOM 3204 O O . ALA A 1 403 ? -25.498 -8.651 16.347 1.00 89.94 403 ALA A O 1
ATOM 3205 N N . PHE A 1 404 ? -24.985 -6.524 15.848 1.00 92.00 404 PHE A N 1
ATOM 3206 C CA . PHE A 1 404 ? -24.224 -6.262 17.070 1.00 92.00 404 PHE A CA 1
ATOM 3207 C C . PHE A 1 404 ? -25.094 -6.355 18.335 1.00 92.00 404 PHE A C 1
ATOM 3209 O O . PHE A 1 404 ? -24.752 -7.097 19.254 1.00 92.00 404 PHE A O 1
ATOM 3216 N N . ILE A 1 405 ? -26.251 -5.681 18.357 1.00 88.94 405 ILE A N 1
ATOM 3217 C CA . ILE A 1 405 ? -27.216 -5.685 19.477 1.00 88.94 405 ILE A CA 1
ATOM 3218 C C . ILE A 1 405 ? -27.687 -7.109 19.803 1.00 88.94 405 ILE A C 1
ATOM 3220 O O . ILE A 1 405 ? -27.778 -7.487 20.972 1.00 88.94 405 ILE A O 1
ATOM 3224 N N . SER A 1 406 ? -27.954 -7.921 18.773 1.00 86.44 406 SER A N 1
ATOM 3225 C CA . SER A 1 406 ? -28.378 -9.315 18.954 1.00 86.44 406 SER A CA 1
ATOM 3226 C C . SER A 1 406 ? -27.306 -10.175 19.624 1.00 86.44 406 SER A C 1
ATOM 3228 O O . SER A 1 406 ? -27.612 -11.063 20.412 1.00 86.44 406 SER A O 1
ATOM 3230 N N . VAL A 1 407 ? -26.034 -9.899 19.337 1.00 87.69 407 VAL A N 1
ATOM 3231 C CA . VAL A 1 407 ? -24.900 -10.679 19.836 1.00 87.69 407 VAL A CA 1
ATOM 3232 C C . VAL A 1 407 ? -24.531 -10.270 21.260 1.00 87.69 407 VAL A C 1
ATOM 3234 O O . VAL A 1 407 ? -24.170 -11.122 22.065 1.00 87.69 407 VAL A O 1
ATOM 3237 N N . THR A 1 408 ? -24.640 -8.985 21.593 1.00 84.62 408 THR A N 1
ATOM 3238 C CA . THR A 1 408 ? -24.395 -8.472 22.951 1.00 84.62 408 THR A CA 1
ATOM 3239 C C . THR A 1 408 ? -25.559 -8.744 23.910 1.00 84.62 408 THR A C 1
ATOM 3241 O O . THR A 1 408 ? -25.434 -8.539 25.122 1.00 84.62 408 THR A O 1
ATOM 3244 N N . GLY A 1 409 ? -26.687 -9.252 23.403 1.00 76.81 409 GLY A N 1
ATOM 3245 C CA . GLY A 1 409 ? -27.867 -9.592 24.196 1.00 76.81 409 GLY A CA 1
ATOM 3246 C C . GLY A 1 409 ? -28.607 -8.365 24.731 1.00 76.81 409 GLY A C 1
ATOM 3247 O O . GLY A 1 409 ? -29.210 -8.436 25.795 1.00 76.81 409 GLY A O 1
ATOM 3248 N N . LEU A 1 410 ? -28.564 -7.240 24.012 1.00 70.12 410 LEU A N 1
ATOM 3249 C CA . LEU A 1 410 ? -29.240 -5.977 24.354 1.00 70.12 410 LEU A CA 1
ATOM 3250 C C . LEU A 1 410 ? -30.754 -5.988 24.023 1.00 70.12 410 LEU A C 1
ATOM 3252 O O . LEU A 1 410 ? -31.345 -4.959 23.702 1.00 70.12 410 LEU A O 1
ATOM 3256 N N . HIS A 1 411 ? -31.403 -7.154 24.083 1.00 61.81 411 HIS A N 1
ATOM 3257 C CA . HIS A 1 411 ? -32.788 -7.356 23.632 1.00 61.81 411 HIS A CA 1
ATOM 3258 C C . HIS A 1 411 ? -33.849 -6.573 24.429 1.00 61.81 411 HIS A C 1
ATOM 3260 O O . HIS A 1 411 ? -34.960 -6.400 23.932 1.00 61.81 411 HIS A O 1
ATOM 3266 N N . ASP A 1 412 ? -33.507 -6.073 25.619 1.00 52.53 412 ASP A N 1
ATOM 3267 C CA . ASP A 1 412 ? -34.442 -5.427 26.551 1.00 52.53 412 ASP A CA 1
ATOM 3268 C C . ASP A 1 412 ? -34.691 -3.931 26.275 1.00 52.53 412 ASP A C 1
ATOM 3270 O O . ASP A 1 412 ? -35.453 -3.279 26.990 1.00 52.53 412 ASP A O 1
ATOM 3274 N N . GLN A 1 413 ? -34.076 -3.354 25.240 1.00 53.28 413 GLN A N 1
ATOM 3275 C CA . GLN A 1 413 ? -34.354 -1.973 24.837 1.00 53.28 413 GLN A CA 1
ATOM 3276 C C . GLN A 1 413 ? -35.594 -1.914 23.919 1.00 53.28 413 GLN A C 1
ATOM 3278 O O . GLN A 1 413 ? -35.810 -2.831 23.124 1.00 53.28 413 GLN A O 1
ATOM 3283 N N . PRO A 1 414 ? -36.415 -0.840 23.963 1.00 51.00 414 PRO A N 1
ATOM 3284 C CA . PRO A 1 414 ? -37.700 -0.708 23.243 1.00 51.00 414 PRO A CA 1
ATOM 3285 C C . PRO A 1 414 ? -37.601 -0.691 21.697 1.00 51.00 414 PRO A C 1
ATOM 3287 O O . PRO A 1 414 ? -38.538 -0.302 21.004 1.00 51.00 414 PRO A O 1
ATOM 3290 N N . LEU A 1 415 ? -36.470 -1.129 21.145 1.00 50.44 415 LEU A N 1
ATOM 3291 C CA . LEU A 1 415 ? -36.068 -1.108 19.741 1.00 50.44 415 LEU A CA 1
ATOM 3292 C C . LEU A 1 415 ? -36.876 -2.082 18.870 1.00 50.44 415 LEU A C 1
ATOM 3294 O O . LEU A 1 415 ? -37.025 -1.838 17.678 1.00 50.44 415 LEU A O 1
ATOM 3298 N N . PHE A 1 416 ? -37.406 -3.165 19.451 1.00 47.81 416 PHE A N 1
ATOM 3299 C CA . PHE A 1 416 ? -38.162 -4.196 18.722 1.00 47.81 416 PHE A CA 1
ATOM 3300 C C . PHE A 1 416 ? -39.690 -4.056 18.828 1.00 47.81 416 PHE A C 1
ATOM 3302 O O . PHE A 1 416 ? -40.409 -4.743 18.107 1.00 47.81 416 PHE A O 1
ATOM 3309 N N . TYR A 1 417 ? -40.199 -3.175 19.698 1.00 46.38 417 TYR A N 1
ATOM 3310 C CA . TYR A 1 417 ? -41.632 -3.098 20.027 1.00 46.38 417 TYR A CA 1
ATOM 3311 C C . TYR A 1 417 ? -42.329 -1.797 19.589 1.00 46.38 417 TYR A C 1
ATOM 3313 O O . TYR A 1 417 ? -43.524 -1.638 19.824 1.00 46.38 417 TYR A O 1
ATOM 3321 N N . SER A 1 418 ? -41.646 -0.867 18.915 1.00 43.00 418 SER A N 1
ATOM 3322 C CA . SER A 1 418 ? -42.234 0.431 18.534 1.00 43.00 418 SER A CA 1
ATOM 3323 C C . SER A 1 418 ? -43.086 0.430 17.250 1.00 43.00 418 SER A C 1
ATOM 3325 O O . SER A 1 418 ? -43.429 1.500 16.756 1.00 43.00 418 SER A O 1
ATOM 3327 N N . TYR A 1 419 ? -43.501 -0.735 16.733 1.00 41.09 419 TYR A N 1
ATOM 3328 C CA . TYR A 1 419 ? -44.350 -0.848 15.530 1.00 41.09 419 TYR A CA 1
ATOM 3329 C C . TYR A 1 419 ? -45.700 -1.547 15.754 1.00 41.09 419 TYR A C 1
ATOM 3331 O O . TYR A 1 419 ? -46.234 -2.201 14.861 1.00 41.09 419 TYR A O 1
ATOM 3339 N N . SER A 1 420 ? -46.311 -1.378 16.928 1.00 31.70 420 SER A N 1
ATOM 3340 C CA . SER A 1 420 ? -47.700 -1.811 17.147 1.00 31.70 420 SER A CA 1
ATOM 3341 C C . SER A 1 420 ? -48.567 -0.762 17.843 1.00 31.70 420 SER A C 1
ATOM 3343 O O . SER A 1 420 ? -49.309 -1.086 18.765 1.00 31.70 420 SER A O 1
ATOM 3345 N N . SER A 1 421 ? -48.468 0.509 17.443 1.00 32.34 421 SER A N 1
ATOM 3346 C CA . SER A 1 421 ? -49.578 1.471 17.573 1.00 32.34 421 SER A CA 1
ATOM 3347 C C . SER A 1 421 ? -49.274 2.796 16.869 1.00 32.34 421 SER A C 1
ATOM 3349 O O . SER A 1 421 ? -48.691 3.702 17.460 1.00 32.34 421 SER A O 1
ATOM 3351 N N . ARG A 1 422 ? -49.715 2.924 15.616 1.00 31.14 422 ARG A N 1
ATOM 3352 C CA . ARG A 1 422 ? -50.488 4.074 15.118 1.00 31.14 422 ARG A CA 1
ATOM 3353 C C . ARG A 1 422 ? -50.967 3.828 13.700 1.00 31.14 422 ARG A C 1
ATOM 3355 O O . ARG A 1 422 ? -50.126 3.438 12.865 1.00 31.14 422 ARG A O 1
#

Sequence (422 aa):
MNYSFRFAGWSRKYIFSKETTPTSNEITLYVIMFEPFVSLSIRLYQSTNAADVQCSILDLLCVLIRGGINYSMLDPETRLLNFIIDQVNEIGTRNRTASDGVDRLICSIFDYFLVLSHTESRGQVIMELGKIYALVDYLIKACDNKPHLASVALNSLQLVTIDCVEVLGSFNGTLLKILQAVAYLAEFCPTKVIQLWAVAVLGSHIRGDAQRSSWSTKLFYSWTKVSLSLFDNFQQLSAENWDFNTAFSSTALLRLCCDSIFRPIDAFFNHLVAVLDDDLHCFSRLVAALPYLFIFLCVLKEGATFTRIEQICDNAVEKIGRALMALLSQCLIALRCWTSLSVTDEESCENLVIWYLLILSHAVRSGSMRCVTDTFRENFSTNSVDLHGLSLFYPRVYVQLLAFISVTGLHDQPLFYSYSSR

Organism: NCBI:txid637853

Radius of gyration: 27.11 Å; chains: 1; bounding box: 79×51×79 Å